Protein AF-A0A7S2MUS6-F1 (afdb_monomer)

InterPro domains:
  IPR002048 EF-hand domain [PS50222] (492-527)
  IPR011992 EF-hand domain pair [SSF47473] (497-554)
  IPR018247 EF-Hand 1, calcium-binding site [PS00018] (538-550)

Sequence (631 aa):
MAEMRARLADVEKVGAQLKMSEIQLEDALKASHESTEALKQFNEEMAGDFELMKHMVQWAAALEAFQDAALGNSKDVAATTPALTEFLCQTLHIAEPDIAPHSAAIVAWHPMDKDLMKVHFATEASGFVPGQKLFAKSATDATRRMWKVVRSGVEECGNMHGLKRDSEATRSVAPLKTILGESFGLLVSGPPAVPDVLMQMAARTAGPLLERVWKKEQVSWAVLNTVEWLKNASANASQLVIIKFHENMELQPRKMYTDDPWRWQPFAWNDPEDAKSFQLPLKWRLGEPIGVVEIQCSTFTDISEQLLIFNHTIGYMLQEAVEVIEGLIPGHPPPLSSQGMVQIAFEERSKQIAPVLERQISQQLAYFDANAIFSELKSFEEKVIDESTLTLLQAILTLLGFKGINSWRHVQKALKVTRKIKERMIGLVYDNVEDRHGARWNAAARIMRNVDLRELDQRSAVPVQILIRWFEAVTMTHNIALAMKEENKPVEISPDADRIFDTIDVNKDSYIQAHELVAYMLHDYPSTIAHRLLRTLDTDADQRISRNEWHRGWADGMISDLLRQHQSERESDTQASRLANRRHAQRGGVMALTVATSVREYEAKTRNQEEKSATKRAQTEKGKTKASGYH

Nearest PDB structures (foldseek):
  6mue-assembly1_A  TM=6.679E-01  e=3.720E-02  Homo sapiens
  5bpj-assembly1_A  TM=3.512E-01  e=3.354E-02  Beroe abyssicola
  8gf9-assembly1_A  TM=1.641E-01  e=4.126E+00  Homo sapiens

Solvent-accessible surface area (backbone atoms only — not comparable to full-atom values): 33904 Å² total; per-residue (Å²): 109,70,69,59,52,52,52,48,52,51,50,51,51,50,51,53,51,50,54,53,50,48,52,52,49,54,52,49,50,51,51,50,49,54,50,50,52,50,50,50,50,51,52,52,41,54,52,25,46,57,52,53,63,68,44,48,65,50,39,50,54,34,52,49,54,49,50,37,22,53,72,54,73,34,91,89,42,61,62,40,51,70,53,44,51,46,48,50,54,50,33,52,35,70,44,42,66,87,52,70,64,49,10,28,35,36,34,28,50,38,54,89,36,95,55,33,32,31,26,69,28,43,32,86,48,32,81,53,52,61,69,41,77,47,46,74,83,48,87,48,70,68,56,48,52,51,52,50,18,48,73,68,60,48,64,44,74,40,15,76,37,56,42,70,73,34,10,60,73,27,56,28,38,28,39,18,25,39,87,87,65,50,53,36,26,30,42,35,25,21,48,41,26,63,34,33,63,60,48,48,53,48,21,67,58,44,15,41,45,48,43,51,32,42,41,51,50,49,46,52,46,25,48,51,28,45,51,53,44,48,53,54,55,32,51,76,68,75,44,56,68,50,75,48,76,42,74,64,38,67,74,73,75,68,74,74,54,76,90,46,66,86,53,66,51,48,46,94,40,47,37,65,90,38,88,51,28,34,47,41,74,38,54,49,97,90,62,53,58,53,14,29,44,36,41,32,44,37,97,91,38,74,89,44,62,67,52,50,52,50,55,54,41,48,50,54,52,52,50,49,39,43,56,50,40,74,72,51,59,66,40,57,81,59,64,35,76,38,48,70,49,37,52,55,54,45,62,64,44,52,78,53,41,41,68,50,51,54,49,38,33,40,57,38,51,70,64,51,52,46,62,64,41,38,53,54,63,53,67,59,53,77,88,74,56,48,71,60,60,52,35,50,54,35,18,53,41,30,50,63,68,52,79,85,59,83,48,68,70,43,47,48,59,56,48,71,44,36,69,61,51,50,56,36,64,57,68,59,80,55,71,53,65,92,48,83,56,29,58,21,52,56,49,19,53,60,58,43,72,86,54,61,64,66,66,46,43,76,74,44,57,68,61,54,34,50,50,48,52,45,52,51,51,53,49,40,40,24,53,48,26,47,53,52,49,60,72,66,46,78,67,71,83,47,73,67,58,51,54,51,48,60,65,38,24,78,85,66,80,68,42,38,40,65,68,37,44,26,64,64,39,53,83,85,39,64,58,70,53,40,55,51,50,47,66,67,39,26,78,88,68,78,72,41,32,42,63,67,35,49,40,44,33,53,72,72,39,50,57,59,51,57,55,48,52,51,54,50,50,51,52,50,50,52,51,49,50,51,48,49,53,51,48,54,65,50,45,64,60,47,53,59,51,52,52,55,50,50,53,52,51,49,54,51,50,53,51,53,49,52,52,52,51,52,54,50,53,58,51,58,61,62,60,70,73,77,81,79,88,88,128

Radius of gyration: 43.92 Å; Cα contacts (8 Å, |Δi|>4): 781; chains: 1; bounding box: 107×104×158 Å

Structure (mmCIF, N/CA/C/O backbone):
data_AF-A0A7S2MUS6-F1
#
_entry.id   AF-A0A7S2MUS6-F1
#
loop_
_atom_site.group_PDB
_atom_site.id
_atom_site.type_symbol
_atom_site.label_atom_id
_atom_site.label_alt_id
_atom_site.label_comp_id
_atom_site.label_asym_id
_atom_site.label_entity_id
_atom_site.label_seq_id
_atom_site.pdbx_PDB_ins_code
_atom_site.Cartn_x
_atom_site.Cartn_y
_atom_site.Cartn_z
_atom_site.occupanc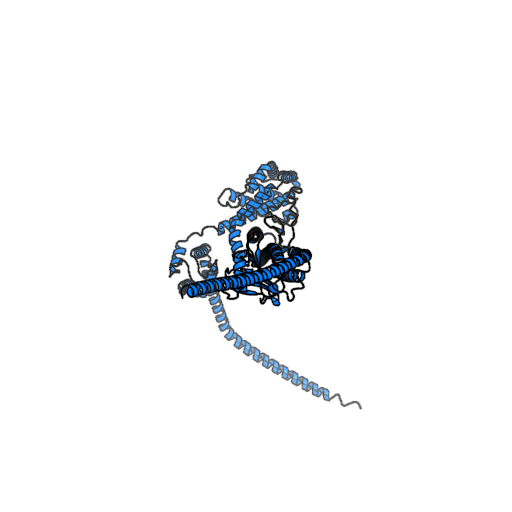y
_atom_site.B_iso_or_equiv
_atom_site.auth_seq_id
_atom_site.auth_comp_id
_atom_site.auth_asym_id
_atom_site.auth_atom_id
_atom_site.pdbx_PDB_model_num
ATOM 1 N N . MET A 1 1 ? 39.306 41.272 -94.768 1.00 65.00 1 MET A N 1
ATOM 2 C CA . MET A 1 1 ? 39.295 41.665 -93.335 1.00 65.00 1 MET A CA 1
ATOM 3 C C . MET A 1 1 ? 37.924 41.493 -92.678 1.00 65.00 1 MET A C 1
ATOM 5 O O . MET A 1 1 ? 37.867 40.807 -91.669 1.00 65.00 1 MET A O 1
ATOM 9 N N . ALA A 1 2 ? 36.826 42.039 -93.221 1.00 71.62 2 ALA A N 1
ATOM 10 C CA . ALA A 1 2 ? 35.481 41.855 -92.644 1.00 71.62 2 ALA A CA 1
ATOM 11 C C . ALA A 1 2 ? 35.003 40.385 -92.647 1.00 71.62 2 ALA A C 1
ATOM 13 O O . ALA A 1 2 ? 34.563 39.888 -91.619 1.00 71.62 2 ALA A O 1
ATOM 14 N N . GLU A 1 3 ? 35.191 39.659 -93.754 1.00 76.88 3 GLU A N 1
ATOM 15 C CA . GLU A 1 3 ? 34.828 38.233 -93.856 1.00 76.88 3 GLU A CA 1
ATOM 16 C C . GLU A 1 3 ? 35.639 37.341 -92.896 1.00 76.88 3 GLU A C 1
ATOM 18 O O . GLU A 1 3 ? 35.110 36.417 -92.290 1.00 76.88 3 GLU A O 1
ATOM 23 N N . MET A 1 4 ? 36.918 37.665 -92.684 1.00 77.50 4 MET A N 1
ATOM 24 C CA . MET A 1 4 ? 37.778 36.949 -91.737 1.00 77.50 4 MET A CA 1
ATOM 25 C C . MET A 1 4 ? 37.339 37.176 -90.282 1.00 77.50 4 MET A C 1
ATOM 27 O O . MET A 1 4 ? 37.363 36.240 -89.493 1.00 77.50 4 MET A O 1
ATOM 31 N N . ARG A 1 5 ? 36.880 38.390 -89.937 1.00 78.62 5 ARG A N 1
ATOM 32 C CA . ARG A 1 5 ? 36.286 38.684 -88.620 1.00 78.62 5 ARG A CA 1
ATOM 33 C C . ARG A 1 5 ? 34.948 37.970 -88.416 1.00 78.62 5 ARG A C 1
ATOM 35 O O . ARG A 1 5 ? 34.707 37.488 -87.320 1.00 78.62 5 ARG A O 1
ATOM 42 N N . ALA A 1 6 ? 34.119 37.863 -89.457 1.00 80.12 6 ALA A N 1
ATOM 43 C CA . ALA A 1 6 ? 32.865 37.108 -89.396 1.00 80.12 6 ALA A CA 1
ATOM 44 C C . ALA A 1 6 ? 33.116 35.610 -89.153 1.00 80.12 6 ALA A C 1
ATOM 46 O O . ALA A 1 6 ? 32.533 35.035 -88.242 1.00 80.12 6 ALA A O 1
ATOM 47 N N . ARG A 1 7 ? 34.068 35.001 -89.875 1.00 80.94 7 ARG A N 1
ATOM 48 C CA . ARG A 1 7 ? 34.450 33.595 -89.651 1.00 80.94 7 ARG A CA 1
ATOM 49 C C . ARG A 1 7 ? 35.090 33.359 -88.279 1.00 80.94 7 ARG A C 1
ATOM 51 O O . ARG A 1 7 ? 34.850 32.318 -87.683 1.00 80.94 7 ARG A O 1
ATOM 58 N N . LEU A 1 8 ? 35.880 34.307 -87.766 1.00 81.56 8 LEU A N 1
ATOM 59 C CA . LEU A 1 8 ? 36.412 34.250 -86.397 1.00 81.56 8 LEU A CA 1
ATOM 60 C C . LEU A 1 8 ? 35.291 34.303 -85.350 1.00 81.56 8 LEU A C 1
ATOM 62 O O . LEU A 1 8 ? 35.301 33.493 -84.431 1.00 81.56 8 LEU A O 1
ATOM 66 N N . ALA A 1 9 ? 34.296 35.177 -85.528 1.00 82.25 9 ALA A N 1
ATOM 67 C CA . ALA A 1 9 ? 33.133 35.248 -84.644 1.00 82.25 9 ALA A CA 1
ATOM 68 C C . ALA A 1 9 ? 32.281 33.963 -84.685 1.00 82.25 9 ALA A C 1
ATOM 70 O O . ALA A 1 9 ? 31.801 33.511 -83.647 1.00 82.25 9 ALA A O 1
ATOM 71 N N . ASP A 1 10 ? 32.134 33.332 -85.855 1.00 85.88 10 ASP A N 1
ATOM 72 C CA . ASP A 1 10 ? 31.454 32.037 -85.980 1.00 85.88 10 ASP A CA 1
ATOM 73 C C . ASP A 1 10 ? 32.235 30.908 -85.289 1.00 85.88 10 ASP A C 1
ATOM 75 O O . ASP A 1 10 ? 31.638 30.078 -84.605 1.00 85.88 10 ASP A O 1
ATOM 79 N N . VAL A 1 11 ? 33.569 30.896 -85.394 1.00 84.69 11 VAL A N 1
ATOM 80 C CA . VAL A 1 11 ? 34.428 29.933 -84.678 1.00 84.69 11 VAL A CA 1
ATOM 81 C C . VAL A 1 11 ? 34.366 30.150 -83.165 1.00 84.69 11 VAL A C 1
ATOM 83 O O . VAL A 1 11 ? 34.272 29.177 -82.420 1.00 84.69 11 VAL A O 1
ATOM 86 N N . GLU A 1 12 ? 34.360 31.397 -82.693 1.00 87.62 12 GLU A N 1
ATOM 87 C CA . GLU A 1 12 ? 34.175 31.719 -81.272 1.00 87.62 12 GLU A CA 1
ATOM 88 C C . GLU A 1 12 ? 32.794 31.284 -80.769 1.00 87.62 12 GLU A C 1
ATOM 90 O O . GLU A 1 12 ? 32.685 30.717 -79.681 1.00 87.62 12 GLU A O 1
ATOM 95 N N . LYS A 1 13 ? 31.743 31.469 -81.577 1.00 88.56 13 LYS A N 1
ATOM 96 C CA . LYS A 1 13 ? 30.384 31.014 -81.263 1.00 88.56 13 LYS A CA 1
ATOM 97 C C . LYS A 1 13 ? 30.293 29.489 -81.191 1.00 88.56 13 LYS A C 1
ATOM 99 O O . LYS A 1 13 ? 29.700 28.971 -80.246 1.00 88.56 13 LYS A O 1
ATOM 104 N N . VAL A 1 14 ? 30.904 28.770 -82.134 1.00 87.94 14 VAL A N 1
ATOM 105 C CA . VAL A 1 14 ? 30.985 27.298 -82.105 1.00 87.94 14 VAL A CA 1
ATOM 106 C C . VAL A 1 14 ? 31.818 26.828 -80.911 1.00 87.94 14 VAL A C 1
ATOM 108 O O . VAL A 1 14 ? 31.410 25.908 -80.211 1.00 87.94 14 VAL A O 1
ATOM 111 N N . GLY A 1 15 ? 32.937 27.489 -80.608 1.00 88.19 15 GLY A N 1
ATOM 112 C CA . GLY A 1 15 ? 33.757 27.195 -79.430 1.00 88.19 15 GLY A CA 1
ATOM 113 C C . GLY A 1 15 ? 33.005 27.412 -78.113 1.00 88.19 15 GLY A C 1
ATOM 114 O O . GLY A 1 15 ? 33.110 26.593 -77.202 1.00 88.19 15 GLY A O 1
ATOM 115 N N . ALA A 1 16 ? 32.196 28.469 -78.017 1.00 88.50 16 ALA A N 1
ATOM 116 C CA . ALA A 1 16 ? 31.321 28.710 -76.872 1.00 88.50 16 ALA A CA 1
ATOM 117 C C . ALA A 1 16 ? 30.211 27.650 -76.761 1.00 88.50 16 ALA A C 1
ATOM 119 O O . ALA A 1 16 ? 29.933 27.178 -75.661 1.00 88.50 16 ALA A O 1
ATOM 120 N N . GLN A 1 17 ? 29.614 27.229 -77.882 1.00 89.00 17 GLN A N 1
ATOM 121 C CA . GLN A 1 17 ? 28.623 26.145 -77.913 1.00 89.00 17 GLN A CA 1
ATOM 122 C C . GLN A 1 17 ? 29.225 24.788 -77.522 1.00 89.00 17 GLN A C 1
ATOM 124 O O . GLN A 1 17 ? 28.585 24.037 -76.788 1.00 89.00 17 GLN A O 1
ATOM 129 N N . LEU A 1 18 ? 30.454 24.487 -77.952 1.00 90.44 18 LEU A N 1
ATOM 130 C CA . LEU A 1 18 ? 31.167 23.265 -77.570 1.00 90.44 18 LEU A CA 1
ATOM 131 C C . LEU A 1 18 ? 31.492 23.248 -76.076 1.00 90.44 18 LEU A C 1
ATOM 133 O O . LEU A 1 18 ? 31.187 22.259 -75.423 1.00 90.44 18 LEU A O 1
ATOM 137 N N . LYS A 1 19 ? 32.001 24.352 -75.513 1.00 91.56 19 LYS A N 1
ATOM 138 C CA . LYS A 1 19 ? 32.224 24.469 -74.058 1.00 91.56 19 LYS A CA 1
ATOM 139 C C . LYS A 1 19 ? 30.933 24.326 -73.256 1.00 91.56 19 LYS A C 1
ATOM 141 O O . LYS A 1 19 ? 30.919 23.691 -72.211 1.00 91.56 19 LYS A O 1
ATOM 146 N N . MET A 1 20 ? 29.837 24.908 -73.744 1.00 92.19 20 MET A N 1
ATOM 147 C CA . MET A 1 20 ? 28.533 24.771 -73.095 1.00 92.19 20 MET A CA 1
ATOM 148 C C . MET A 1 20 ? 28.029 23.320 -73.154 1.00 92.19 20 MET A C 1
ATOM 150 O O . MET A 1 20 ? 27.491 22.828 -72.169 1.00 92.19 20 MET A O 1
ATOM 154 N N . SER A 1 21 ? 28.257 22.624 -74.273 1.00 89.06 21 SER A N 1
ATOM 155 C CA . SER A 1 21 ? 27.919 21.202 -74.432 1.00 89.06 21 SER A CA 1
ATOM 156 C C . SER A 1 21 ? 28.800 20.297 -73.561 1.00 89.06 21 SER A C 1
ATOM 158 O O . SER A 1 21 ? 28.308 19.316 -73.020 1.00 89.06 21 SER A O 1
ATOM 160 N N . GLU A 1 22 ? 30.082 20.631 -73.392 1.00 92.56 22 GLU A N 1
ATOM 161 C CA . GLU A 1 22 ? 31.021 19.930 -72.504 1.00 92.56 22 GLU A CA 1
ATOM 162 C C . GLU A 1 22 ? 30.574 20.024 -71.041 1.00 92.56 22 GLU A C 1
ATOM 164 O O . GLU A 1 22 ? 30.422 18.993 -70.394 1.00 92.56 22 GLU A O 1
ATOM 169 N N . ILE A 1 23 ? 30.239 21.227 -70.557 1.00 93.56 23 ILE A N 1
ATOM 170 C CA . ILE A 1 23 ? 29.685 21.425 -69.205 1.00 93.56 23 ILE A CA 1
ATOM 171 C C . ILE A 1 23 ? 28.382 20.632 -69.030 1.00 93.56 23 ILE A C 1
ATOM 173 O O . ILE A 1 23 ? 28.215 19.933 -68.037 1.00 93.56 23 ILE A O 1
ATOM 177 N N . GLN A 1 24 ? 27.477 20.674 -70.015 1.00 92.19 24 GLN A N 1
ATOM 178 C CA . GLN A 1 24 ? 26.228 19.905 -69.966 1.00 92.19 24 GLN A CA 1
ATOM 179 C C . GLN A 1 24 ? 26.462 18.389 -69.925 1.00 92.19 24 GLN A C 1
ATOM 181 O O . GLN A 1 24 ? 25.717 17.682 -69.251 1.00 92.19 24 GLN A O 1
ATOM 186 N N . LEU A 1 25 ? 27.479 17.879 -70.627 1.00 92.00 25 LEU A N 1
ATOM 187 C CA . LEU A 1 25 ? 27.851 16.465 -70.588 1.00 92.00 25 LEU A CA 1
ATOM 188 C C . LEU A 1 25 ? 28.493 16.081 -69.253 1.00 92.00 25 LEU A C 1
ATOM 190 O O . LEU A 1 25 ? 28.176 15.013 -68.736 1.00 92.00 25 LEU A O 1
ATOM 194 N N . GLU A 1 26 ? 29.349 16.927 -68.679 1.00 93.19 26 GLU A N 1
ATOM 195 C CA . GLU A 1 26 ? 29.915 16.704 -67.343 1.00 93.19 26 GLU A CA 1
ATOM 196 C C . GLU A 1 26 ? 28.828 16.691 -66.266 1.00 93.19 26 GLU A C 1
ATOM 198 O O . GLU A 1 26 ? 28.821 15.807 -65.407 1.00 93.19 26 GLU A O 1
ATOM 203 N N . ASP A 1 27 ? 27.882 17.627 -66.331 1.00 93.69 27 ASP A N 1
ATOM 204 C CA . ASP A 1 27 ? 26.750 17.690 -65.409 1.00 93.69 27 ASP A CA 1
ATOM 205 C C . ASP A 1 27 ? 25.813 16.486 -65.595 1.00 93.69 27 ASP A C 1
ATOM 207 O O . ASP A 1 27 ? 25.382 15.882 -64.612 1.00 93.69 27 ASP A O 1
ATOM 211 N N . ALA A 1 28 ? 25.557 16.062 -66.838 1.00 90.88 28 ALA A N 1
ATOM 212 C CA . ALA A 1 28 ? 24.781 14.854 -67.120 1.00 90.88 28 ALA A CA 1
ATOM 213 C C . ALA A 1 28 ? 25.490 13.576 -66.640 1.00 90.88 28 ALA A C 1
ATOM 215 O O . ALA A 1 28 ? 24.835 12.664 -66.134 1.00 90.88 28 ALA A O 1
ATOM 216 N N . LEU A 1 29 ? 26.820 13.501 -66.762 1.00 93.06 29 LEU A N 1
ATOM 217 C CA . LEU A 1 29 ? 27.617 12.377 -66.270 1.00 93.06 29 LEU A CA 1
ATOM 218 C C . LEU A 1 29 ? 27.580 12.309 -64.738 1.00 93.06 29 LEU A C 1
ATOM 220 O O . LEU A 1 29 ? 27.372 11.227 -64.189 1.00 93.06 29 LEU A O 1
ATOM 224 N N . LYS A 1 30 ? 27.723 13.452 -64.052 1.00 94.19 30 LYS A N 1
ATOM 225 C CA . LYS A 1 30 ? 27.577 13.546 -62.589 1.00 94.19 30 LYS A CA 1
ATOM 226 C C . LYS A 1 30 ? 26.182 13.113 -62.150 1.00 94.19 30 LYS A C 1
ATOM 228 O O . LYS A 1 30 ? 26.076 12.213 -61.325 1.00 94.19 30 LYS A O 1
ATOM 233 N N . ALA A 1 31 ? 25.131 13.640 -62.779 1.00 92.81 31 ALA A N 1
ATOM 234 C CA . ALA A 1 31 ? 23.752 13.254 -62.483 1.00 92.81 31 ALA A CA 1
ATOM 235 C C . ALA A 1 31 ? 23.491 11.757 -62.741 1.00 92.81 31 ALA A C 1
ATOM 237 O O . ALA A 1 31 ? 22.797 11.097 -61.969 1.00 92.81 31 ALA A O 1
ATOM 238 N N . SER A 1 32 ? 24.073 11.184 -63.802 1.00 92.81 32 SER A N 1
ATOM 239 C CA . SER A 1 32 ? 23.978 9.746 -64.080 1.00 92.81 32 SER A CA 1
ATOM 240 C C . SER A 1 32 ? 24.709 8.908 -63.031 1.00 92.81 32 SER A C 1
ATOM 242 O O . SER A 1 32 ? 24.232 7.825 -62.683 1.00 92.81 32 SER A O 1
ATOM 244 N N . HIS A 1 33 ? 25.861 9.369 -62.541 1.00 93.31 33 HIS A N 1
ATOM 245 C CA . HIS A 1 33 ? 26.609 8.686 -61.491 1.00 93.31 33 HIS A CA 1
ATOM 246 C C . HIS A 1 33 ? 25.845 8.727 -60.166 1.00 93.31 33 HIS A C 1
ATOM 248 O O . HIS A 1 33 ? 25.582 7.668 -59.601 1.00 93.31 33 HIS A O 1
ATOM 254 N N . GLU A 1 34 ? 25.368 9.906 -59.764 1.00 94.00 34 GLU A N 1
ATOM 255 C CA . GLU A 1 34 ? 24.509 10.105 -58.591 1.00 94.00 34 GLU A CA 1
ATOM 256 C C . GLU A 1 34 ? 23.245 9.235 -58.669 1.00 94.00 34 GLU A C 1
ATOM 258 O O . GLU A 1 34 ? 22.897 8.552 -57.709 1.00 94.00 34 GLU A O 1
ATOM 263 N N . SER A 1 35 ? 22.591 9.167 -59.835 1.00 92.69 35 SER A N 1
ATOM 264 C CA . SER A 1 35 ? 21.419 8.305 -60.033 1.00 92.69 35 SER A CA 1
ATOM 265 C C . SER A 1 35 ? 21.756 6.814 -59.953 1.00 92.69 35 SER A C 1
ATOM 267 O O . SER A 1 35 ? 20.922 6.030 -59.501 1.00 92.69 35 SER A O 1
ATOM 269 N N . THR A 1 36 ? 22.941 6.399 -60.407 1.00 94.06 36 THR A N 1
ATOM 270 C CA . THR A 1 36 ? 23.374 4.993 -60.341 1.00 94.06 36 THR A CA 1
ATOM 271 C C . THR A 1 36 ? 23.704 4.598 -58.905 1.00 94.06 36 THR A C 1
ATOM 273 O O . THR A 1 36 ? 23.332 3.509 -58.465 1.00 94.06 36 THR A O 1
ATOM 276 N N . GLU A 1 37 ? 24.362 5.484 -58.157 1.00 93.19 37 GLU A N 1
ATOM 277 C CA . GLU A 1 37 ? 24.630 5.298 -56.732 1.00 93.19 37 GLU A CA 1
ATOM 278 C C . GLU A 1 37 ? 23.334 5.258 -55.921 1.00 93.19 37 GLU A C 1
ATOM 280 O O . GLU A 1 37 ? 23.160 4.343 -55.117 1.00 93.19 37 GLU A O 1
ATOM 285 N N . ALA A 1 38 ? 22.389 6.161 -56.197 1.00 91.69 38 ALA A N 1
ATOM 286 C CA . ALA A 1 38 ? 21.072 6.164 -55.565 1.00 91.69 38 ALA A CA 1
ATOM 287 C C . ALA A 1 38 ? 20.292 4.870 -55.848 1.00 91.69 38 ALA A C 1
ATOM 289 O O . ALA A 1 38 ? 19.712 4.287 -54.937 1.00 91.69 38 ALA A O 1
ATOM 290 N N . LEU A 1 39 ? 20.312 4.367 -57.089 1.00 93.00 39 LEU A N 1
ATOM 291 C CA . LEU A 1 39 ? 19.641 3.110 -57.438 1.00 93.00 39 LEU A CA 1
ATOM 292 C C . LEU A 1 39 ? 20.311 1.894 -56.783 1.00 93.00 39 LEU A C 1
ATOM 294 O O . LEU A 1 39 ? 19.633 0.945 -56.389 1.00 93.00 39 LEU A O 1
ATOM 298 N N . LYS A 1 40 ? 21.640 1.912 -56.644 1.00 94.25 40 LYS A N 1
ATOM 299 C CA . LYS A 1 40 ? 22.373 0.873 -55.915 1.00 94.25 40 LYS A CA 1
ATOM 300 C C . LYS A 1 40 ? 22.010 0.884 -54.428 1.00 94.25 40 LYS A C 1
ATOM 302 O O . LYS A 1 40 ? 21.711 -0.179 -53.896 1.00 94.25 40 LYS A O 1
ATOM 307 N N . GLN A 1 41 ? 21.990 2.059 -53.797 1.00 91.19 41 GLN A N 1
ATOM 308 C CA . GLN A 1 41 ? 21.563 2.221 -52.404 1.00 91.19 41 GLN A CA 1
ATOM 309 C C . GLN A 1 41 ? 20.124 1.740 -52.214 1.00 91.19 41 GLN A C 1
ATOM 311 O O . GLN A 1 41 ? 19.887 0.894 -51.363 1.00 91.19 41 GLN A O 1
ATOM 316 N N . PHE A 1 42 ? 19.198 2.155 -53.080 1.00 92.81 42 PHE A N 1
ATOM 317 C CA . PHE A 1 42 ? 17.807 1.704 -53.032 1.00 92.81 42 PHE A CA 1
ATOM 318 C C . PHE A 1 42 ? 17.669 0.175 -53.145 1.00 92.81 42 PHE A C 1
ATOM 320 O O . PHE A 1 42 ? 16.892 -0.440 -52.422 1.00 92.81 42 PHE A O 1
ATOM 327 N N . ASN A 1 43 ? 18.436 -0.470 -54.032 1.00 93.12 43 ASN A N 1
ATOM 328 C CA . ASN A 1 43 ? 18.421 -1.931 -54.152 1.00 93.12 43 ASN A CA 1
ATOM 329 C C . ASN A 1 43 ? 19.000 -2.630 -52.911 1.00 93.12 43 ASN A C 1
ATOM 331 O O . ASN A 1 43 ? 18.506 -3.692 -52.536 1.00 93.12 43 ASN A O 1
ATOM 335 N N . GLU A 1 44 ? 20.037 -2.060 -52.288 1.00 92.12 44 GLU A N 1
ATOM 336 C CA . GLU A 1 44 ? 20.595 -2.552 -51.021 1.00 92.12 44 GLU A CA 1
ATOM 337 C C . GLU A 1 44 ? 19.576 -2.414 -49.879 1.00 92.12 44 GLU A C 1
ATOM 339 O O . GLU A 1 44 ? 19.372 -3.371 -49.137 1.00 92.12 44 GLU A O 1
ATOM 344 N N . GLU A 1 45 ? 18.891 -1.273 -49.783 1.00 91.38 45 GLU A N 1
ATOM 345 C CA . GLU A 1 45 ? 17.834 -1.003 -48.796 1.00 91.38 45 GLU A CA 1
ATOM 346 C C . GLU A 1 45 ? 16.654 -1.967 -48.956 1.00 91.38 45 GLU A C 1
ATOM 348 O O . GLU A 1 45 ? 16.260 -2.624 -47.996 1.00 91.38 45 GLU A O 1
ATOM 353 N N . MET A 1 46 ? 16.157 -2.150 -50.184 1.00 92.75 46 MET A N 1
ATOM 354 C CA . MET A 1 46 ? 15.091 -3.111 -50.487 1.00 92.75 46 MET A CA 1
ATOM 355 C C . MET A 1 46 ? 15.492 -4.548 -50.139 1.00 92.75 46 MET A C 1
ATOM 357 O O . MET A 1 46 ? 14.681 -5.307 -49.609 1.00 92.75 46 MET A O 1
ATOM 361 N N . ALA A 1 47 ? 16.730 -4.948 -50.446 1.00 91.81 47 ALA A N 1
ATOM 362 C CA . ALA A 1 47 ? 17.234 -6.269 -50.081 1.00 91.81 47 ALA A CA 1
ATOM 363 C C . ALA A 1 47 ? 17.322 -6.432 -48.556 1.00 91.81 47 ALA A C 1
ATOM 365 O O . ALA A 1 47 ? 16.920 -7.475 -48.041 1.00 91.81 47 ALA A O 1
ATOM 366 N N . GLY A 1 48 ? 17.784 -5.395 -47.848 1.00 90.31 48 GLY A N 1
ATOM 367 C CA . GLY A 1 48 ? 17.771 -5.327 -46.388 1.00 90.31 48 GLY A CA 1
ATOM 368 C C . GLY A 1 48 ? 16.365 -5.528 -45.827 1.00 90.31 48 GLY A C 1
ATOM 369 O O . GLY A 1 48 ? 16.153 -6.441 -45.034 1.00 90.31 48 GLY A O 1
ATOM 370 N N . ASP A 1 49 ? 15.380 -4.779 -46.324 1.00 90.19 49 ASP A N 1
ATOM 371 C CA . ASP A 1 49 ? 13.979 -4.886 -45.896 1.00 90.19 49 ASP A CA 1
ATOM 372 C C . ASP A 1 49 ? 13.409 -6.300 -46.091 1.00 90.19 49 ASP A C 1
ATOM 374 O O . ASP A 1 49 ? 12.717 -6.823 -45.213 1.00 90.19 49 ASP A O 1
ATOM 378 N N . PHE A 1 50 ? 13.721 -6.955 -47.215 1.00 91.75 50 PHE A N 1
ATOM 379 C CA . PHE A 1 50 ? 13.307 -8.341 -47.452 1.00 91.75 50 PHE A CA 1
ATOM 380 C C . PHE A 1 50 ? 13.951 -9.331 -46.482 1.00 91.75 50 PHE A C 1
ATOM 382 O O . PHE A 1 50 ? 13.282 -10.286 -46.079 1.00 91.75 50 PHE A O 1
ATOM 389 N N . GLU A 1 51 ? 15.217 -9.136 -46.108 1.00 90.75 51 GLU A N 1
ATOM 390 C CA . GLU A 1 51 ? 15.845 -9.951 -45.066 1.00 90.75 51 GLU A CA 1
ATOM 391 C C . GLU A 1 51 ? 15.176 -9.695 -43.714 1.00 90.75 51 GLU A C 1
ATOM 393 O O . GLU A 1 51 ? 14.731 -10.655 -43.085 1.00 90.75 51 GLU A O 1
ATOM 398 N N . LEU A 1 52 ? 14.959 -8.434 -43.317 1.00 91.19 52 LEU A N 1
ATOM 399 C CA . LEU A 1 52 ? 14.280 -8.094 -42.058 1.00 91.19 52 LEU A CA 1
ATOM 400 C C . LEU A 1 52 ? 12.912 -8.776 -41.925 1.00 91.19 52 LEU A C 1
ATOM 402 O O . LEU A 1 52 ? 12.571 -9.287 -40.856 1.00 91.19 52 LEU A O 1
ATOM 406 N N . MET A 1 53 ? 12.135 -8.855 -43.012 1.00 92.44 53 MET A N 1
ATOM 407 C CA . MET A 1 53 ? 10.843 -9.552 -43.003 1.00 92.44 53 MET A CA 1
ATOM 408 C C . MET A 1 53 ? 10.955 -11.037 -42.630 1.00 92.44 53 MET A C 1
ATOM 410 O O . MET A 1 53 ? 10.024 -11.576 -42.028 1.00 92.44 53 MET A O 1
ATOM 414 N N . LYS A 1 54 ? 12.069 -11.707 -42.944 1.00 94.19 54 LYS A N 1
ATOM 415 C CA . LYS A 1 54 ? 12.283 -13.116 -42.573 1.00 94.19 54 LYS A CA 1
ATOM 416 C C . LYS A 1 54 ? 12.534 -13.281 -41.075 1.00 94.19 54 LYS A C 1
ATOM 418 O O . LYS A 1 54 ? 12.111 -14.285 -40.505 1.00 94.19 54 LYS A O 1
ATOM 423 N N . HIS A 1 55 ? 13.165 -12.295 -40.438 1.00 94.38 55 HIS A N 1
ATOM 424 C CA . HIS A 1 55 ? 13.486 -12.330 -39.010 1.00 94.38 55 HIS A CA 1
ATOM 425 C C . HIS A 1 55 ? 12.298 -11.958 -38.104 1.00 94.38 55 HIS A C 1
ATOM 427 O O . HIS A 1 55 ? 12.286 -12.326 -36.930 1.00 94.38 55 HIS A O 1
ATOM 433 N N . MET A 1 56 ? 11.244 -11.329 -38.641 1.00 95.56 56 MET A N 1
ATOM 434 C CA . MET A 1 56 ? 10.054 -10.892 -37.883 1.00 95.56 56 MET A CA 1
ATOM 435 C C . MET A 1 56 ? 9.443 -11.967 -36.976 1.00 95.56 56 MET A C 1
ATOM 437 O O . MET A 1 56 ? 9.025 -11.669 -35.858 1.00 95.56 56 MET A O 1
ATOM 441 N N . VAL A 1 57 ? 9.381 -13.218 -37.443 1.00 95.94 57 VAL A N 1
ATOM 442 C CA . VAL A 1 57 ? 8.809 -14.328 -36.663 1.00 95.94 57 VAL A CA 1
ATOM 443 C C . VAL A 1 57 ? 9.685 -14.655 -35.452 1.00 95.94 57 VAL A C 1
ATOM 445 O O . VAL A 1 57 ? 9.171 -14.842 -34.351 1.00 95.94 57 VAL A O 1
ATOM 448 N N . GLN A 1 58 ? 11.007 -14.679 -35.636 1.00 96.31 58 GLN A N 1
ATOM 449 C CA . GLN A 1 58 ? 11.967 -14.899 -34.553 1.00 96.31 58 GLN A CA 1
ATOM 450 C C . GLN A 1 58 ? 11.945 -13.741 -33.553 1.00 96.31 58 GLN A C 1
ATOM 452 O O . GLN A 1 58 ? 11.948 -13.975 -32.346 1.00 96.31 58 GLN A O 1
ATOM 457 N N . TRP A 1 59 ? 11.868 -12.500 -34.038 1.00 96.94 59 TRP A N 1
ATOM 458 C CA . TRP A 1 59 ? 11.759 -11.313 -33.191 1.00 96.94 59 TRP A CA 1
ATOM 459 C C . TRP A 1 59 ? 10.503 -11.342 -32.329 1.00 96.94 59 TRP A C 1
ATOM 461 O O . TRP A 1 59 ? 10.578 -11.101 -31.126 1.00 96.94 59 TRP A O 1
ATOM 471 N N . ALA A 1 60 ? 9.355 -11.669 -32.928 1.00 97.12 60 ALA A N 1
ATOM 472 C CA . ALA A 1 60 ? 8.097 -11.793 -32.206 1.00 97.12 60 ALA A CA 1
ATOM 473 C C . ALA A 1 60 ? 8.183 -12.871 -31.115 1.00 97.12 60 ALA A C 1
ATOM 475 O O . ALA A 1 60 ? 7.817 -12.594 -29.977 1.00 97.12 60 ALA A O 1
ATOM 476 N N . ALA A 1 61 ? 8.742 -14.046 -31.426 1.00 97.50 61 ALA A N 1
ATOM 477 C CA . ALA A 1 61 ? 8.923 -15.124 -30.453 1.00 97.50 61 ALA A CA 1
ATOM 478 C C . ALA A 1 61 ? 9.863 -14.729 -29.296 1.00 97.50 61 ALA A C 1
ATOM 480 O O . ALA A 1 61 ? 9.599 -15.045 -28.137 1.00 97.50 61 ALA A O 1
ATOM 481 N N . ALA A 1 62 ? 10.948 -14.003 -29.586 1.00 97.25 62 ALA A N 1
ATOM 482 C CA . ALA A 1 62 ? 11.864 -13.507 -28.561 1.00 97.25 62 ALA A CA 1
ATOM 483 C C . ALA A 1 62 ? 11.181 -12.470 -27.645 1.00 97.25 62 ALA A C 1
ATOM 485 O O . ALA A 1 62 ? 11.302 -12.537 -26.422 1.00 97.25 62 ALA A O 1
ATOM 486 N N . LEU A 1 63 ? 10.417 -11.536 -28.219 1.00 97.75 63 LEU A N 1
ATOM 487 C CA . LEU A 1 63 ? 9.677 -10.527 -27.453 1.00 97.75 63 LEU A CA 1
ATOM 488 C C . LEU A 1 63 ? 8.502 -11.116 -26.661 1.00 97.75 63 LEU A C 1
ATOM 490 O O . LEU A 1 63 ? 8.202 -10.617 -25.577 1.00 97.75 63 LEU A O 1
ATOM 494 N N . GLU A 1 64 ? 7.874 -12.186 -27.149 1.00 97.75 64 GLU A N 1
ATOM 495 C CA . GLU A 1 64 ? 6.868 -12.952 -26.405 1.00 97.75 64 GLU A CA 1
ATOM 496 C C . GLU A 1 64 ? 7.488 -13.600 -25.158 1.00 97.75 64 GLU A C 1
ATOM 498 O O . GLU A 1 64 ? 6.952 -13.455 -24.060 1.00 97.75 64 GLU A O 1
ATOM 503 N N . ALA A 1 65 ? 8.684 -14.188 -25.279 1.00 97.44 65 ALA A N 1
ATOM 504 C CA . ALA A 1 65 ? 9.418 -14.714 -24.127 1.00 97.44 65 ALA A CA 1
ATOM 505 C C . ALA A 1 65 ? 9.770 -13.615 -23.101 1.00 97.44 65 ALA A C 1
ATOM 507 O O . ALA A 1 65 ? 9.672 -13.834 -21.890 1.00 97.44 65 ALA A O 1
ATOM 508 N N . PHE A 1 66 ? 10.136 -12.413 -23.566 1.00 97.69 66 PHE A N 1
ATOM 509 C CA . PHE A 1 66 ? 10.318 -11.247 -22.694 1.00 97.69 66 PHE A CA 1
ATOM 510 C C . PHE A 1 66 ? 9.017 -10.843 -21.986 1.00 97.69 66 PHE A C 1
ATOM 512 O O . PHE A 1 66 ? 9.027 -10.571 -20.783 1.00 97.69 66 PHE A O 1
ATOM 519 N N . GLN A 1 67 ? 7.895 -10.827 -22.707 1.00 97.81 67 GLN A N 1
ATOM 520 C CA . GLN A 1 67 ? 6.586 -10.515 -22.142 1.00 97.81 67 GLN A CA 1
ATOM 521 C C . GLN A 1 67 ? 6.186 -11.517 -21.052 1.00 97.81 67 GLN A C 1
ATOM 523 O O . GLN A 1 67 ? 5.767 -11.098 -19.972 1.00 97.81 67 GLN A O 1
ATOM 528 N N . ASP A 1 68 ? 6.378 -12.813 -21.285 1.00 97.00 68 ASP A N 1
ATOM 529 C CA . ASP A 1 68 ? 6.113 -13.854 -20.290 1.00 97.00 68 ASP A CA 1
ATOM 530 C C . ASP A 1 68 ? 6.987 -13.710 -19.041 1.00 97.00 68 ASP A C 1
ATOM 532 O O . ASP A 1 68 ? 6.497 -13.855 -17.916 1.00 97.00 68 ASP A O 1
ATOM 536 N N . ALA A 1 69 ? 8.267 -13.369 -19.206 1.00 96.88 69 ALA A N 1
ATOM 537 C CA . ALA A 1 69 ? 9.148 -13.077 -18.080 1.00 96.88 69 ALA A CA 1
ATOM 538 C C . ALA A 1 69 ? 8.671 -11.860 -17.273 1.00 96.88 69 ALA A C 1
ATOM 540 O O . ALA A 1 69 ? 8.601 -11.922 -16.045 1.00 96.88 69 ALA A O 1
ATOM 541 N N . ALA A 1 70 ? 8.280 -10.773 -17.943 1.00 95.25 70 ALA A N 1
ATOM 542 C CA . ALA A 1 70 ? 7.803 -9.563 -17.277 1.00 95.25 70 ALA A CA 1
ATOM 543 C C . ALA A 1 70 ? 6.469 -9.758 -16.538 1.00 95.25 70 ALA A C 1
ATOM 545 O O . ALA A 1 70 ? 6.223 -9.107 -15.522 1.00 95.25 70 ALA A O 1
ATOM 546 N N . LEU A 1 71 ? 5.621 -10.671 -17.019 1.00 93.38 71 LEU A N 1
ATOM 547 C CA . LEU A 1 71 ? 4.376 -11.065 -16.356 1.00 93.38 71 LEU A CA 1
ATOM 548 C C . LEU A 1 71 ? 4.589 -12.079 -15.217 1.00 93.38 71 LEU A C 1
ATOM 550 O O . LEU A 1 71 ? 3.631 -12.429 -14.532 1.00 93.38 71 LEU A O 1
ATOM 554 N N . GLY A 1 72 ? 5.828 -12.528 -14.981 1.00 93.31 72 GLY A N 1
ATOM 555 C CA . GLY A 1 72 ? 6.156 -13.510 -13.945 1.00 93.31 72 GLY A CA 1
ATOM 556 C C . GLY A 1 72 ? 5.782 -14.951 -14.306 1.00 93.31 72 GLY A C 1
ATOM 557 O O . GLY A 1 72 ? 5.756 -15.810 -13.426 1.00 93.31 72 GLY A O 1
ATOM 558 N N . ASN A 1 73 ? 5.503 -15.233 -15.584 1.00 95.00 73 ASN A N 1
ATOM 559 C CA . ASN A 1 73 ? 5.230 -16.588 -16.074 1.00 95.00 73 ASN A CA 1
ATOM 560 C C . ASN A 1 73 ? 6.524 -17.406 -16.229 1.00 95.00 73 ASN A C 1
ATOM 562 O O . ASN A 1 73 ? 6.493 -18.637 -16.166 1.00 95.00 73 ASN A O 1
ATOM 566 N N . SER A 1 74 ? 7.667 -16.733 -16.411 1.00 94.75 74 SER A N 1
ATOM 567 C CA . SER A 1 74 ? 8.983 -17.375 -16.452 1.00 94.75 74 SER A CA 1
ATOM 568 C C . SER A 1 74 ? 9.537 -17.611 -15.048 1.00 94.75 74 SER A C 1
ATOM 570 O O . SER A 1 74 ? 9.543 -16.713 -14.209 1.00 94.75 74 SER A O 1
ATOM 572 N N . LYS A 1 75 ? 10.055 -18.819 -14.802 1.00 94.12 75 LYS A N 1
ATOM 573 C CA . LYS A 1 75 ? 10.775 -19.153 -13.559 1.00 94.12 75 LYS A CA 1
ATOM 574 C C . LYS A 1 75 ? 12.254 -18.777 -13.611 1.00 94.12 75 LYS A C 1
ATOM 576 O O . LYS A 1 75 ? 12.881 -18.678 -12.560 1.00 94.12 75 LYS A O 1
ATOM 581 N N . ASP A 1 76 ? 12.794 -18.592 -14.813 1.00 96.31 76 ASP A N 1
ATOM 582 C CA . ASP A 1 76 ? 14.230 -18.407 -15.034 1.00 96.31 76 ASP A CA 1
ATOM 583 C C . ASP A 1 76 ? 14.655 -16.943 -14.877 1.00 96.31 76 ASP A C 1
ATOM 585 O O . ASP A 1 76 ? 15.812 -16.653 -14.580 1.00 96.31 76 ASP A O 1
ATOM 589 N N . VAL A 1 77 ? 13.711 -16.012 -15.042 1.00 96.00 77 VAL A N 1
ATOM 590 C CA . VAL A 1 77 ? 13.955 -14.572 -14.963 1.00 96.00 77 VAL A CA 1
ATOM 591 C C . VAL A 1 77 ? 13.106 -13.991 -13.844 1.00 96.00 77 VAL A C 1
ATOM 593 O O . VAL A 1 77 ? 11.879 -14.051 -13.883 1.00 96.00 77 VAL A O 1
ATOM 596 N N . ALA A 1 78 ? 13.755 -13.407 -12.839 1.00 95.19 78 ALA A N 1
ATOM 597 C CA . ALA A 1 78 ? 13.043 -12.697 -11.785 1.00 95.19 78 ALA A CA 1
ATOM 598 C C . ALA A 1 78 ? 12.293 -11.493 -12.380 1.00 95.19 78 ALA A C 1
ATOM 600 O O . ALA A 1 78 ? 12.885 -10.700 -13.112 1.00 95.19 78 ALA A O 1
ATOM 601 N N . ALA A 1 79 ? 11.022 -11.310 -12.015 1.00 93.75 79 ALA A N 1
ATOM 602 C CA . ALA A 1 79 ? 10.206 -10.164 -12.425 1.00 93.75 79 ALA A CA 1
ATOM 603 C C . ALA A 1 79 ? 10.599 -8.889 -11.652 1.00 93.75 79 ALA A C 1
ATOM 605 O O . ALA A 1 79 ? 9.801 -8.304 -10.924 1.00 93.75 79 ALA A O 1
ATOM 606 N N . THR A 1 80 ? 11.865 -8.495 -11.783 1.00 95.69 80 THR A N 1
ATOM 607 C CA . THR A 1 80 ? 12.445 -7.279 -11.208 1.00 95.69 80 THR A CA 1
ATOM 608 C C . THR A 1 80 ? 12.967 -6.389 -12.327 1.00 95.69 80 THR A C 1
ATOM 610 O O . THR A 1 80 ? 13.403 -6.885 -13.369 1.00 95.69 80 THR A O 1
ATOM 613 N N . THR A 1 81 ? 12.959 -5.074 -12.127 1.00 95.00 81 THR A N 1
ATOM 614 C CA . THR A 1 81 ? 13.430 -4.106 -13.123 1.00 95.00 81 THR A CA 1
ATOM 615 C C . THR A 1 81 ? 14.872 -4.405 -13.563 1.00 95.00 81 THR A C 1
ATOM 617 O O . THR A 1 81 ? 15.117 -4.443 -14.769 1.00 95.00 81 THR A O 1
ATOM 620 N N . PRO A 1 82 ? 15.841 -4.686 -12.663 1.00 95.12 82 PRO A N 1
ATOM 621 C CA . PRO A 1 82 ? 17.204 -5.014 -13.079 1.00 95.12 82 PRO A CA 1
ATOM 622 C C . PRO A 1 82 ? 17.280 -6.282 -13.941 1.00 95.12 82 PRO A C 1
ATOM 624 O O . PRO A 1 82 ? 17.836 -6.228 -15.035 1.00 95.12 82 PRO A O 1
ATOM 627 N N . ALA A 1 83 ? 16.661 -7.384 -13.501 1.00 96.25 83 ALA A N 1
ATOM 628 C CA . ALA A 1 83 ? 16.707 -8.658 -14.220 1.00 96.25 83 ALA A CA 1
ATOM 629 C C . ALA A 1 83 ? 16.024 -8.570 -15.592 1.00 96.25 83 ALA A C 1
ATOM 631 O O . ALA A 1 83 ? 16.535 -9.103 -16.573 1.00 96.25 83 ALA A O 1
ATOM 632 N N . LEU A 1 84 ? 14.908 -7.844 -15.694 1.00 97.19 84 LEU A N 1
ATOM 633 C CA . LEU A 1 84 ? 14.229 -7.644 -16.973 1.00 97.19 84 LEU A CA 1
ATOM 634 C C . LEU A 1 84 ? 14.996 -6.708 -17.906 1.00 97.19 84 LEU A C 1
ATOM 636 O O . LEU A 1 84 ? 15.013 -6.952 -19.107 1.00 97.19 84 LEU A O 1
ATOM 640 N N . THR A 1 85 ? 15.660 -5.660 -17.407 1.00 96.50 85 THR A N 1
ATOM 641 C CA . THR A 1 85 ? 16.498 -4.823 -18.289 1.00 96.50 85 THR A CA 1
ATOM 642 C C . THR A 1 85 ? 17.681 -5.594 -18.873 1.00 96.50 85 THR A C 1
ATOM 644 O O . THR A 1 85 ? 17.998 -5.412 -20.047 1.00 96.50 85 THR A O 1
ATOM 647 N N . GLU A 1 86 ? 18.277 -6.506 -18.102 1.00 96.50 86 GLU A N 1
ATOM 648 C CA . GLU A 1 86 ? 19.277 -7.451 -18.604 1.00 96.50 86 GLU A CA 1
ATOM 649 C C . GLU A 1 86 ? 18.671 -8.426 -19.622 1.00 96.50 86 GLU A C 1
ATOM 651 O O . GLU A 1 86 ? 19.183 -8.563 -20.738 1.00 96.50 86 GLU A O 1
ATOM 656 N N . PHE A 1 87 ? 17.546 -9.054 -19.272 1.00 97.25 87 PHE A N 1
ATOM 657 C CA . PHE A 1 87 ? 16.883 -10.034 -20.128 1.00 97.25 87 PHE A CA 1
ATOM 658 C C . PHE A 1 87 ? 16.403 -9.427 -21.448 1.00 97.25 87 PHE A C 1
ATOM 660 O O . PHE A 1 87 ? 16.476 -10.082 -22.481 1.00 97.25 87 PHE A O 1
ATOM 667 N N . LEU A 1 88 ? 15.991 -8.157 -21.465 1.00 97.44 88 LEU A N 1
ATOM 668 C CA . LEU A 1 88 ? 15.654 -7.436 -22.692 1.00 97.44 88 LEU A CA 1
ATOM 669 C C . LEU A 1 88 ? 16.862 -7.319 -23.631 1.00 97.44 88 LEU A C 1
ATOM 671 O O . LEU A 1 88 ? 16.740 -7.564 -24.829 1.00 97.44 88 LEU A O 1
ATOM 675 N N . CYS A 1 89 ? 18.044 -6.987 -23.106 1.00 95.94 89 CYS A N 1
ATOM 676 C CA . CYS A 1 89 ? 19.262 -6.938 -23.917 1.00 95.94 89 CYS A CA 1
ATOM 677 C C . CYS A 1 89 ? 19.683 -8.330 -24.415 1.00 95.94 89 CYS A C 1
ATOM 679 O O . CYS A 1 89 ? 20.147 -8.450 -25.546 1.00 95.94 89 CYS A O 1
ATOM 681 N N . GLN A 1 90 ? 19.482 -9.381 -23.616 1.00 95.44 90 GLN A N 1
ATOM 682 C CA . GLN A 1 90 ? 19.680 -10.767 -24.061 1.00 95.44 90 GLN A CA 1
ATOM 683 C C . GLN A 1 90 ? 18.651 -11.176 -25.124 1.00 95.44 90 GLN A C 1
ATOM 685 O O . GLN A 1 90 ? 18.995 -11.851 -26.088 1.00 95.44 90 GLN A O 1
ATOM 690 N N . THR A 1 91 ? 17.406 -10.718 -24.995 1.00 96.00 91 THR A N 1
ATOM 691 C CA . THR A 1 91 ? 16.321 -10.966 -25.954 1.00 96.00 91 THR A CA 1
ATOM 692 C C . THR A 1 91 ? 16.665 -10.389 -27.322 1.00 96.00 91 THR A C 1
ATOM 694 O O . THR A 1 91 ? 16.481 -11.062 -28.331 1.00 96.00 91 THR A O 1
ATOM 697 N N . LEU A 1 92 ? 17.233 -9.180 -27.367 1.00 96.00 92 LEU A N 1
ATOM 698 C CA . LEU A 1 92 ? 17.724 -8.585 -28.611 1.00 96.00 92 LEU A CA 1
ATOM 699 C C . LEU A 1 92 ? 18.869 -9.401 -29.233 1.00 96.00 92 LEU A C 1
ATOM 701 O O . LEU A 1 92 ? 18.901 -9.573 -30.446 1.00 96.00 92 LEU A O 1
ATOM 705 N N . HIS A 1 93 ? 19.762 -9.966 -28.417 1.00 94.81 93 HIS A N 1
ATOM 706 C CA . HIS A 1 93 ? 20.807 -10.868 -28.904 1.00 94.81 93 HIS A CA 1
ATOM 707 C C . HIS A 1 93 ? 20.244 -12.189 -29.456 1.00 94.81 93 HIS A C 1
ATOM 709 O O . HIS A 1 93 ? 20.701 -12.660 -30.492 1.00 94.81 93 HIS A O 1
ATOM 715 N N . ILE A 1 94 ? 19.239 -12.776 -28.800 1.00 95.06 94 ILE A N 1
ATOM 716 C CA . ILE A 1 94 ? 18.554 -13.990 -29.278 1.00 95.06 94 ILE A CA 1
ATOM 717 C C . ILE A 1 94 ? 17.784 -13.707 -30.574 1.00 95.06 94 ILE A C 1
ATOM 719 O O . ILE A 1 94 ? 17.719 -14.561 -31.460 1.00 95.06 94 ILE A O 1
ATOM 723 N N . ALA A 1 95 ? 17.199 -12.515 -30.688 1.00 95.38 95 ALA A N 1
ATOM 724 C CA . ALA A 1 95 ? 16.489 -12.070 -31.878 1.00 95.38 95 ALA A CA 1
ATOM 725 C C . ALA A 1 95 ? 17.438 -11.845 -33.070 1.00 95.38 95 ALA A C 1
ATOM 727 O O . ALA A 1 95 ? 17.063 -12.173 -34.192 1.00 95.38 95 ALA A O 1
ATOM 728 N N . GLU A 1 96 ? 18.654 -11.346 -32.822 1.00 94.88 96 GLU A N 1
ATOM 729 C CA . GLU A 1 96 ? 19.674 -11.027 -33.834 1.00 94.88 96 GLU A CA 1
ATOM 730 C C . GLU A 1 96 ? 21.058 -11.595 -33.459 1.00 94.88 96 GLU A C 1
ATOM 732 O O . GLU A 1 96 ? 21.962 -10.858 -33.040 1.00 94.88 96 GLU A O 1
ATOM 737 N N . PRO A 1 97 ? 21.259 -12.920 -33.596 1.00 92.81 97 PRO A N 1
ATOM 738 C CA . PRO A 1 97 ? 22.500 -13.577 -33.184 1.00 92.81 97 PRO A CA 1
ATOM 739 C C . PRO A 1 97 ? 23.707 -13.184 -34.049 1.00 92.81 97 PRO A C 1
ATOM 741 O O . PRO A 1 97 ? 24.843 -13.245 -33.575 1.00 92.81 97 PRO A O 1
ATOM 744 N N . ASP A 1 98 ? 23.471 -12.744 -35.288 1.00 91.31 98 ASP A N 1
ATOM 745 C CA . ASP A 1 98 ? 24.517 -12.374 -36.248 1.00 91.31 98 ASP A CA 1
ATOM 746 C C . ASP A 1 98 ? 25.224 -11.052 -35.886 1.00 91.31 98 ASP A C 1
ATOM 748 O O . ASP A 1 98 ? 26.321 -10.766 -36.372 1.00 91.31 98 ASP A O 1
ATOM 752 N N . ILE A 1 99 ? 24.640 -10.259 -34.980 1.00 86.44 99 ILE A N 1
ATOM 753 C CA . ILE A 1 99 ? 25.148 -8.953 -34.532 1.00 86.44 99 ILE A CA 1
ATOM 754 C C . ILE A 1 99 ? 25.972 -9.127 -33.243 1.00 86.44 99 ILE A C 1
ATOM 756 O O . ILE A 1 99 ? 25.689 -8.555 -32.189 1.00 86.44 99 ILE A O 1
ATOM 760 N N . ALA A 1 100 ? 27.008 -9.967 -33.309 1.00 82.50 100 ALA A N 1
ATOM 761 C CA . ALA A 1 100 ? 27.921 -10.220 -32.196 1.00 82.50 100 ALA A CA 1
ATOM 762 C C . ALA A 1 100 ? 29.220 -9.384 -32.313 1.00 82.50 100 ALA A C 1
ATOM 764 O O . ALA A 1 100 ? 29.837 -9.366 -33.379 1.00 82.50 100 ALA A O 1
ATOM 765 N N . PRO A 1 101 ? 29.700 -8.740 -31.228 1.00 84.88 101 PRO A N 1
ATOM 766 C CA . PRO A 1 101 ? 29.097 -8.699 -29.898 1.00 84.88 101 PRO A CA 1
ATOM 767 C C . PRO A 1 101 ? 27.915 -7.717 -29.832 1.00 84.88 101 PRO A C 1
ATOM 769 O O . PRO A 1 101 ? 27.996 -6.594 -30.326 1.00 84.88 101 PRO A O 1
ATOM 772 N N . HIS A 1 102 ? 26.833 -8.129 -29.167 1.00 83.25 102 HIS A N 1
ATOM 773 C CA . HIS A 1 102 ? 25.631 -7.311 -29.039 1.00 83.25 102 HIS A CA 1
ATOM 774 C C . HIS A 1 102 ? 25.916 -6.037 -28.240 1.00 83.25 102 HIS A C 1
ATOM 776 O O . HIS A 1 102 ? 26.342 -6.097 -27.083 1.00 83.25 102 HIS A O 1
ATOM 782 N N . SER A 1 103 ? 25.626 -4.878 -28.824 1.00 92.50 103 SER A N 1
ATOM 783 C CA . SER A 1 103 ? 25.847 -3.568 -28.219 1.00 92.50 103 SER A CA 1
ATOM 784 C C . SER A 1 103 ? 24.505 -2.946 -27.843 1.00 92.50 103 SER A C 1
ATOM 786 O O . SER A 1 103 ? 23.795 -2.435 -28.709 1.00 92.50 103 SER A O 1
ATOM 788 N N . ALA A 1 104 ? 24.121 -3.002 -26.564 1.00 92.38 104 ALA A N 1
ATOM 789 C CA . ALA A 1 104 ? 22.938 -2.296 -26.080 1.00 92.38 104 ALA A CA 1
ATOM 790 C C . ALA A 1 104 ? 23.032 -1.848 -24.630 1.00 92.38 104 ALA A C 1
ATOM 792 O O . ALA A 1 104 ? 23.759 -2.426 -23.822 1.00 92.38 104 ALA A O 1
ATOM 793 N N . ALA A 1 105 ? 22.245 -0.830 -24.306 1.00 92.44 105 ALA A N 1
ATOM 794 C CA . ALA A 1 105 ? 22.067 -0.343 -22.953 1.00 92.44 105 ALA A CA 1
ATOM 795 C C . ALA A 1 105 ? 20.621 0.091 -22.704 1.00 92.44 105 ALA A C 1
ATOM 797 O O . ALA A 1 105 ? 19.950 0.611 -23.598 1.00 92.44 105 ALA A O 1
ATOM 798 N N . ILE A 1 106 ? 20.179 -0.070 -21.458 1.00 92.50 106 ILE A N 1
ATOM 799 C CA . ILE A 1 106 ? 18.950 0.529 -20.942 1.00 92.50 106 ILE A CA 1
ATOM 800 C C . ILE A 1 106 ? 19.324 1.712 -20.066 1.00 92.50 106 ILE A C 1
ATOM 802 O O . ILE A 1 106 ? 20.080 1.578 -19.098 1.00 92.50 106 ILE A O 1
ATOM 806 N N . VAL A 1 107 ? 18.778 2.876 -20.396 1.00 90.94 107 VAL A N 1
ATOM 807 C CA . VAL A 1 107 ? 19.048 4.127 -19.687 1.00 90.94 107 VAL A CA 1
ATOM 808 C C . VAL A 1 107 ? 17.736 4.755 -19.255 1.00 90.94 107 VAL A C 1
ATOM 810 O O . VAL A 1 107 ? 16.832 4.880 -20.066 1.00 90.94 107 VAL A O 1
ATOM 813 N N . ALA A 1 108 ? 17.620 5.168 -17.997 1.00 90.62 108 ALA A N 1
ATOM 814 C CA . ALA A 1 108 ? 16.406 5.801 -17.479 1.00 90.62 108 ALA A CA 1
ATOM 815 C C . ALA A 1 108 ? 16.708 7.137 -16.798 1.00 90.62 108 ALA A C 1
ATOM 817 O O . ALA A 1 108 ? 17.866 7.451 -16.492 1.00 90.62 108 ALA A O 1
ATOM 818 N N . TRP A 1 109 ? 15.662 7.931 -16.574 1.00 87.38 109 TRP A N 1
ATOM 819 C CA . TRP A 1 109 ? 15.767 9.179 -15.824 1.00 87.38 109 TRP A CA 1
ATOM 820 C C . TRP A 1 109 ? 16.257 8.940 -14.399 1.00 87.38 109 TRP A C 1
ATOM 822 O O . TRP A 1 109 ? 15.893 7.963 -13.742 1.00 87.38 109 TRP A O 1
ATOM 832 N N . HIS A 1 110 ? 17.063 9.871 -13.896 1.00 81.94 110 HIS A N 1
ATOM 833 C CA . HIS A 1 110 ? 17.363 9.905 -12.479 1.00 81.94 110 HIS A CA 1
ATOM 834 C C . HIS A 1 110 ? 16.159 10.449 -11.699 1.00 81.94 110 HIS A C 1
ATOM 836 O O . HIS A 1 110 ? 15.591 11.473 -12.083 1.00 81.94 110 HIS A O 1
ATOM 842 N N . PRO A 1 111 ? 15.811 9.838 -10.556 1.00 69.50 111 PRO A N 1
ATOM 843 C CA . PRO A 1 111 ? 14.579 10.150 -9.845 1.00 69.50 111 PRO A CA 1
ATOM 844 C C . PRO A 1 111 ? 14.450 11.582 -9.318 1.00 69.50 111 PRO A C 1
ATOM 846 O O . PRO A 1 111 ? 13.355 12.113 -9.161 1.00 69.50 111 PRO A O 1
ATOM 849 N N . MET A 1 112 ? 15.591 12.201 -9.027 1.00 76.25 112 MET A N 1
ATOM 850 C CA . MET A 1 112 ? 15.676 13.504 -8.362 1.00 76.25 112 MET A CA 1
ATOM 851 C C . MET A 1 112 ? 16.221 14.611 -9.258 1.00 76.25 112 MET A C 1
ATOM 853 O O . MET A 1 112 ? 16.184 15.776 -8.878 1.00 76.25 112 MET A O 1
ATOM 857 N N . ASP A 1 113 ? 16.780 14.259 -10.416 1.00 85.88 113 ASP A N 1
ATOM 858 C CA . ASP A 1 113 ? 17.544 15.200 -11.229 1.00 85.88 113 ASP A CA 1
ATOM 859 C C . ASP A 1 113 ? 17.167 15.044 -12.699 1.00 85.88 113 ASP A C 1
ATOM 861 O O . ASP A 1 113 ? 17.517 14.064 -13.357 1.00 85.88 113 ASP A O 1
ATOM 865 N N . LYS A 1 114 ? 16.439 16.043 -13.205 1.00 82.12 114 LYS A N 1
ATOM 866 C CA . LYS A 1 114 ? 15.966 16.087 -14.589 1.00 82.12 114 LYS A CA 1
ATOM 867 C C . LYS A 1 114 ? 17.094 16.314 -15.610 1.00 82.12 114 LYS A C 1
ATOM 869 O O . LYS A 1 114 ? 16.874 16.195 -16.811 1.00 82.12 114 LYS A O 1
ATOM 874 N N . ASP A 1 115 ? 18.304 16.625 -15.172 1.00 88.25 115 ASP A N 1
ATOM 875 C CA . ASP A 1 115 ? 19.463 16.752 -16.057 1.00 88.25 115 ASP A CA 1
ATOM 876 C C . ASP A 1 115 ? 20.402 15.543 -15.966 1.00 88.25 115 ASP A C 1
ATOM 878 O O . ASP A 1 115 ? 21.519 15.571 -16.503 1.00 88.25 115 ASP A O 1
ATOM 882 N N . LEU A 1 116 ? 19.936 14.460 -15.335 1.00 91.62 116 LEU A N 1
ATOM 883 C CA . LEU A 1 116 ? 20.688 13.238 -15.114 1.00 91.62 116 LEU A CA 1
ATOM 884 C C . LEU A 1 116 ? 19.920 12.005 -15.606 1.00 91.62 116 LEU A C 1
ATOM 886 O O . LEU A 1 116 ? 18.790 11.740 -15.207 1.00 91.62 116 LEU A O 1
ATOM 890 N N . MET A 1 117 ? 20.580 11.200 -16.432 1.00 93.56 117 MET A N 1
ATOM 891 C CA . MET A 1 117 ? 20.164 9.836 -16.751 1.00 93.56 117 MET A CA 1
ATOM 892 C C . MET A 1 117 ? 21.117 8.834 -16.095 1.00 93.56 117 MET A C 1
ATOM 894 O O . MET A 1 117 ? 22.293 9.135 -15.864 1.00 93.56 117 MET A O 1
ATOM 898 N N . LYS A 1 118 ? 20.630 7.628 -15.807 1.00 94.44 118 LYS A N 1
ATOM 899 C CA . LYS A 1 118 ? 21.428 6.530 -15.256 1.00 94.44 118 LYS A CA 1
ATOM 900 C C . LYS A 1 118 ? 21.344 5.312 -16.169 1.00 94.44 118 LYS A C 1
ATOM 902 O O . LYS A 1 118 ? 20.257 4.909 -16.576 1.00 94.44 118 LYS A O 1
ATOM 907 N N . VAL A 1 119 ? 22.494 4.715 -16.464 1.00 95.19 119 VAL A N 1
ATOM 908 C CA . VAL A 1 119 ? 22.569 3.423 -17.154 1.00 95.19 119 VAL A CA 1
ATOM 909 C C . VAL A 1 119 ? 22.163 2.329 -16.166 1.00 95.19 119 VAL A C 1
ATOM 911 O O . VAL A 1 119 ? 22.817 2.159 -15.138 1.00 95.19 119 VAL A O 1
ATOM 914 N N . HIS A 1 120 ? 21.074 1.616 -16.443 1.00 93.50 120 HIS A N 1
ATOM 915 C CA . HIS A 1 120 ? 20.591 0.516 -15.601 1.00 93.50 120 HIS A CA 1
ATOM 916 C C . HIS A 1 120 ? 21.297 -0.789 -15.939 1.00 93.50 120 HIS A C 1
ATOM 918 O O . HIS A 1 120 ? 21.829 -1.450 -15.052 1.00 93.50 120 HIS A O 1
ATOM 924 N N . PHE A 1 121 ? 21.357 -1.101 -17.229 1.00 96.69 121 PHE A N 1
ATOM 925 C CA . PHE A 1 121 ? 22.053 -2.259 -17.757 1.00 96.69 121 PHE A CA 1
ATOM 926 C C . PHE A 1 121 ? 22.760 -1.872 -19.052 1.00 96.69 121 PHE A C 1
ATOM 928 O O . PHE A 1 121 ? 22.300 -0.989 -19.779 1.00 96.69 121 PHE A O 1
ATOM 935 N N . ALA A 1 122 ? 23.887 -2.514 -19.322 1.00 96.50 122 ALA A N 1
ATOM 936 C CA . ALA A 1 122 ? 24.689 -2.289 -20.508 1.00 96.50 122 ALA A CA 1
ATOM 937 C C . ALA A 1 122 ? 25.462 -3.567 -20.828 1.00 96.50 122 ALA A C 1
ATOM 939 O O . ALA A 1 122 ? 26.097 -4.139 -19.942 1.00 96.50 122 ALA A O 1
ATOM 940 N N . THR A 1 123 ? 25.423 -4.002 -22.086 1.00 95.81 123 THR A N 1
ATOM 941 C CA . THR A 1 123 ? 26.300 -5.072 -22.566 1.00 95.81 123 THR A CA 1
ATOM 942 C C . THR A 1 123 ? 27.736 -4.562 -22.675 1.00 95.81 123 THR A C 1
ATOM 944 O O . THR A 1 123 ? 27.967 -3.360 -22.841 1.00 95.81 123 THR A O 1
ATOM 947 N N . GLU A 1 124 ? 28.714 -5.468 -22.640 1.00 93.25 124 GLU A N 1
ATOM 948 C CA . GLU A 1 124 ? 30.138 -5.105 -22.702 1.00 93.25 124 GLU A CA 1
ATOM 949 C C . GLU A 1 124 ? 30.493 -4.294 -23.962 1.00 93.25 124 GLU A C 1
ATOM 951 O O . GLU A 1 124 ? 31.271 -3.344 -23.896 1.00 93.25 124 GLU A O 1
ATOM 956 N N . ALA A 1 125 ? 29.862 -4.598 -25.102 1.00 93.19 125 ALA A N 1
ATOM 957 C CA . ALA A 1 125 ? 30.100 -3.897 -26.366 1.00 93.19 125 ALA A CA 1
ATOM 958 C C . ALA A 1 125 ? 29.420 -2.519 -26.472 1.00 93.19 125 ALA A C 1
ATOM 960 O O . ALA A 1 125 ? 29.708 -1.761 -27.398 1.00 93.19 125 ALA A O 1
ATOM 961 N N . SER A 1 126 ? 28.538 -2.155 -25.534 1.00 91.81 126 SER A N 1
ATOM 962 C CA . SER A 1 126 ? 27.798 -0.883 -25.574 1.00 91.81 126 SER A CA 1
ATOM 963 C C . SER A 1 126 ? 28.679 0.354 -25.368 1.00 91.81 126 SER A C 1
ATOM 965 O O . SER A 1 126 ? 28.330 1.457 -25.811 1.00 91.81 126 SER A O 1
ATOM 967 N N . GLY A 1 127 ? 29.828 0.190 -24.704 1.00 91.94 127 GLY A N 1
ATOM 968 C CA . GLY A 1 127 ? 30.677 1.293 -24.251 1.00 91.94 127 GLY A CA 1
ATOM 969 C C . GLY A 1 127 ? 30.092 2.084 -23.072 1.00 91.94 127 GLY A C 1
ATOM 970 O O . GLY A 1 127 ? 30.636 3.130 -22.718 1.00 91.94 127 GLY A O 1
ATOM 971 N N . PHE A 1 128 ? 29.000 1.604 -22.471 1.00 94.38 128 PHE A N 1
ATOM 972 C CA . PHE A 1 128 ? 28.423 2.137 -21.241 1.00 94.38 128 PHE A CA 1
ATOM 973 C C . PHE A 1 128 ? 28.712 1.207 -20.064 1.00 94.38 128 PHE A C 1
ATOM 975 O O . PHE A 1 128 ? 28.922 0.008 -20.237 1.00 94.38 128 PHE A O 1
ATOM 982 N N . VAL A 1 129 ? 28.691 1.760 -18.852 1.00 94.94 129 VAL A N 1
ATOM 983 C CA . VAL A 1 129 ? 28.879 0.989 -17.615 1.00 94.94 129 VAL A CA 1
ATOM 984 C C . VAL A 1 129 ? 27.587 1.024 -16.794 1.00 94.94 129 VAL A C 1
ATOM 986 O O . VAL A 1 129 ? 27.051 2.116 -16.583 1.00 94.94 129 VAL A O 1
ATOM 989 N N . PRO A 1 130 ? 27.072 -0.114 -16.287 1.00 95.19 130 PRO A N 1
ATOM 990 C CA . PRO A 1 130 ? 25.944 -0.108 -15.359 1.00 95.19 130 PRO A CA 1
ATOM 991 C C . PRO A 1 130 ? 26.200 0.826 -14.166 1.00 95.19 130 PRO A C 1
ATOM 993 O O . PRO A 1 130 ? 27.261 0.809 -13.545 1.00 95.19 130 PRO A O 1
ATOM 996 N N . GLY A 1 131 ? 25.235 1.692 -13.861 1.00 93.00 131 GLY A N 1
ATOM 997 C CA . GLY A 1 131 ? 25.346 2.735 -12.841 1.00 93.00 131 GLY A CA 1
ATOM 998 C C . GLY A 1 131 ? 25.970 4.053 -13.313 1.00 93.00 131 GLY A C 1
ATOM 999 O O . GLY A 1 131 ? 25.936 5.028 -12.555 1.00 93.00 131 GLY A O 1
ATOM 1000 N N . GLN A 1 132 ? 26.487 4.127 -14.545 1.00 95.00 132 GLN A N 1
ATOM 1001 C CA . GLN A 1 132 ? 27.039 5.355 -15.113 1.00 95.00 132 GLN A CA 1
ATOM 1002 C C . GLN A 1 132 ? 25.984 6.466 -15.149 1.00 95.00 132 GLN A C 1
ATOM 1004 O O . GLN A 1 132 ? 24.855 6.281 -15.607 1.00 95.00 132 GLN A O 1
ATOM 1009 N N . LYS A 1 133 ? 26.390 7.642 -14.669 1.00 94.62 133 LYS A N 1
ATOM 1010 C CA . LYS A 1 133 ? 25.605 8.876 -14.666 1.00 94.62 133 LYS A CA 1
ATOM 1011 C C . LYS A 1 133 ? 25.883 9.669 -15.942 1.00 94.62 133 LYS A C 1
ATOM 1013 O O . LYS A 1 133 ? 27.031 10.017 -16.215 1.00 94.62 133 LYS A O 1
ATOM 1018 N N . LEU A 1 134 ? 24.840 9.955 -16.712 1.00 94.06 134 LEU A N 1
ATOM 1019 C CA . LEU A 1 134 ? 24.902 10.683 -17.977 1.00 94.06 134 LEU A CA 1
ATOM 1020 C C . LEU A 1 134 ? 24.224 12.045 -17.811 1.00 94.06 134 LEU A C 1
ATOM 1022 O O . LEU A 1 134 ? 23.011 12.130 -17.648 1.00 94.06 134 LEU A O 1
ATOM 1026 N N . PHE A 1 135 ? 25.012 13.115 -17.856 1.00 93.06 135 PHE A N 1
ATOM 1027 C CA . PHE A 1 135 ? 24.511 14.481 -17.692 1.00 93.06 135 PHE A CA 1
ATOM 1028 C C . PHE A 1 135 ? 24.073 15.086 -19.028 1.00 93.06 135 PHE A C 1
ATOM 1030 O O . PHE A 1 135 ? 24.709 14.837 -20.054 1.00 93.06 135 PHE A O 1
ATOM 1037 N N . ALA A 1 136 ? 23.065 15.961 -19.013 1.00 88.75 136 ALA A N 1
ATOM 1038 C CA . ALA A 1 136 ? 22.621 16.723 -20.192 1.00 88.75 136 ALA A CA 1
ATOM 1039 C C . ALA A 1 136 ? 23.743 17.525 -20.869 1.00 88.75 136 ALA A C 1
ATOM 1041 O O . ALA A 1 136 ? 23.758 17.687 -22.086 1.00 88.75 136 ALA A O 1
ATOM 1042 N N . LYS A 1 137 ? 24.714 17.993 -20.079 1.00 87.50 137 LYS A N 1
ATOM 1043 C CA . LYS A 1 137 ? 25.873 18.765 -20.552 1.00 87.50 137 LYS A CA 1
ATOM 1044 C C . LYS A 1 137 ? 27.030 17.893 -21.060 1.00 87.50 137 LYS A C 1
ATOM 1046 O O . LYS A 1 137 ? 28.047 18.439 -21.479 1.00 87.50 137 LYS A O 1
ATOM 1051 N N . SER A 1 138 ? 26.911 16.563 -20.996 1.00 82.12 138 SER A N 1
ATOM 1052 C CA . SER A 1 138 ? 27.941 15.647 -21.497 1.00 82.12 138 SER A CA 1
ATOM 1053 C C . SER A 1 138 ? 28.168 15.862 -22.996 1.00 82.12 138 SER A C 1
ATOM 1055 O O . SER A 1 138 ? 27.220 15.970 -23.772 1.00 82.12 138 SER A O 1
ATOM 1057 N N . ALA A 1 139 ? 29.437 15.927 -23.404 1.00 70.44 139 ALA A N 1
ATOM 1058 C CA . ALA A 1 139 ? 29.831 16.324 -24.754 1.00 70.44 139 ALA A CA 1
ATOM 1059 C C . ALA A 1 139 ? 29.751 15.199 -25.807 1.00 70.44 139 ALA A C 1
ATOM 1061 O O . ALA A 1 139 ? 29.989 15.472 -26.983 1.00 70.44 139 ALA A O 1
ATOM 1062 N N . THR A 1 140 ? 29.442 13.950 -25.430 1.00 91.25 140 THR A N 1
ATOM 1063 C CA . THR A 1 140 ? 29.444 12.838 -26.396 1.00 91.25 140 THR A CA 1
ATOM 1064 C C . THR A 1 140 ? 28.204 12.859 -27.291 1.00 91.25 140 THR A C 1
ATOM 1066 O O . THR A 1 140 ? 27.096 13.133 -26.824 1.00 91.25 140 THR A O 1
ATOM 1069 N N . ASP A 1 141 ? 28.379 12.536 -28.580 1.00 90.25 141 ASP A N 1
ATOM 1070 C CA . ASP A 1 141 ? 27.274 12.487 -29.553 1.00 90.25 141 ASP A CA 1
ATOM 1071 C C . ASP A 1 141 ? 26.163 11.533 -29.091 1.00 90.25 141 ASP A C 1
ATOM 1073 O O . ASP A 1 141 ? 24.992 11.902 -29.078 1.00 90.25 141 ASP A O 1
ATOM 1077 N N . ALA A 1 142 ? 26.540 10.359 -28.568 1.00 90.56 142 ALA A N 1
ATOM 1078 C CA . ALA A 1 142 ? 25.603 9.380 -28.018 1.00 90.56 142 ALA A CA 1
ATOM 1079 C C . ALA A 1 142 ? 24.717 9.971 -26.908 1.00 90.56 142 ALA A C 1
ATOM 1081 O O . ALA A 1 142 ? 23.497 9.848 -26.964 1.00 90.56 142 ALA A O 1
ATOM 1082 N N . THR A 1 143 ? 25.304 10.684 -25.938 1.00 92.31 143 THR A N 1
ATOM 1083 C CA . THR A 1 143 ? 24.521 11.290 -24.847 1.00 92.31 143 THR A CA 1
ATOM 1084 C C . THR A 1 143 ? 23.571 12.361 -25.384 1.00 92.31 143 THR A C 1
ATOM 1086 O O . THR A 1 143 ? 22.426 12.445 -24.943 1.00 92.31 143 THR A O 1
ATOM 1089 N N . ARG A 1 144 ? 24.004 13.159 -26.370 1.00 93.25 144 ARG A N 1
ATOM 1090 C CA . ARG A 1 144 ? 23.166 14.194 -26.995 1.00 93.25 144 ARG A CA 1
ATOM 1091 C C . ARG A 1 144 ? 21.940 13.597 -27.691 1.00 93.25 144 ARG A C 1
ATOM 1093 O O . ARG A 1 144 ? 20.839 14.109 -27.490 1.00 93.25 144 ARG A O 1
ATOM 1100 N N . ARG A 1 145 ? 22.124 12.517 -28.457 1.00 94.19 145 ARG A N 1
ATOM 1101 C CA . ARG A 1 145 ? 21.034 11.766 -29.105 1.00 94.19 145 ARG A CA 1
ATOM 1102 C C . ARG A 1 145 ? 20.040 11.228 -28.084 1.00 94.19 145 ARG A C 1
ATOM 1104 O O . ARG A 1 145 ? 18.844 11.479 -28.182 1.00 94.19 145 ARG A O 1
ATOM 1111 N N . MET A 1 146 ? 20.549 10.599 -27.026 1.00 95.38 146 MET A N 1
ATOM 1112 C CA . MET A 1 146 ? 19.735 10.075 -25.925 1.00 95.38 146 MET A CA 1
ATOM 1113 C C . MET A 1 146 ? 18.858 11.156 -25.289 1.00 95.38 146 MET A C 1
ATOM 1115 O O . MET A 1 146 ? 17.650 10.971 -25.154 1.00 95.38 146 MET A O 1
ATOM 1119 N N . TRP A 1 147 ? 19.426 12.325 -24.982 1.00 93.62 147 TRP A N 1
ATOM 1120 C CA . TRP A 1 147 ? 18.654 13.452 -24.452 1.00 93.62 147 TRP A CA 1
ATOM 1121 C C . TRP A 1 147 ? 17.615 13.995 -25.432 1.00 93.62 147 TRP A C 1
ATOM 1123 O O . TRP A 1 147 ? 16.530 14.396 -25.004 1.00 93.62 147 TRP A O 1
ATOM 1133 N N . LYS A 1 148 ? 17.919 14.012 -26.734 1.00 94.31 148 LYS A N 1
ATOM 1134 C CA . LYS A 1 148 ? 16.957 14.421 -27.762 1.00 94.31 148 LYS A CA 1
ATOM 1135 C C . LYS A 1 148 ? 15.775 13.452 -27.828 1.00 94.31 148 LYS A C 1
ATOM 1137 O O . LYS A 1 148 ? 14.636 13.920 -27.805 1.00 94.31 148 LYS A O 1
ATOM 1142 N N . VAL A 1 149 ? 16.019 12.141 -27.820 1.00 95.25 149 VAL A N 1
ATOM 1143 C CA . VAL A 1 149 ? 14.956 11.118 -27.822 1.00 95.25 149 VAL A CA 1
ATOM 1144 C C . VAL A 1 149 ? 14.128 11.169 -26.542 1.00 95.25 149 VAL A C 1
ATOM 1146 O O . VAL A 1 149 ? 12.904 11.206 -26.605 1.00 95.25 149 VAL A O 1
ATOM 1149 N N . VAL A 1 150 ? 14.770 11.257 -25.376 1.00 91.38 150 VAL A N 1
ATOM 1150 C CA . VAL A 1 150 ? 14.073 11.345 -24.084 1.00 91.38 150 VAL A CA 1
ATOM 1151 C C . VAL A 1 150 ? 13.127 12.543 -24.015 1.00 91.38 150 VAL A C 1
ATOM 1153 O O . VAL A 1 150 ? 11.997 12.400 -23.556 1.00 91.38 150 VAL A O 1
ATOM 1156 N N . ARG A 1 151 ? 13.571 13.720 -24.474 1.00 91.12 151 ARG A N 1
ATOM 1157 C CA . ARG A 1 151 ? 12.779 14.958 -24.397 1.00 91.12 151 ARG A CA 1
ATOM 1158 C C . ARG A 1 151 ? 11.693 15.044 -25.462 1.00 91.12 151 ARG A C 1
ATOM 1160 O O . ARG A 1 151 ? 10.635 15.599 -25.192 1.00 91.12 151 ARG A O 1
ATOM 1167 N N . SER A 1 152 ? 11.965 14.551 -26.669 1.00 94.38 152 SER A N 1
ATOM 1168 C CA . SER A 1 152 ? 10.995 14.584 -27.771 1.00 94.38 152 SER A CA 1
ATOM 1169 C C . SER A 1 152 ? 10.006 13.422 -27.728 1.00 94.38 152 SER A C 1
ATOM 1171 O O . SER A 1 152 ? 8.908 13.537 -28.263 1.00 94.38 152 SER A O 1
ATOM 1173 N N . GLY A 1 153 ? 10.394 12.297 -27.121 1.00 94.50 153 GLY A N 1
ATOM 1174 C CA . GLY A 1 153 ? 9.679 11.031 -27.235 1.00 94.50 153 GLY A CA 1
ATOM 1175 C C . GLY A 1 153 ? 9.692 10.450 -28.650 1.00 94.50 153 GLY A C 1
ATOM 1176 O O . GLY A 1 153 ? 8.872 9.578 -28.932 1.00 94.50 153 GLY A O 1
ATOM 1177 N N . VAL A 1 154 ? 10.579 10.924 -29.528 1.00 96.12 154 VAL A N 1
ATOM 1178 C CA . VAL A 1 154 ? 10.734 10.453 -30.910 1.00 96.12 154 VAL A CA 1
ATOM 1179 C C . VAL A 1 154 ? 12.056 9.711 -31.018 1.00 96.12 154 VAL A C 1
ATOM 1181 O O . VAL A 1 154 ? 13.090 10.250 -30.628 1.00 96.12 154 VAL A O 1
ATOM 1184 N N . GLU A 1 155 ? 12.014 8.481 -31.514 1.00 96.31 155 GLU A N 1
ATOM 1185 C CA . GLU A 1 155 ? 13.184 7.642 -31.759 1.00 96.31 155 GLU A CA 1
ATOM 1186 C C . GLU A 1 155 ? 14.196 8.279 -32.728 1.00 96.31 155 GLU A C 1
ATOM 1188 O O . GLU A 1 155 ? 13.850 9.035 -33.636 1.00 96.31 155 GLU A O 1
ATOM 1193 N N . GLU A 1 156 ? 15.473 7.950 -32.532 1.00 96.31 156 GLU A N 1
ATOM 1194 C CA . GLU A 1 156 ? 16.549 8.248 -33.474 1.00 96.31 156 GLU A CA 1
ATOM 1195 C C . GLU A 1 156 ? 17.108 6.944 -34.033 1.00 96.31 156 GLU A C 1
ATOM 1197 O O . GLU A 1 156 ? 17.752 6.166 -33.330 1.00 96.31 156 GLU A O 1
ATOM 1202 N N . CYS A 1 157 ? 16.834 6.726 -35.312 1.00 93.62 157 CYS A N 1
ATOM 1203 C CA . CYS A 1 157 ? 17.126 5.509 -36.050 1.00 93.62 157 CYS A CA 1
ATOM 1204 C C . CYS A 1 157 ? 18.419 5.674 -36.858 1.00 93.62 157 CYS A C 1
ATOM 1206 O O . CYS A 1 157 ? 18.578 6.659 -37.583 1.00 93.62 157 CYS A O 1
ATOM 1208 N N . GLY A 1 158 ? 19.361 4.748 -36.679 1.00 91.38 158 GLY A N 1
ATOM 1209 C CA . GLY A 1 158 ? 20.644 4.727 -37.384 1.00 91.38 158 GLY A CA 1
ATOM 1210 C C . GLY A 1 158 ? 20.798 3.568 -38.370 1.00 91.38 158 GLY A C 1
ATOM 1211 O O . GLY A 1 158 ? 21.653 3.644 -39.245 1.00 91.38 158 GLY A O 1
ATOM 1212 N N . ASN A 1 159 ? 19.971 2.525 -38.260 1.00 92.69 159 ASN A N 1
ATOM 1213 C CA . ASN A 1 159 ? 20.068 1.274 -39.008 1.00 92.69 159 ASN A CA 1
ATOM 1214 C C . ASN A 1 159 ? 18.672 0.786 -39.453 1.00 92.69 159 ASN A C 1
ATOM 1216 O O . ASN A 1 159 ? 18.201 -0.283 -39.046 1.00 92.69 159 ASN A O 1
ATOM 1220 N N . MET A 1 160 ? 17.985 1.593 -40.271 1.00 91.75 160 MET A N 1
ATOM 1221 C CA . MET A 1 160 ? 16.586 1.343 -40.648 1.00 91.75 160 MET A CA 1
ATOM 1222 C C . MET A 1 160 ? 16.400 0.037 -41.424 1.00 91.75 160 MET A C 1
ATOM 1224 O O . MET A 1 160 ? 15.429 -0.677 -41.189 1.00 91.75 160 MET A O 1
ATOM 1228 N N . HIS A 1 161 ? 17.359 -0.286 -42.290 1.00 89.00 161 HIS A N 1
ATOM 1229 C CA . HIS A 1 161 ? 17.297 -1.414 -43.223 1.00 89.00 161 HIS A CA 1
ATOM 1230 C C . HIS A 1 161 ? 18.111 -2.635 -42.759 1.00 89.00 161 HIS A C 1
ATOM 1232 O O . HIS A 1 161 ? 18.308 -3.576 -43.523 1.00 89.00 161 HIS A O 1
ATOM 1238 N N . GLY A 1 162 ? 18.637 -2.624 -41.525 1.00 88.69 162 GLY A N 1
ATOM 1239 C CA . GLY A 1 162 ? 19.453 -3.723 -40.992 1.00 88.69 162 GLY A CA 1
ATOM 1240 C C . GLY A 1 162 ? 20.793 -3.924 -41.706 1.00 88.69 162 GLY A C 1
ATOM 1241 O O . GLY A 1 162 ? 21.373 -5.007 -41.647 1.00 88.69 162 GLY A O 1
ATOM 1242 N N . LEU A 1 163 ? 21.294 -2.906 -42.406 1.00 88.94 163 LEU A N 1
ATOM 1243 C CA . LEU A 1 163 ? 22.517 -3.010 -43.190 1.00 88.94 163 LEU A CA 1
ATOM 1244 C C . LEU A 1 163 ? 23.743 -3.024 -42.276 1.00 88.94 163 LEU A C 1
ATOM 1246 O O . LEU A 1 163 ? 23.914 -2.180 -41.395 1.00 88.94 163 LEU A O 1
ATOM 1250 N N . LYS A 1 164 ? 24.677 -3.940 -42.552 1.00 89.44 164 LYS A N 1
ATOM 1251 C CA . LYS A 1 164 ? 25.917 -4.079 -41.773 1.00 89.44 164 LYS A CA 1
ATOM 1252 C C . LYS A 1 164 ? 26.740 -2.785 -41.707 1.00 89.44 164 LYS A C 1
ATOM 1254 O O . LYS A 1 164 ? 27.280 -2.466 -40.652 1.00 89.44 164 LYS A O 1
ATOM 1259 N N . ARG A 1 165 ? 26.807 -2.017 -42.806 1.00 89.88 165 ARG A N 1
ATOM 1260 C CA . ARG A 1 165 ? 27.560 -0.746 -42.836 1.00 89.88 165 ARG A CA 1
ATOM 1261 C C . ARG A 1 165 ? 27.005 0.263 -41.821 1.00 89.88 165 ARG A C 1
ATOM 1263 O O . ARG A 1 165 ? 27.772 0.972 -41.178 1.00 89.88 165 ARG A O 1
ATOM 1270 N N . ASP A 1 166 ? 25.681 0.315 -41.690 1.00 87.88 166 ASP A N 1
ATOM 1271 C CA . ASP A 1 166 ? 24.985 1.297 -40.860 1.00 87.88 166 ASP A CA 1
ATOM 1272 C C . ASP A 1 166 ? 25.006 0.843 -39.396 1.00 87.88 166 ASP A C 1
ATOM 1274 O O . ASP A 1 166 ? 25.240 1.652 -38.493 1.00 87.88 166 ASP A O 1
ATOM 1278 N N . SER A 1 167 ? 24.882 -0.472 -39.178 1.00 86.69 167 SER A N 1
ATOM 1279 C CA . SER A 1 167 ? 25.061 -1.133 -37.884 1.00 86.69 167 SER A CA 1
ATOM 1280 C C . SER A 1 167 ? 26.402 -0.779 -37.227 1.00 86.69 167 SER A C 1
ATOM 1282 O O . SER A 1 167 ? 26.435 -0.411 -36.054 1.00 86.69 167 SER A O 1
ATOM 1284 N N . GLU A 1 168 ? 27.511 -0.836 -37.967 1.00 89.88 168 GLU A N 1
ATOM 1285 C CA . GLU A 1 168 ? 28.857 -0.573 -37.430 1.00 89.88 168 GLU A CA 1
ATOM 1286 C C . GLU A 1 168 ? 29.146 0.922 -37.198 1.00 89.88 168 GLU A C 1
ATOM 1288 O O . GLU A 1 168 ? 29.975 1.269 -36.353 1.00 89.88 168 GLU A O 1
ATOM 1293 N N . ALA A 1 169 ? 28.474 1.814 -37.929 1.00 88.19 169 ALA A N 1
ATOM 1294 C CA . ALA A 1 169 ? 28.770 3.246 -37.927 1.00 88.19 169 ALA A CA 1
ATOM 1295 C C . ALA A 1 169 ? 27.889 4.066 -36.975 1.00 88.19 169 ALA A C 1
ATOM 1297 O O . ALA A 1 169 ? 28.279 5.163 -36.560 1.00 88.19 169 ALA A O 1
ATOM 1298 N N . THR A 1 170 ? 26.691 3.581 -36.649 1.00 89.62 170 THR A N 1
ATOM 1299 C CA . THR A 1 170 ? 25.661 4.396 -35.997 1.00 89.62 170 THR A CA 1
ATOM 1300 C C . THR A 1 170 ? 25.181 3.809 -34.673 1.00 89.62 170 THR A C 1
ATOM 1302 O O . THR A 1 170 ? 25.476 2.674 -34.301 1.00 89.62 170 THR A O 1
ATOM 1305 N N . ARG A 1 171 ? 24.468 4.645 -33.913 1.00 94.50 171 ARG A N 1
ATOM 1306 C CA . ARG A 1 171 ? 23.702 4.226 -32.743 1.00 94.50 171 ARG A CA 1
ATOM 1307 C C . ARG A 1 171 ? 22.245 4.555 -32.969 1.00 94.50 171 ARG A C 1
ATOM 1309 O O . ARG A 1 171 ? 21.936 5.670 -33.402 1.00 94.50 171 ARG A O 1
ATOM 1316 N N . SER A 1 172 ? 21.405 3.617 -32.579 1.00 95.75 172 SER A N 1
ATOM 1317 C CA . SER A 1 172 ? 19.963 3.761 -32.582 1.00 95.75 172 SER A CA 1
ATOM 1318 C C . SER A 1 172 ? 19.457 3.916 -31.155 1.00 95.75 172 SER A C 1
ATOM 1320 O O . SER A 1 172 ? 19.983 3.305 -30.219 1.00 95.75 172 SER A O 1
ATOM 1322 N N . VAL A 1 173 ? 18.468 4.781 -30.967 1.00 97.31 173 VAL A N 1
ATOM 1323 C CA . VAL A 1 173 ? 17.902 5.099 -29.658 1.00 97.31 173 VAL A CA 1
ATOM 1324 C C . VAL A 1 173 ? 16.383 5.129 -29.768 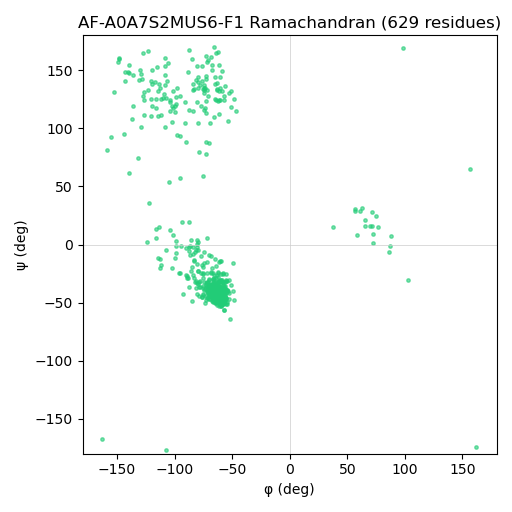1.00 97.31 173 VAL A C 1
ATOM 1326 O O . VAL A 1 173 ? 15.826 5.966 -30.476 1.00 97.31 173 VAL A O 1
ATOM 1329 N N . ALA A 1 174 ? 15.708 4.260 -29.022 1.00 97.75 174 ALA A N 1
ATOM 1330 C CA . ALA A 1 174 ? 14.253 4.230 -28.918 1.00 97.75 174 ALA A CA 1
ATOM 1331 C C . ALA A 1 174 ? 13.793 4.600 -27.498 1.00 97.75 174 ALA A C 1
ATOM 1333 O O . ALA A 1 174 ? 14.388 4.132 -26.523 1.00 97.75 174 ALA A O 1
ATOM 1334 N N . PRO A 1 175 ? 12.734 5.413 -27.344 1.00 97.88 175 PRO A N 1
ATOM 1335 C CA . PRO A 1 175 ? 12.189 5.743 -26.034 1.00 97.88 175 PRO A CA 1
ATOM 1336 C C . PRO A 1 175 ? 11.414 4.562 -25.440 1.00 97.88 175 PRO A C 1
ATOM 1338 O O . PRO A 1 175 ? 10.562 3.964 -26.096 1.00 97.88 175 PRO A O 1
ATOM 1341 N N . LEU A 1 176 ? 11.654 4.277 -24.162 1.00 97.56 176 LEU A N 1
ATOM 1342 C CA . LEU A 1 176 ? 10.780 3.442 -23.343 1.00 97.56 176 LEU A CA 1
ATOM 1343 C C . LEU A 1 176 ? 9.665 4.330 -22.791 1.00 97.56 176 LEU A C 1
ATOM 1345 O O . LEU A 1 176 ? 9.927 5.270 -22.032 1.00 97.56 176 LEU A O 1
ATOM 1349 N N . LYS A 1 177 ? 8.433 4.046 -23.215 1.00 96.81 177 LYS A N 1
ATOM 1350 C CA . LYS A 1 177 ? 7.247 4.841 -22.888 1.00 96.81 177 LYS A CA 1
ATOM 1351 C C . LYS A 1 177 ? 6.340 4.115 -21.905 1.00 96.81 177 LYS A C 1
ATOM 1353 O O . LYS A 1 177 ? 6.219 2.892 -21.965 1.00 96.81 177 LYS A O 1
ATOM 1358 N N . THR A 1 178 ? 5.693 4.881 -21.033 1.00 96.50 178 THR A N 1
ATOM 1359 C CA . THR A 1 178 ? 4.614 4.388 -20.175 1.00 96.50 178 THR A CA 1
ATOM 1360 C C . THR A 1 178 ? 3.400 3.976 -21.006 1.00 96.50 178 THR A C 1
ATOM 1362 O O . THR A 1 178 ? 3.292 4.308 -22.192 1.00 96.50 178 THR A O 1
ATOM 1365 N N . ILE A 1 179 ? 2.428 3.320 -20.376 1.00 94.81 179 ILE A N 1
ATOM 1366 C CA . ILE A 1 179 ? 1.112 3.049 -20.969 1.00 94.81 179 ILE A CA 1
ATOM 1367 C C . ILE A 1 179 ? 0.380 4.334 -21.401 1.00 94.81 179 ILE A C 1
ATOM 1369 O O . ILE A 1 179 ? -0.445 4.299 -22.312 1.00 94.81 179 ILE A O 1
ATOM 1373 N N . LEU A 1 180 ? 0.714 5.475 -20.785 1.00 94.94 180 LEU A N 1
ATOM 1374 C CA . LEU A 1 180 ? 0.191 6.802 -21.128 1.00 94.94 180 LEU A CA 1
ATOM 1375 C C . LEU A 1 180 ? 1.010 7.512 -22.221 1.00 94.94 180 LEU A C 1
ATOM 1377 O O . LEU A 1 180 ? 0.650 8.608 -22.645 1.00 94.94 180 LEU A O 1
ATOM 1381 N N . GLY A 1 181 ? 2.091 6.893 -22.704 1.00 95.69 181 GLY A N 1
ATOM 1382 C CA . GLY A 1 181 ? 2.937 7.417 -23.776 1.00 95.69 181 GLY A CA 1
ATOM 1383 C C . GLY A 1 181 ? 4.069 8.343 -23.320 1.00 95.69 181 GLY A C 1
ATOM 1384 O O . GLY A 1 181 ? 4.751 8.915 -24.171 1.00 95.69 181 GLY A O 1
ATOM 1385 N N . GLU A 1 182 ? 4.303 8.485 -22.015 1.00 94.88 182 GLU A N 1
ATOM 1386 C CA . GLU A 1 182 ? 5.356 9.344 -21.463 1.00 94.88 182 GLU A CA 1
ATOM 1387 C C . GLU A 1 182 ? 6.704 8.615 -21.438 1.00 94.88 182 GLU A C 1
ATOM 1389 O O . GLU A 1 182 ? 6.797 7.473 -20.995 1.00 94.88 182 GLU A O 1
ATOM 1394 N N . SER A 1 183 ? 7.770 9.263 -21.905 1.00 94.75 183 SER A N 1
ATOM 1395 C CA . SER A 1 183 ? 9.108 8.660 -21.942 1.00 94.75 183 SER A CA 1
ATOM 1396 C C . SER A 1 183 ? 9.760 8.654 -20.556 1.00 94.75 183 SER A C 1
ATOM 1398 O O . SER A 1 183 ? 10.057 9.717 -20.009 1.00 94.75 183 SER A O 1
ATOM 1400 N N . PHE A 1 184 ? 10.071 7.471 -20.024 1.00 95.06 184 PHE A N 1
ATOM 1401 C CA . PHE A 1 184 ? 10.770 7.308 -18.737 1.00 95.06 184 PHE A CA 1
ATOM 1402 C C . PHE A 1 184 ? 12.170 6.689 -18.877 1.00 95.06 184 PHE A C 1
ATOM 1404 O O . PHE A 1 184 ? 12.978 6.713 -17.944 1.00 95.06 184 PHE A O 1
ATOM 1411 N N . GLY A 1 185 ? 12.491 6.160 -20.054 1.00 95.81 185 GLY A N 1
ATOM 1412 C CA . GLY A 1 185 ? 13.808 5.623 -20.344 1.00 95.81 185 GLY A CA 1
ATOM 1413 C C . GLY A 1 185 ? 14.058 5.461 -21.831 1.00 95.81 185 GLY A C 1
ATOM 1414 O O . GLY A 1 185 ? 13.324 5.983 -22.667 1.00 95.81 185 GLY A O 1
ATOM 1415 N N . LEU A 1 186 ? 15.125 4.746 -22.147 1.00 97.31 186 LEU A N 1
ATOM 1416 C CA . LEU A 1 186 ? 15.661 4.542 -23.476 1.00 97.31 186 LEU A CA 1
ATOM 1417 C C . LEU A 1 186 ? 16.198 3.126 -23.603 1.00 97.31 186 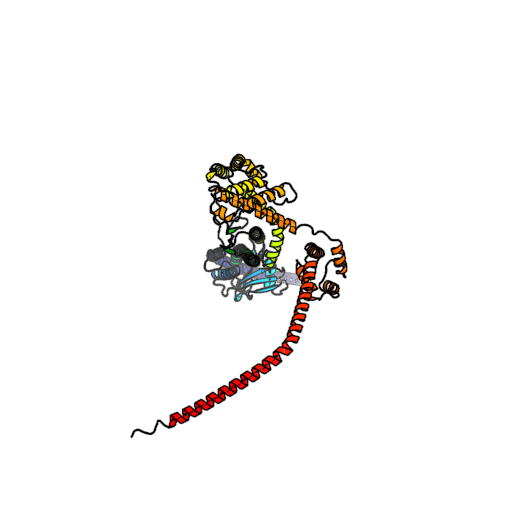LEU A C 1
ATOM 1419 O O . LEU A 1 186 ? 16.894 2.636 -22.711 1.00 97.31 186 LEU A O 1
ATOM 1423 N N . LEU A 1 187 ? 15.955 2.541 -24.766 1.00 97.69 187 LEU A N 1
ATOM 1424 C CA . LEU A 1 187 ? 16.716 1.428 -25.297 1.00 97.69 187 LEU A CA 1
ATOM 1425 C C . LEU A 1 187 ? 17.721 1.988 -26.308 1.00 97.69 187 LEU A C 1
ATOM 1427 O O . LEU A 1 187 ? 17.338 2.645 -27.274 1.00 97.69 187 LEU A O 1
ATOM 1431 N N . VAL A 1 188 ? 19.007 1.755 -26.065 1.00 97.19 188 VAL A N 1
ATOM 1432 C CA . VAL A 1 188 ? 20.105 2.195 -26.933 1.00 97.19 188 VAL A CA 1
ATOM 1433 C C . VAL A 1 188 ? 20.754 0.975 -27.556 1.00 97.19 188 VAL A C 1
ATOM 1435 O O . VAL A 1 188 ? 21.064 0.036 -26.828 1.00 97.19 188 VAL A O 1
ATOM 1438 N N . SER A 1 189 ? 21.018 1.011 -28.861 1.00 96.56 189 SER A N 1
ATOM 1439 C CA . SER A 1 189 ? 21.766 -0.025 -29.572 1.00 96.56 189 SER A CA 1
ATOM 1440 C C . SER A 1 189 ? 22.919 0.548 -30.401 1.00 96.56 189 SER A C 1
ATOM 1442 O O . SER A 1 189 ? 22.802 1.617 -31.002 1.00 96.56 189 SER A O 1
ATOM 1444 N N . GLY A 1 190 ? 24.032 -0.185 -30.429 1.00 89.81 190 GLY A N 1
ATOM 1445 C CA . GLY A 1 190 ? 25.172 0.015 -31.316 1.00 89.81 190 GLY A CA 1
ATOM 1446 C C . GLY A 1 190 ? 26.358 0.771 -30.735 1.00 89.81 190 GLY A C 1
ATOM 1447 O O . GLY A 1 190 ? 26.233 1.389 -29.676 1.00 89.81 190 GLY A O 1
ATOM 1448 N N . PRO A 1 191 ? 27.504 0.773 -31.443 1.00 91.81 191 PRO A N 1
ATOM 1449 C CA . PRO A 1 191 ? 27.850 -0.117 -32.561 1.00 91.81 191 PRO A CA 1
ATOM 1450 C C . PRO A 1 191 ? 28.363 -1.495 -32.063 1.00 91.81 191 PRO A C 1
ATOM 1452 O O . PRO A 1 191 ? 29.090 -1.524 -31.064 1.00 91.81 191 PRO A O 1
ATOM 1455 N N . PRO A 1 192 ? 28.019 -2.626 -32.721 1.00 93.75 192 PRO A N 1
ATOM 1456 C CA . PRO A 1 192 ? 27.099 -2.738 -33.859 1.00 93.75 192 PRO A CA 1
ATOM 1457 C C . PRO A 1 192 ? 25.617 -2.616 -33.441 1.00 93.75 192 PRO A C 1
ATOM 1459 O O . PRO A 1 192 ? 25.209 -3.185 -32.427 1.00 93.75 192 PRO A O 1
ATOM 1462 N N . ALA A 1 193 ? 24.827 -1.815 -34.165 1.00 92.62 193 ALA A N 1
ATOM 1463 C CA . ALA A 1 193 ? 23.410 -1.563 -33.878 1.00 92.62 193 ALA A CA 1
ATOM 1464 C C . ALA A 1 193 ? 22.496 -2.649 -34.466 1.00 92.62 193 ALA A C 1
ATOM 1466 O O . ALA A 1 193 ? 22.667 -3.042 -35.623 1.00 92.62 193 ALA A O 1
ATOM 1467 N N . VAL A 1 194 ? 21.490 -3.085 -33.705 1.00 95.12 194 VAL A N 1
ATOM 1468 C CA . VAL A 1 194 ? 20.424 -3.970 -34.212 1.00 95.12 194 VAL A CA 1
ATOM 1469 C C . VAL A 1 194 ? 19.526 -3.229 -35.216 1.00 95.12 194 VAL A C 1
ATOM 1471 O O . VAL A 1 194 ? 19.538 -1.994 -35.228 1.00 95.12 194 VAL A O 1
ATOM 1474 N N . PRO A 1 195 ? 18.747 -3.932 -36.062 1.00 96.25 195 PRO A N 1
ATOM 1475 C CA . PRO A 1 195 ? 17.796 -3.284 -36.958 1.00 96.25 195 PRO A CA 1
ATOM 1476 C C . PRO A 1 195 ? 16.803 -2.409 -36.187 1.00 96.25 195 PRO A C 1
ATOM 1478 O O . PRO A 1 195 ? 16.258 -2.821 -35.157 1.00 96.25 195 PRO A O 1
ATOM 1481 N N . ASP A 1 196 ? 16.527 -1.208 -36.698 1.00 95.94 196 ASP A N 1
ATOM 1482 C CA . ASP A 1 196 ? 15.675 -0.244 -35.991 1.00 95.94 196 ASP A CA 1
ATOM 1483 C C . ASP A 1 196 ? 14.254 -0.760 -35.773 1.00 95.94 196 ASP A C 1
ATOM 1485 O O . ASP A 1 196 ? 13.639 -0.454 -34.752 1.00 95.94 196 ASP A O 1
ATOM 1489 N N . VAL A 1 197 ? 13.744 -1.586 -36.689 1.00 96.12 197 VAL A N 1
ATOM 1490 C CA . VAL A 1 197 ? 12.406 -2.170 -36.565 1.00 96.12 197 VAL A CA 1
ATOM 1491 C C . VAL A 1 197 ? 12.316 -3.096 -35.346 1.00 96.12 197 VAL A C 1
ATOM 1493 O O . VAL A 1 197 ? 11.374 -2.976 -34.561 1.00 96.12 197 VAL A O 1
ATOM 1496 N N . LEU A 1 198 ? 13.327 -3.943 -35.114 1.00 96.69 198 LEU A N 1
ATOM 1497 C CA . LEU A 1 198 ? 13.415 -4.766 -33.903 1.00 96.69 198 LEU A CA 1
ATOM 1498 C C . LEU A 1 198 ? 13.510 -3.888 -32.652 1.00 96.69 198 LEU A C 1
ATOM 1500 O O . LEU A 1 198 ? 12.790 -4.116 -31.680 1.00 96.69 198 LEU A O 1
ATOM 1504 N N . MET A 1 199 ? 14.365 -2.862 -32.672 1.00 96.25 199 MET A N 1
ATOM 1505 C CA . MET A 1 199 ? 14.528 -1.949 -31.538 1.00 96.25 199 MET A CA 1
ATOM 1506 C C . MET A 1 199 ? 13.211 -1.237 -31.184 1.00 96.25 199 MET A C 1
ATOM 1508 O O . MET A 1 199 ? 12.863 -1.138 -30.007 1.00 96.25 199 MET A O 1
ATOM 1512 N N . GLN A 1 200 ? 12.457 -0.769 -32.180 1.00 96.62 200 GLN A N 1
ATOM 1513 C CA . GLN A 1 200 ? 11.154 -0.130 -31.985 1.00 96.62 200 GLN A CA 1
ATOM 1514 C C . GLN A 1 200 ? 10.121 -1.112 -31.420 1.00 96.62 200 GLN A C 1
ATOM 1516 O O . GLN A 1 200 ? 9.409 -0.773 -30.470 1.00 96.62 200 GLN A O 1
ATOM 1521 N N . MET A 1 201 ? 10.055 -2.338 -31.954 1.00 97.69 201 MET A N 1
ATOM 1522 C CA . MET A 1 201 ? 9.183 -3.398 -31.429 1.00 97.69 201 MET A CA 1
ATOM 1523 C C . MET A 1 201 ? 9.520 -3.730 -29.972 1.00 97.69 201 MET A C 1
ATOM 1525 O O . MET A 1 201 ? 8.621 -3.804 -29.126 1.00 97.69 201 MET A O 1
ATOM 1529 N N . ALA A 1 202 ? 10.810 -3.866 -29.664 1.00 97.62 202 ALA A N 1
ATOM 1530 C CA . ALA A 1 202 ? 11.304 -4.134 -28.323 1.00 97.62 202 ALA A CA 1
ATOM 1531 C C . ALA A 1 202 ? 10.972 -2.990 -27.361 1.00 97.62 202 ALA A C 1
ATOM 1533 O O . ALA A 1 202 ? 10.407 -3.240 -26.302 1.00 97.62 202 ALA A O 1
ATOM 1534 N N . ALA A 1 203 ? 11.234 -1.735 -27.733 1.00 97.56 203 ALA A N 1
ATOM 1535 C CA . ALA A 1 203 ? 10.949 -0.577 -26.887 1.00 97.56 203 ALA A CA 1
ATOM 1536 C C . ALA A 1 203 ? 9.444 -0.394 -26.623 1.00 97.56 203 ALA A C 1
ATOM 1538 O O . ALA A 1 203 ? 9.043 -0.116 -25.490 1.00 97.56 203 ALA A O 1
ATOM 1539 N N . ARG A 1 204 ? 8.603 -0.607 -27.646 1.00 97.50 204 ARG A N 1
ATOM 1540 C CA . ARG A 1 204 ? 7.137 -0.543 -27.529 1.00 97.50 204 ARG A CA 1
ATOM 1541 C C . ARG A 1 204 ? 6.580 -1.625 -26.605 1.00 97.50 204 ARG A C 1
ATOM 1543 O O . ARG A 1 204 ? 5.643 -1.352 -25.861 1.00 97.50 204 ARG A O 1
ATOM 1550 N N . THR A 1 205 ? 7.149 -2.827 -26.657 1.00 97.75 205 THR A N 1
ATOM 1551 C CA . THR A 1 205 ? 6.742 -3.956 -25.807 1.00 97.75 205 THR A CA 1
ATOM 1552 C C . THR A 1 205 ? 7.270 -3.780 -24.383 1.00 97.75 205 THR A C 1
ATOM 1554 O O . THR A 1 205 ? 6.529 -3.923 -23.413 1.00 97.75 205 THR A O 1
ATOM 1557 N N . ALA A 1 206 ? 8.541 -3.404 -24.244 1.00 97.69 206 ALA A N 1
ATOM 1558 C CA . ALA A 1 206 ? 9.220 -3.317 -22.962 1.00 97.69 206 ALA A CA 1
ATOM 1559 C C . ALA A 1 206 ? 8.781 -2.135 -22.100 1.00 97.69 206 ALA A C 1
ATOM 1561 O O . ALA A 1 206 ? 8.737 -2.287 -20.885 1.00 97.69 206 ALA A O 1
ATOM 1562 N N . GLY A 1 207 ? 8.444 -0.982 -22.688 1.00 97.44 207 GLY A N 1
ATOM 1563 C CA . GLY A 1 207 ? 8.079 0.224 -21.936 1.00 97.44 207 GLY A CA 1
ATOM 1564 C C . GLY A 1 207 ? 6.983 -0.015 -20.882 1.00 97.44 207 GLY A C 1
ATOM 1565 O O . GLY A 1 207 ? 7.278 0.073 -19.688 1.00 97.44 207 GLY A O 1
ATOM 1566 N N . PRO A 1 208 ? 5.752 -0.396 -21.278 1.00 97.50 208 PRO A N 1
ATOM 1567 C CA . PRO A 1 208 ? 4.656 -0.633 -20.333 1.00 97.50 208 PRO A CA 1
ATOM 1568 C C . PRO A 1 208 ? 4.912 -1.792 -19.355 1.00 97.50 208 PRO A C 1
ATOM 1570 O O . PRO A 1 208 ? 4.457 -1.761 -18.212 1.00 97.50 208 PRO A O 1
ATOM 1573 N N . LEU A 1 209 ? 5.648 -2.822 -19.785 1.00 97.44 209 LEU A N 1
ATOM 1574 C CA . LEU A 1 209 ? 5.973 -3.980 -18.948 1.00 97.44 209 LEU A CA 1
ATOM 1575 C C . LEU A 1 209 ? 6.989 -3.628 -17.853 1.00 97.44 209 LEU A C 1
ATOM 1577 O O . LEU A 1 209 ? 6.777 -3.960 -16.687 1.00 97.44 209 LEU A O 1
ATOM 1581 N N . LEU A 1 210 ? 8.055 -2.905 -18.206 1.00 97.06 210 LEU A N 1
ATOM 1582 C CA . LEU A 1 210 ? 9.038 -2.397 -17.249 1.00 97.06 210 LEU A CA 1
ATOM 1583 C C . LEU A 1 210 ? 8.411 -1.373 -16.300 1.00 97.06 210 LEU A C 1
ATOM 1585 O O . LEU A 1 210 ? 8.708 -1.399 -15.110 1.00 97.06 210 LEU A O 1
ATOM 1589 N N . GLU A 1 211 ? 7.513 -0.512 -16.789 1.00 96.19 211 GLU A N 1
ATOM 1590 C CA . GLU A 1 211 ? 6.734 0.397 -15.940 1.00 96.19 211 GLU A CA 1
ATOM 1591 C C . GLU A 1 211 ? 5.926 -0.379 -14.891 1.00 96.19 211 GLU A C 1
ATOM 1593 O O . GLU A 1 211 ? 5.994 -0.061 -13.703 1.00 96.19 211 GLU A O 1
ATOM 1598 N N . ARG A 1 212 ? 5.179 -1.407 -15.309 1.00 95.88 212 ARG A N 1
ATOM 1599 C CA . ARG A 1 212 ? 4.360 -2.224 -14.403 1.00 95.88 212 ARG A CA 1
ATOM 1600 C C . ARG A 1 212 ? 5.207 -2.913 -13.337 1.00 95.88 212 ARG A C 1
ATOM 1602 O O . ARG A 1 212 ? 4.850 -2.877 -12.160 1.00 95.88 212 ARG A O 1
ATOM 1609 N N . VAL A 1 213 ? 6.322 -3.520 -13.738 1.00 96.06 213 VAL A N 1
ATOM 1610 C CA . VAL A 1 213 ? 7.235 -4.199 -12.809 1.00 96.06 213 VAL A CA 1
ATOM 1611 C C . VAL A 1 213 ? 7.850 -3.200 -11.836 1.00 96.06 213 VAL A C 1
ATOM 1613 O O . VAL A 1 213 ? 7.815 -3.431 -10.630 1.00 96.06 213 VAL A O 1
ATOM 1616 N N . TRP A 1 214 ? 8.300 -2.044 -12.325 1.00 96.12 214 TRP A N 1
ATOM 1617 C CA . TRP A 1 214 ? 8.815 -0.974 -11.475 1.00 96.12 214 TRP A CA 1
ATOM 1618 C C . TRP A 1 214 ? 7.775 -0.494 -10.453 1.00 96.12 214 TRP A C 1
ATOM 1620 O O . TRP A 1 214 ? 8.102 -0.352 -9.273 1.00 96.12 214 TRP A O 1
ATOM 1630 N N . LYS A 1 215 ? 6.515 -0.291 -10.867 1.00 96.62 215 LYS A N 1
ATOM 1631 C CA . LYS A 1 215 ? 5.409 0.092 -9.968 1.00 96.62 215 LYS A CA 1
ATOM 1632 C C . LYS A 1 215 ? 5.167 -0.966 -8.898 1.00 96.62 215 LYS A C 1
ATOM 1634 O O . LYS A 1 215 ? 5.038 -0.626 -7.724 1.00 96.62 215 LYS A O 1
ATOM 1639 N N . LYS A 1 216 ? 5.159 -2.245 -9.280 1.00 96.06 216 LYS A N 1
ATOM 1640 C CA . LYS A 1 216 ? 5.017 -3.362 -8.340 1.00 96.06 216 LYS A CA 1
ATOM 1641 C C . LYS A 1 216 ? 6.154 -3.387 -7.319 1.00 96.06 216 LYS A C 1
ATOM 1643 O O . LYS A 1 216 ? 5.891 -3.514 -6.127 1.00 96.06 216 LYS A O 1
ATOM 1648 N N . GLU A 1 217 ? 7.396 -3.184 -7.761 1.00 95.75 217 GLU A N 1
ATOM 1649 C CA . GLU A 1 217 ? 8.548 -3.052 -6.864 1.00 95.75 217 GLU A CA 1
ATOM 1650 C C . GLU A 1 217 ? 8.365 -1.887 -5.890 1.00 95.75 217 GLU A C 1
ATOM 1652 O O . GLU A 1 217 ? 8.584 -2.066 -4.694 1.00 95.75 217 GLU A O 1
ATOM 1657 N N . GLN A 1 218 ? 7.929 -0.712 -6.364 1.00 97.12 218 GLN A N 1
ATOM 1658 C CA . GLN A 1 218 ? 7.710 0.444 -5.487 1.00 97.12 218 GLN A CA 1
ATOM 1659 C C . GLN A 1 218 ? 6.635 0.163 -4.430 1.00 97.12 218 GLN A C 1
ATOM 1661 O O . GLN A 1 218 ? 6.817 0.540 -3.272 1.00 97.12 218 GLN A O 1
ATOM 1666 N N . VAL A 1 219 ? 5.551 -0.536 -4.787 1.00 97.56 219 VAL A N 1
ATOM 1667 C CA . VAL A 1 219 ? 4.540 -0.963 -3.807 1.00 97.56 219 VAL A CA 1
ATOM 1668 C C . VAL A 1 219 ? 5.142 -1.939 -2.796 1.00 97.56 219 VAL A C 1
ATOM 1670 O O . VAL A 1 219 ? 4.951 -1.755 -1.596 1.00 97.56 219 VAL A O 1
ATOM 1673 N N . SER A 1 220 ? 5.917 -2.930 -3.242 1.00 96.50 220 SER A N 1
ATOM 1674 C CA . SER A 1 220 ? 6.603 -3.866 -2.343 1.00 96.50 220 SER A CA 1
ATOM 1675 C C . SER A 1 220 ? 7.543 -3.145 -1.372 1.00 96.50 220 SER A C 1
ATOM 1677 O O . SER A 1 220 ? 7.532 -3.449 -0.181 1.00 96.50 220 SER A O 1
ATOM 1679 N N . TRP A 1 221 ? 8.302 -2.146 -1.832 1.00 97.00 221 TRP A N 1
ATOM 1680 C CA . TRP A 1 221 ? 9.136 -1.306 -0.964 1.00 97.00 221 TRP A CA 1
ATOM 1681 C C . TRP A 1 221 ? 8.310 -0.511 0.051 1.00 97.00 221 TRP A C 1
ATOM 1683 O O . TRP A 1 221 ? 8.638 -0.521 1.238 1.00 97.00 221 TRP A O 1
ATOM 1693 N N . ALA A 1 222 ? 7.219 0.127 -0.382 1.00 98.06 222 ALA A N 1
ATOM 1694 C CA . ALA A 1 222 ? 6.308 0.849 0.507 1.00 98.06 222 ALA A CA 1
ATOM 1695 C C . ALA A 1 222 ? 5.720 -0.071 1.593 1.00 98.06 222 ALA A C 1
ATOM 1697 O O . ALA A 1 222 ? 5.689 0.294 2.773 1.00 98.06 222 ALA A O 1
ATOM 1698 N N . VAL A 1 223 ? 5.316 -1.289 1.218 1.00 98.06 223 VAL A N 1
ATOM 1699 C CA . VAL A 1 223 ? 4.831 -2.309 2.155 1.00 98.06 223 VAL A CA 1
ATOM 1700 C C . VAL A 1 223 ? 5.936 -2.730 3.118 1.00 98.06 223 VAL A C 1
ATOM 1702 O O . VAL A 1 223 ? 5.712 -2.696 4.322 1.00 98.06 223 VAL A O 1
ATOM 1705 N N . LEU A 1 224 ? 7.133 -3.077 2.636 1.00 97.25 224 LEU A N 1
ATOM 1706 C CA . LEU A 1 224 ? 8.247 -3.511 3.488 1.00 97.25 224 LEU A CA 1
ATOM 1707 C C . LEU A 1 224 ? 8.647 -2.440 4.507 1.00 97.25 224 LEU A C 1
ATOM 1709 O O . LEU A 1 224 ? 8.749 -2.750 5.694 1.00 97.25 224 LEU A O 1
ATOM 1713 N N . ASN A 1 225 ? 8.790 -1.186 4.072 1.00 97.94 225 ASN A N 1
ATOM 1714 C CA . ASN A 1 225 ? 9.083 -0.061 4.962 1.00 97.94 225 ASN A CA 1
ATOM 1715 C C . ASN A 1 225 ? 7.994 0.116 6.025 1.00 97.94 225 ASN A C 1
ATOM 1717 O O . ASN A 1 225 ? 8.298 0.351 7.193 1.00 97.94 225 ASN A O 1
ATOM 1721 N N . THR A 1 226 ? 6.725 -0.029 5.635 1.00 98.06 226 THR A N 1
ATOM 1722 C CA . THR A 1 226 ? 5.588 0.089 6.555 1.00 98.06 226 THR A CA 1
ATOM 1723 C C . THR A 1 226 ? 5.527 -1.075 7.542 1.00 98.06 226 THR A C 1
ATOM 1725 O O . THR A 1 226 ? 5.275 -0.870 8.726 1.00 98.06 226 THR A O 1
ATOM 1728 N N . VAL A 1 227 ? 5.801 -2.298 7.085 1.00 97.12 227 VAL A N 1
ATOM 1729 C CA . VAL A 1 227 ? 5.868 -3.497 7.929 1.00 97.12 227 VAL A CA 1
ATOM 1730 C C . VAL A 1 227 ? 7.000 -3.380 8.943 1.00 97.12 227 VAL A C 1
ATOM 1732 O O . VAL A 1 227 ? 6.807 -3.704 10.112 1.00 97.12 227 VAL A O 1
ATOM 1735 N N . GLU A 1 228 ? 8.180 -2.932 8.521 1.00 97.38 228 GLU A N 1
ATOM 1736 C CA . GLU A 1 228 ? 9.323 -2.756 9.416 1.00 97.38 228 GLU A CA 1
ATOM 1737 C C . GLU A 1 228 ? 9.067 -1.645 10.440 1.00 97.38 228 GLU A C 1
ATOM 1739 O O . GLU A 1 228 ? 9.277 -1.848 11.637 1.00 97.38 228 GLU A O 1
ATOM 1744 N N . TRP A 1 229 ? 8.508 -0.518 9.993 1.00 97.50 229 TRP A N 1
ATOM 1745 C CA . TRP A 1 229 ? 8.052 0.549 10.878 1.00 97.50 229 TRP A CA 1
ATOM 1746 C C . TRP A 1 229 ? 7.038 0.039 11.910 1.00 97.50 229 TRP A C 1
ATOM 1748 O O . TRP A 1 229 ? 7.212 0.262 13.108 1.00 97.50 229 TRP A O 1
ATOM 1758 N N . LEU A 1 230 ? 6.025 -0.719 11.478 1.00 96.56 230 LEU A N 1
ATOM 1759 C CA . LEU A 1 230 ? 4.993 -1.256 12.364 1.00 96.56 230 LEU A CA 1
ATOM 1760 C C . LEU A 1 230 ? 5.566 -2.260 13.372 1.00 96.56 230 LEU A C 1
ATOM 1762 O O . LEU A 1 230 ? 5.152 -2.263 14.532 1.00 96.56 230 LEU A O 1
ATOM 1766 N N . LYS A 1 231 ? 6.538 -3.091 12.976 1.00 95.62 231 LYS A N 1
ATOM 1767 C CA . LYS A 1 231 ? 7.260 -3.980 13.907 1.00 95.62 231 LYS A CA 1
ATOM 1768 C C . LYS A 1 231 ? 7.960 -3.180 15.003 1.00 95.62 231 LYS A C 1
ATOM 1770 O O . LYS A 1 231 ? 7.856 -3.541 16.170 1.00 95.62 231 LYS A O 1
ATOM 1775 N N . ASN A 1 232 ? 8.617 -2.080 14.645 1.00 95.75 232 ASN A N 1
ATOM 1776 C CA . ASN A 1 232 ? 9.289 -1.213 15.613 1.00 95.75 232 ASN A CA 1
ATOM 1777 C C . ASN A 1 232 ? 8.278 -0.497 16.526 1.00 95.75 232 ASN A C 1
ATOM 1779 O O . ASN A 1 232 ? 8.441 -0.494 17.746 1.00 95.75 232 ASN A O 1
ATOM 1783 N N . ALA A 1 233 ? 7.198 0.048 15.958 1.00 95.06 233 ALA A N 1
ATOM 1784 C CA . ALA A 1 233 ? 6.149 0.742 16.705 1.00 95.06 233 ALA A CA 1
ATOM 1785 C C . ALA A 1 233 ? 5.414 -0.187 17.691 1.00 95.06 233 ALA A C 1
ATOM 1787 O O . ALA A 1 233 ? 5.225 0.162 18.856 1.00 95.06 233 ALA A O 1
ATOM 1788 N N . SER A 1 234 ? 5.056 -1.397 17.253 1.00 94.19 234 SER A N 1
ATOM 1789 C CA . SER A 1 234 ? 4.405 -2.409 18.099 1.00 94.19 234 SER A CA 1
ATOM 1790 C C . SER A 1 234 ? 5.336 -2.963 19.179 1.00 94.19 234 SER A C 1
ATOM 1792 O O . SER A 1 234 ? 4.912 -3.109 20.326 1.00 94.19 234 SER A O 1
ATOM 1794 N N . ALA A 1 235 ? 6.618 -3.190 18.868 1.00 92.69 235 ALA A N 1
ATOM 1795 C CA . ALA A 1 235 ? 7.611 -3.591 19.862 1.00 92.69 235 ALA A CA 1
ATOM 1796 C C . ALA A 1 235 ? 7.771 -2.533 20.966 1.00 92.69 235 ALA A C 1
ATOM 1798 O O . ALA A 1 235 ? 7.774 -2.879 22.148 1.00 92.69 235 ALA A O 1
ATOM 1799 N N . ASN A 1 236 ? 7.813 -1.246 20.601 1.00 91.81 236 ASN A N 1
ATOM 1800 C CA . ASN A 1 236 ? 7.853 -0.140 21.563 1.00 91.81 236 ASN A CA 1
ATOM 1801 C C . ASN A 1 236 ? 6.589 -0.084 22.438 1.00 91.81 236 ASN A C 1
ATOM 1803 O O . ASN A 1 236 ? 6.667 0.251 23.618 1.00 91.81 236 ASN A O 1
ATOM 1807 N N . ALA A 1 237 ? 5.438 -0.477 21.889 1.00 90.94 237 ALA A N 1
ATOM 1808 C CA . ALA A 1 237 ? 4.175 -0.606 22.613 1.00 90.94 237 ALA A CA 1
ATOM 1809 C C . ALA A 1 237 ? 4.038 -1.919 23.415 1.00 90.94 237 ALA A C 1
ATOM 1811 O O . ALA A 1 237 ? 2.982 -2.178 23.991 1.00 90.94 237 ALA A O 1
ATOM 1812 N N . SER A 1 238 ? 5.078 -2.765 23.459 1.00 93.56 238 SER A N 1
ATOM 1813 C CA . SER A 1 238 ? 5.041 -4.104 24.076 1.00 93.56 238 SER A CA 1
ATOM 1814 C C . SER A 1 238 ? 3.949 -5.024 23.503 1.00 93.56 238 SER A C 1
ATOM 1816 O O . SER A 1 238 ? 3.416 -5.890 24.198 1.00 93.56 238 SER A O 1
ATOM 1818 N N . GLN A 1 239 ? 3.612 -4.847 22.225 1.00 92.44 239 GLN A N 1
ATOM 1819 C CA . GLN A 1 239 ? 2.619 -5.638 21.502 1.00 92.44 239 GLN A CA 1
ATOM 1820 C C . GLN A 1 239 ? 3.325 -6.627 20.574 1.00 92.44 239 GLN A C 1
ATOM 1822 O O . GLN A 1 239 ? 4.109 -6.244 19.709 1.00 92.44 239 GLN A O 1
ATOM 1827 N N . LEU A 1 240 ? 3.039 -7.919 20.744 1.00 92.94 240 LEU A N 1
ATOM 1828 C CA . LEU A 1 240 ? 3.604 -8.969 19.902 1.00 92.94 240 LEU A CA 1
ATOM 1829 C C . LEU A 1 240 ? 2.672 -9.227 18.718 1.00 92.94 240 LEU A C 1
ATOM 1831 O O . LEU A 1 240 ? 1.632 -9.877 18.861 1.00 92.94 240 LEU A O 1
ATOM 1835 N N . VAL A 1 241 ? 3.069 -8.730 17.547 1.00 95.56 241 VAL A N 1
ATOM 1836 C CA . VAL A 1 241 ? 2.351 -8.916 16.280 1.00 95.56 241 VAL A CA 1
ATOM 1837 C C . VAL A 1 241 ? 3.228 -9.621 15.249 1.00 95.56 241 VAL A C 1
ATOM 1839 O O . VAL A 1 241 ? 4.427 -9.365 15.127 1.00 95.56 241 VAL A O 1
ATOM 1842 N N . ILE A 1 242 ? 2.618 -10.525 14.490 1.00 96.69 242 ILE A N 1
ATOM 1843 C CA . ILE A 1 242 ? 3.224 -11.198 13.346 1.00 96.69 242 ILE A CA 1
ATOM 1844 C C . ILE A 1 242 ? 2.684 -10.513 12.100 1.00 96.69 242 ILE A C 1
ATOM 1846 O O . ILE A 1 242 ? 1.485 -10.541 11.847 1.00 96.69 242 ILE A O 1
ATOM 1850 N N . ILE A 1 243 ? 3.574 -9.904 11.322 1.00 96.56 243 ILE A N 1
ATOM 1851 C CA . ILE A 1 243 ? 3.199 -9.166 10.116 1.00 96.56 243 ILE A CA 1
ATOM 1852 C C . ILE A 1 243 ? 3.807 -9.860 8.902 1.00 96.56 243 ILE A C 1
ATOM 1854 O O . ILE A 1 243 ? 5.026 -10.076 8.857 1.00 96.56 243 ILE A O 1
ATOM 1858 N N . LYS A 1 244 ? 2.962 -10.205 7.931 1.00 96.75 244 LYS A N 1
ATOM 1859 C CA . LYS A 1 244 ? 3.324 -10.886 6.683 1.00 96.75 244 LYS A CA 1
ATOM 1860 C C . LYS A 1 244 ? 2.749 -10.132 5.489 1.00 96.75 244 LYS A C 1
ATOM 1862 O O . LYS A 1 244 ? 1.663 -9.569 5.569 1.00 96.75 244 LYS A O 1
ATOM 1867 N N . PHE A 1 245 ? 3.473 -10.152 4.376 1.00 97.12 245 PHE A N 1
ATOM 1868 C CA . PHE A 1 245 ? 2.962 -9.709 3.084 1.00 97.12 245 PHE A CA 1
ATOM 1869 C C . PHE A 1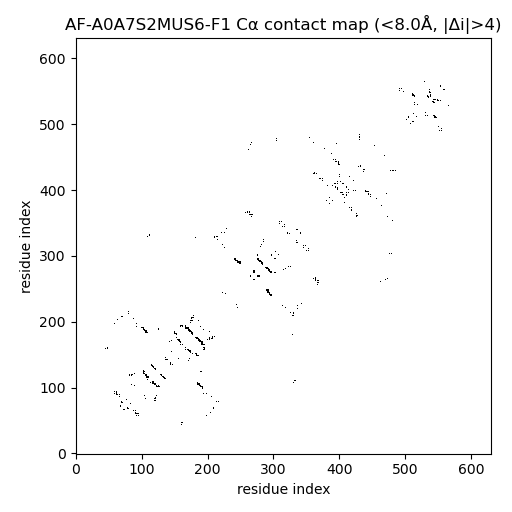 245 ? 2.948 -10.901 2.133 1.00 97.12 245 PHE A C 1
ATOM 1871 O O . PHE A 1 245 ? 3.994 -11.482 1.846 1.00 97.12 245 PHE A O 1
ATOM 1878 N N . HIS A 1 246 ? 1.756 -11.276 1.683 1.00 96.06 246 HIS A N 1
ATOM 1879 C CA . HIS A 1 246 ? 1.543 -12.359 0.732 1.00 96.06 246 HIS A CA 1
ATOM 1880 C C . HIS A 1 246 ? 1.387 -11.756 -0.663 1.00 96.06 246 HIS A C 1
ATOM 1882 O O . HIS A 1 246 ? 0.303 -11.307 -1.041 1.00 96.06 246 HIS A O 1
ATOM 1888 N N . GLU A 1 247 ? 2.486 -11.685 -1.410 1.00 93.75 247 GLU A N 1
ATOM 1889 C CA . GLU A 1 247 ? 2.504 -11.100 -2.754 1.00 93.75 247 GLU A CA 1
ATOM 1890 C C . GLU A 1 247 ? 1.648 -11.921 -3.731 1.00 93.75 247 GLU A C 1
ATOM 1892 O O . GLU A 1 247 ? 1.686 -13.152 -3.723 1.00 93.75 247 GLU A O 1
ATOM 1897 N N . ASN A 1 248 ? 0.878 -11.244 -4.586 1.00 91.25 248 ASN A N 1
ATOM 1898 C CA . ASN A 1 248 ? -0.059 -11.827 -5.558 1.00 91.25 248 ASN A CA 1
ATOM 1899 C C . ASN A 1 248 ? -1.160 -12.708 -4.944 1.00 91.25 248 ASN A C 1
ATOM 1901 O O . ASN A 1 248 ? -1.912 -13.354 -5.673 1.00 91.25 248 ASN A O 1
ATOM 1905 N N . MET A 1 249 ? -1.279 -12.746 -3.615 1.00 94.69 249 MET A N 1
ATOM 1906 C CA . MET A 1 249 ? -2.409 -13.387 -2.965 1.00 94.69 249 MET A CA 1
ATOM 1907 C C . MET A 1 249 ? -3.648 -12.526 -3.195 1.00 94.69 249 MET A C 1
ATOM 1909 O O . MET A 1 249 ? -3.658 -11.329 -2.910 1.00 94.69 249 MET A O 1
ATOM 1913 N N . GLU A 1 250 ? -4.713 -13.143 -3.690 1.00 93.19 250 GLU A N 1
ATOM 1914 C CA . GLU A 1 250 ? -6.029 -12.528 -3.706 1.00 93.19 250 GLU A CA 1
ATOM 1915 C C . GLU A 1 250 ? -6.830 -13.080 -2.531 1.00 93.19 250 GLU A C 1
ATOM 1917 O O . GLU A 1 250 ? -7.083 -14.284 -2.445 1.00 93.19 250 GLU A O 1
ATOM 1922 N N . LEU A 1 251 ? -7.247 -12.200 -1.616 1.00 89.81 251 LEU A N 1
ATOM 1923 C CA . LEU A 1 251 ? -8.308 -12.573 -0.689 1.00 89.81 251 LEU A CA 1
ATOM 1924 C C . LEU A 1 251 ? -9.541 -12.853 -1.523 1.00 89.81 251 LEU A C 1
ATOM 1926 O O . LEU A 1 251 ? -9.993 -11.969 -2.260 1.00 89.81 251 LEU A O 1
ATOM 1930 N N . GLN A 1 252 ? -10.089 -14.061 -1.373 1.00 84.38 252 GLN A N 1
ATOM 1931 C CA . GLN A 1 252 ? -11.389 -14.356 -1.945 1.00 84.38 252 GLN A CA 1
ATOM 1932 C C . GLN A 1 252 ? -12.319 -13.215 -1.546 1.00 84.38 252 GLN A C 1
ATOM 1934 O O . GLN A 1 252 ? -12.366 -12.886 -0.352 1.00 84.38 252 GLN A O 1
ATOM 1939 N N . PRO A 1 253 ? -12.983 -12.554 -2.518 1.00 73.19 253 PRO A N 1
ATOM 1940 C CA . PRO A 1 253 ? -13.900 -11.480 -2.200 1.00 73.19 253 PRO A CA 1
ATOM 1941 C C . PRO A 1 253 ? -14.819 -12.051 -1.141 1.00 73.19 253 PRO A C 1
ATOM 1943 O O . PRO A 1 253 ? -15.440 -13.090 -1.383 1.00 73.19 253 PRO A O 1
ATOM 1946 N N . ARG A 1 254 ? -14.803 -11.446 0.058 1.00 68.12 254 ARG A N 1
ATOM 1947 C CA . ARG A 1 254 ? -15.663 -11.888 1.153 1.00 68.12 254 ARG A CA 1
ATOM 1948 C C . ARG A 1 254 ? -17.023 -12.052 0.512 1.00 68.12 254 ARG A C 1
ATOM 1950 O O . ARG A 1 254 ? -17.536 -11.059 -0.006 1.00 68.12 254 ARG A O 1
ATOM 1957 N N . LYS A 1 255 ? -17.554 -13.280 0.448 1.00 56.28 255 LYS A N 1
ATOM 1958 C CA . LYS A 1 255 ? -18.936 -13.477 0.015 1.00 56.28 255 LYS A CA 1
ATOM 1959 C C . LYS A 1 255 ? -19.726 -12.565 0.926 1.00 56.28 255 LYS A C 1
ATOM 1961 O O . LYS A 1 255 ? -19.713 -12.769 2.134 1.00 56.28 255 LYS A O 1
ATOM 1966 N N . MET A 1 256 ? -20.191 -11.458 0.363 1.00 51.59 256 MET A N 1
ATOM 1967 C CA . MET A 1 256 ? -20.383 -10.213 1.091 1.00 51.59 256 MET A CA 1
ATOM 1968 C C . MET A 1 256 ? -21.552 -10.420 2.048 1.00 51.59 256 MET A C 1
ATOM 1970 O O . MET A 1 256 ? -22.676 -10.237 1.616 1.00 51.59 256 MET A O 1
ATOM 1974 N N . TYR A 1 257 ? -21.296 -10.931 3.260 1.00 52.66 257 TYR A N 1
ATOM 1975 C CA . TYR A 1 257 ? -22.205 -11.231 4.383 1.00 52.66 257 TYR A CA 1
ATOM 1976 C C . TYR A 1 257 ? -23.608 -11.785 4.055 1.00 52.66 257 TYR A C 1
ATOM 1978 O O . TYR A 1 257 ? -24.495 -11.777 4.900 1.00 52.66 257 TYR A O 1
ATOM 1986 N N . THR A 1 258 ? -23.833 -12.253 2.832 1.00 52.97 258 THR A N 1
ATOM 1987 C CA . THR A 1 258 ? -25.165 -12.548 2.293 1.00 52.97 258 THR A CA 1
ATOM 1988 C C . THR A 1 258 ? -25.568 -13.977 2.600 1.00 52.97 258 THR A C 1
ATOM 1990 O O . THR A 1 258 ? -26.754 -14.240 2.768 1.00 52.97 258 THR A O 1
ATOM 1993 N N . ASP A 1 259 ? -24.586 -14.867 2.755 1.00 65.94 259 ASP A N 1
ATOM 1994 C CA . ASP A 1 259 ? -24.837 -16.281 3.022 1.00 65.94 259 ASP A CA 1
ATOM 1995 C C . ASP A 1 259 ? -24.798 -16.619 4.527 1.00 65.94 259 ASP A C 1
ATOM 1997 O O . ASP A 1 259 ? -25.423 -17.594 4.937 1.00 65.94 259 ASP A O 1
ATOM 2001 N N . ASP A 1 260 ? -24.098 -15.831 5.360 1.00 78.81 260 ASP A N 1
ATOM 2002 C CA . ASP A 1 260 ? -23.934 -16.123 6.792 1.00 78.81 260 ASP A CA 1
ATOM 2003 C C . ASP A 1 260 ? -23.936 -14.844 7.665 1.00 78.81 260 ASP A C 1
ATOM 2005 O O . ASP A 1 260 ? -22.887 -14.211 7.847 1.00 78.81 260 ASP A O 1
ATOM 2009 N N . PRO A 1 261 ? -25.095 -14.446 8.233 1.00 77.62 261 PRO A N 1
ATOM 2010 C CA . PRO A 1 261 ? -25.194 -13.273 9.106 1.00 77.62 261 PRO A CA 1
ATOM 2011 C C . PRO A 1 261 ? -24.402 -13.435 10.415 1.00 77.62 261 PRO A C 1
ATOM 2013 O O . PRO A 1 261 ? -24.192 -12.453 11.131 1.00 77.62 261 PRO A O 1
ATOM 2016 N N . TRP A 1 262 ? -23.941 -14.649 10.731 1.00 85.81 262 TRP A N 1
ATOM 2017 C CA . TRP A 1 262 ? -23.249 -14.967 11.975 1.00 85.81 262 TRP A CA 1
ATOM 2018 C C . TRP A 1 262 ? -21.755 -14.629 11.958 1.00 85.81 262 TRP A C 1
ATOM 2020 O O . TRP A 1 262 ? -21.120 -14.558 13.009 1.00 85.81 262 TRP A O 1
ATOM 2030 N N . ARG A 1 263 ? -21.193 -14.357 10.775 1.00 84.50 263 ARG A N 1
ATOM 2031 C CA . ARG A 1 263 ? -19.776 -14.000 10.572 1.00 84.50 263 ARG A CA 1
ATOM 2032 C C . ARG A 1 263 ? -19.516 -12.492 10.552 1.00 84.50 263 ARG A C 1
ATOM 2034 O O . ARG A 1 263 ? -18.504 -12.043 10.020 1.00 84.50 263 ARG A O 1
ATOM 2041 N N . TRP A 1 264 ? -20.435 -11.695 11.091 1.00 89.44 264 TRP A N 1
ATOM 2042 C CA . TRP A 1 264 ? -20.335 -10.238 11.073 1.00 89.44 264 TRP A CA 1
ATOM 2043 C C . TRP A 1 264 ? -19.109 -9.722 11.851 1.00 89.44 264 TRP A C 1
ATOM 2045 O O . TRP A 1 264 ? -18.801 -10.205 12.946 1.00 89.44 264 TRP A O 1
ATOM 2055 N N . GLN A 1 265 ? -18.437 -8.712 11.290 1.00 90.38 265 GLN A N 1
ATOM 2056 C CA . GLN A 1 265 ? -17.317 -7.999 11.909 1.00 90.38 265 GLN A CA 1
ATOM 2057 C C . GLN A 1 265 ? -17.536 -6.478 11.820 1.00 90.38 265 GLN A C 1
ATOM 2059 O O . GLN A 1 265 ? -18.004 -5.990 10.788 1.00 90.38 265 GLN A O 1
ATOM 2064 N N . PRO A 1 266 ? -17.177 -5.709 12.866 1.00 91.69 266 PRO A N 1
ATOM 2065 C CA . PRO A 1 266 ? -17.375 -4.258 12.905 1.00 91.69 266 PRO A CA 1
ATOM 2066 C C . PRO A 1 266 ? -16.423 -3.488 11.980 1.00 91.69 266 PRO A C 1
ATOM 2068 O O . PRO A 1 266 ? -16.746 -2.383 11.549 1.00 91.69 266 PRO A O 1
ATOM 2071 N N . PHE A 1 267 ? -15.271 -4.074 11.656 1.00 93.56 267 PHE A N 1
ATOM 2072 C CA . PHE A 1 267 ? -14.211 -3.451 10.870 1.00 93.56 267 PHE A CA 1
ATOM 2073 C C . PHE A 1 267 ? -13.977 -4.211 9.564 1.00 93.56 267 PHE A C 1
ATOM 2075 O O . PHE A 1 267 ? -13.992 -5.443 9.531 1.00 93.56 267 PHE A O 1
ATOM 2082 N N . ALA A 1 268 ? -13.753 -3.477 8.470 1.00 87.06 268 ALA A N 1
ATOM 2083 C CA . ALA A 1 268 ? -13.731 -4.052 7.120 1.00 87.06 268 ALA A CA 1
ATOM 2084 C C . ALA A 1 268 ? -12.576 -5.042 6.878 1.00 87.06 268 ALA A C 1
ATOM 2086 O O . ALA A 1 268 ? -12.697 -5.924 6.031 1.00 87.06 268 ALA A O 1
ATOM 2087 N N . TRP A 1 269 ? -11.476 -4.897 7.617 1.00 91.75 269 TRP A N 1
ATOM 2088 C CA . TRP A 1 269 ? -10.235 -5.649 7.416 1.00 91.75 269 TRP A CA 1
ATOM 2089 C C . TRP A 1 269 ? -9.975 -6.714 8.489 1.00 91.75 269 TRP A C 1
ATOM 2091 O O . TRP A 1 269 ? -9.051 -7.502 8.339 1.00 91.75 269 TRP A O 1
ATOM 2101 N N . ASN A 1 270 ? -10.806 -6.814 9.531 1.00 91.75 270 ASN A N 1
ATOM 2102 C CA . ASN A 1 270 ? -10.677 -7.881 10.530 1.00 91.75 270 ASN A CA 1
ATOM 2103 C C . ASN A 1 270 ? -11.171 -9.205 9.954 1.00 91.75 270 ASN A C 1
ATOM 2105 O O . ASN A 1 270 ? -12.244 -9.233 9.340 1.00 91.75 270 ASN A O 1
ATOM 2109 N N . ASP A 1 271 ? -10.409 -10.278 10.135 1.00 90.12 271 ASP A N 1
ATOM 2110 C CA . ASP A 1 271 ? -10.786 -11.609 9.668 1.00 90.12 271 ASP A CA 1
ATOM 2111 C C . ASP A 1 271 ? -12.043 -12.094 10.429 1.00 90.12 271 ASP A C 1
ATOM 2113 O O . ASP A 1 271 ? -12.085 -12.059 11.662 1.00 90.12 271 ASP A O 1
ATOM 2117 N N . PRO A 1 272 ? -13.124 -12.494 9.731 1.00 83.88 272 PRO A N 1
ATOM 2118 C CA . PRO A 1 272 ? -14.309 -13.042 10.383 1.00 83.88 272 PRO A CA 1
ATOM 2119 C C . PRO A 1 272 ? -14.051 -14.352 11.137 1.00 83.88 272 PRO A C 1
ATOM 2121 O O . PRO A 1 272 ? -14.796 -14.635 12.080 1.00 83.88 272 PRO A O 1
ATOM 2124 N N . GLU A 1 273 ? -13.049 -15.135 10.733 1.00 87.31 273 GLU A N 1
ATOM 2125 C CA . GLU A 1 273 ? -12.702 -16.426 11.338 1.00 87.31 273 GLU A CA 1
ATOM 2126 C C . GLU A 1 273 ? -11.695 -16.283 12.486 1.00 87.31 273 GLU A C 1
ATOM 2128 O O . GLU A 1 273 ? -11.740 -17.066 13.434 1.00 87.31 273 GLU A O 1
ATOM 2133 N N . ASP A 1 274 ? -10.844 -15.256 12.444 1.00 90.12 274 ASP A N 1
ATOM 2134 C CA . ASP A 1 274 ? -9.868 -14.950 13.491 1.00 90.12 274 ASP A CA 1
ATOM 2135 C C . ASP A 1 274 ? -9.959 -13.477 13.912 1.00 90.12 274 ASP A C 1
ATOM 2137 O O . ASP A 1 274 ? -9.398 -12.584 13.279 1.00 90.12 274 ASP A O 1
ATOM 2141 N N . ALA A 1 275 ? -10.615 -13.214 15.046 1.00 86.44 275 ALA A N 1
ATOM 2142 C CA . ALA A 1 275 ? -10.742 -11.863 15.595 1.00 86.44 275 ALA A CA 1
ATOM 2143 C C . ALA A 1 275 ? -9.389 -11.206 15.939 1.00 86.44 275 ALA A C 1
ATOM 2145 O O . ALA A 1 275 ? -9.356 -9.997 16.156 1.00 86.44 275 ALA A O 1
ATOM 2146 N N . LYS A 1 276 ? -8.288 -11.972 15.994 1.00 92.06 276 LYS A N 1
ATOM 2147 C CA . LYS A 1 276 ? -6.920 -11.476 16.215 1.00 92.06 276 LYS A CA 1
ATOM 2148 C C . LYS A 1 276 ? -6.148 -11.221 14.920 1.00 92.06 276 LYS A C 1
ATOM 2150 O O . LYS A 1 276 ? -4.997 -10.778 14.994 1.00 92.06 276 LYS A O 1
ATOM 2155 N N . SER A 1 277 ? -6.751 -11.487 13.764 1.00 94.62 277 SER A N 1
ATOM 2156 C CA . SER A 1 277 ? -6.138 -11.298 12.454 1.00 94.62 277 SER A CA 1
ATOM 2157 C C . SER A 1 277 ? -6.757 -10.119 11.709 1.00 94.62 277 SER A C 1
ATOM 2159 O O . SER A 1 277 ? -7.972 -9.906 11.679 1.00 94.62 277 SER A O 1
ATOM 2161 N N . PHE A 1 278 ? -5.887 -9.333 11.093 1.00 95.50 278 PHE A N 1
ATOM 2162 C CA . PHE A 1 278 ? -6.216 -8.213 10.233 1.00 95.50 278 PHE A CA 1
ATOM 2163 C C . PHE A 1 278 ? -5.615 -8.474 8.856 1.00 95.50 278 PHE A C 1
ATOM 2165 O O . PHE A 1 278 ? -4.415 -8.707 8.726 1.00 95.50 278 PHE A O 1
ATOM 2172 N N . GLN A 1 279 ? -6.449 -8.430 7.824 1.00 95.62 279 GLN A N 1
ATOM 2173 C CA . GLN A 1 279 ? -6.075 -8.734 6.450 1.00 95.62 279 GLN A CA 1
ATOM 2174 C C . GLN A 1 279 ? -6.468 -7.571 5.541 1.00 95.62 279 GLN A C 1
ATOM 2176 O O . GLN A 1 279 ? -7.649 -7.308 5.293 1.00 95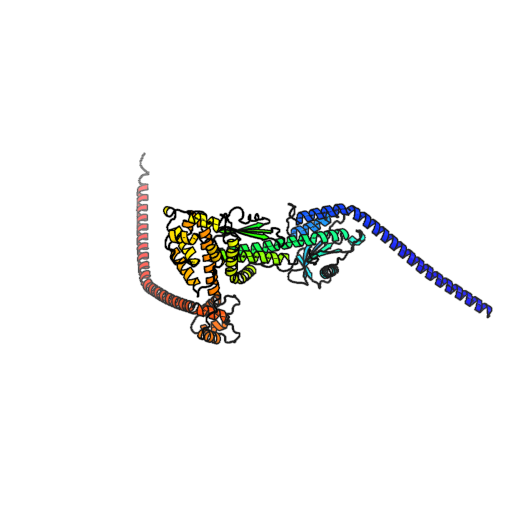.62 279 GLN A O 1
ATOM 2181 N N . LEU A 1 280 ? -5.454 -6.888 5.021 1.00 95.50 280 LEU A N 1
ATOM 2182 C CA . LEU A 1 280 ? -5.585 -5.776 4.091 1.00 95.50 280 LEU A CA 1
ATOM 2183 C C . LEU A 1 280 ? -5.270 -6.258 2.668 1.00 95.50 280 LEU A C 1
ATOM 2185 O O . LEU A 1 280 ? -4.095 -6.454 2.342 1.00 95.50 280 LEU A O 1
ATOM 2189 N N . PRO A 1 281 ? -6.282 -6.433 1.802 1.00 96.12 281 PRO A N 1
ATOM 2190 C CA . PRO A 1 281 ? -6.039 -6.653 0.386 1.00 96.12 281 PRO A CA 1
ATOM 2191 C C . PRO A 1 281 ? -5.577 -5.347 -0.266 1.00 96.12 281 PRO A C 1
ATOM 2193 O O . PRO A 1 281 ? -6.297 -4.351 -0.225 1.00 96.12 281 PRO A O 1
ATOM 2196 N N . LEU A 1 282 ? -4.411 -5.373 -0.907 1.00 96.75 282 LEU A N 1
ATOM 2197 C CA . LEU A 1 282 ? -3.922 -4.288 -1.753 1.00 96.75 282 LEU A CA 1
ATOM 2198 C C . LEU A 1 282 ? -4.279 -4.592 -3.205 1.00 96.75 282 LEU A C 1
ATOM 2200 O O . LEU A 1 282 ? -3.993 -5.684 -3.710 1.00 96.75 282 LEU A O 1
ATOM 2204 N N . LYS A 1 283 ? -4.919 -3.633 -3.873 1.00 96.25 283 LYS A N 1
ATOM 2205 C CA . LYS A 1 283 ? -5.374 -3.773 -5.261 1.00 96.25 283 LYS A CA 1
ATOM 2206 C C . LYS A 1 283 ? -5.054 -2.519 -6.061 1.00 96.25 283 LYS A C 1
ATOM 2208 O O . LYS A 1 283 ? -5.137 -1.412 -5.526 1.00 96.25 283 LYS A O 1
ATOM 2213 N N . TRP A 1 284 ? -4.751 -2.702 -7.342 1.00 95.88 284 TRP A N 1
ATOM 2214 C CA . TRP A 1 284 ? -4.707 -1.611 -8.317 1.00 95.88 284 TRP A CA 1
ATOM 2215 C C . TRP A 1 284 ? -6.103 -0.997 -8.502 1.00 95.88 284 TRP A C 1
ATOM 2217 O O . TRP A 1 284 ? -7.112 -1.627 -8.163 1.00 95.88 284 TRP A O 1
ATOM 2227 N N . ARG A 1 285 ? -6.205 0.193 -9.104 1.00 93.75 285 ARG A N 1
ATOM 2228 C CA . ARG A 1 285 ? -7.489 0.876 -9.359 1.00 93.75 285 ARG A CA 1
ATOM 2229 C C . ARG A 1 285 ? -8.475 0.026 -10.167 1.00 93.75 285 ARG A C 1
ATOM 2231 O O . ARG A 1 285 ? -9.681 0.121 -9.955 1.00 93.75 285 ARG A O 1
ATOM 2238 N N . LEU A 1 286 ? -7.976 -0.818 -11.072 1.00 93.06 286 LEU A N 1
ATOM 2239 C CA . LEU A 1 286 ? -8.794 -1.748 -11.865 1.00 93.06 286 LEU A CA 1
ATOM 2240 C C . LEU A 1 286 ? -9.193 -3.029 -11.107 1.00 93.06 286 LEU A C 1
ATOM 2242 O O . LEU A 1 286 ? -9.857 -3.895 -11.672 1.00 93.06 286 LEU A O 1
ATOM 2246 N N . GLY A 1 287 ? -8.811 -3.158 -9.834 1.00 92.62 287 GLY A N 1
ATOM 2247 C CA . GLY A 1 287 ? -9.165 -4.279 -8.966 1.00 92.62 287 GLY A CA 1
ATOM 2248 C C . GLY A 1 287 ? -8.227 -5.483 -9.046 1.00 92.62 287 GLY A C 1
ATOM 2249 O O . GLY A 1 287 ? -8.434 -6.439 -8.300 1.00 92.62 287 GLY A O 1
ATOM 2250 N N . GLU A 1 288 ? -7.197 -5.445 -9.897 1.00 93.19 288 GLU A N 1
ATOM 2251 C CA . GLU A 1 288 ? -6.181 -6.499 -9.950 1.00 93.19 288 GLU A CA 1
ATOM 2252 C C . GLU A 1 288 ? -5.438 -6.592 -8.596 1.00 93.19 288 GLU A C 1
ATOM 2254 O O . GLU A 1 288 ? -5.028 -5.558 -8.050 1.00 93.19 288 GLU A O 1
ATOM 2259 N N . PRO A 1 289 ? -5.276 -7.805 -8.031 1.00 95.25 289 PRO A N 1
ATOM 2260 C CA . PRO A 1 289 ? -4.639 -7.997 -6.735 1.00 95.25 289 PRO A CA 1
ATOM 2261 C C . PRO A 1 289 ? -3.127 -7.762 -6.807 1.00 95.25 289 PRO A C 1
ATOM 2263 O O . PRO A 1 289 ? -2.435 -8.307 -7.662 1.00 95.25 289 PRO A O 1
ATOM 2266 N N . ILE A 1 290 ? -2.604 -6.997 -5.851 1.00 95.62 290 ILE A N 1
ATOM 2267 C CA . ILE A 1 290 ? -1.159 -6.836 -5.634 1.00 95.62 290 ILE A CA 1
ATOM 2268 C C . ILE A 1 290 ? -0.672 -7.851 -4.602 1.00 95.62 290 ILE A C 1
ATOM 2270 O O . ILE A 1 290 ? 0.384 -8.462 -4.755 1.00 95.62 290 ILE A O 1
ATOM 2274 N N . GLY A 1 291 ? -1.446 -8.028 -3.535 1.00 96.19 291 GLY A N 1
ATOM 2275 C CA . GLY A 1 291 ? -1.140 -8.933 -2.439 1.00 96.19 291 GLY A CA 1
ATOM 2276 C C . GLY A 1 291 ? -1.952 -8.605 -1.193 1.00 96.19 291 GLY A C 1
ATOM 2277 O O . GLY A 1 291 ? -2.823 -7.732 -1.208 1.00 96.19 291 GLY A O 1
ATOM 2278 N N . VAL A 1 292 ? -1.651 -9.299 -0.099 1.00 97.06 292 VAL A N 1
ATOM 2279 C CA . VAL A 1 292 ? -2.363 -9.153 1.177 1.00 97.06 292 VAL A CA 1
ATOM 2280 C C . VAL A 1 292 ? -1.369 -8.868 2.286 1.00 97.06 292 VAL A C 1
ATOM 2282 O O . VAL A 1 292 ? -0.448 -9.654 2.508 1.00 97.06 292 VAL A O 1
ATOM 2285 N N . VAL A 1 293 ? -1.566 -7.764 3.003 1.00 97.38 293 VAL A N 1
ATOM 2286 C CA . VAL A 1 293 ? -0.861 -7.513 4.263 1.00 97.38 293 VAL A CA 1
ATOM 2287 C C . VAL A 1 293 ? -1.674 -8.145 5.385 1.00 97.38 293 VAL A C 1
ATOM 2289 O O . VAL A 1 293 ? -2.813 -7.754 5.632 1.00 97.38 293 VAL A O 1
ATOM 2292 N N . GLU A 1 294 ? -1.092 -9.137 6.045 1.00 97.25 294 GLU A N 1
ATOM 2293 C CA . GLU A 1 294 ? -1.676 -9.845 7.179 1.00 97.25 294 GLU A CA 1
ATOM 2294 C C . GLU A 1 294 ? -0.959 -9.426 8.465 1.00 97.25 294 GLU A C 1
ATOM 2296 O O . GLU A 1 294 ? 0.268 -9.512 8.561 1.00 97.25 294 GLU A O 1
ATOM 2301 N N . ILE A 1 295 ? -1.725 -8.983 9.458 1.00 96.81 295 ILE A N 1
ATOM 2302 C CA . ILE A 1 295 ? -1.258 -8.626 10.796 1.00 96.81 295 ILE A CA 1
ATOM 2303 C C . ILE A 1 295 ? -2.005 -9.521 11.781 1.00 96.81 295 ILE A C 1
ATOM 2305 O O . ILE A 1 295 ? -3.207 -9.368 11.978 1.00 96.81 295 ILE A O 1
ATOM 2309 N N . GLN A 1 296 ? -1.292 -10.450 12.407 1.00 96.56 296 GLN A N 1
ATOM 2310 C CA . GLN A 1 296 ? -1.851 -11.385 13.375 1.00 96.56 296 GLN A CA 1
ATOM 2311 C C . GLN A 1 296 ? -1.315 -11.074 14.773 1.00 96.56 296 GLN A C 1
ATOM 2313 O O . GLN A 1 296 ? -0.100 -11.038 14.991 1.00 96.56 296 GLN A O 1
ATOM 2318 N N . CYS A 1 297 ? -2.206 -10.858 15.737 1.00 94.75 297 CYS A N 1
ATOM 2319 C CA . CYS A 1 297 ? -1.810 -10.693 17.134 1.00 94.75 297 CYS A CA 1
ATOM 2320 C C . CYS A 1 297 ? -1.377 -12.046 17.716 1.00 94.75 297 CYS A C 1
ATOM 2322 O O . CYS A 1 297 ? -1.961 -13.085 17.405 1.00 94.75 297 CYS A O 1
ATOM 2324 N N . SER A 1 298 ? -0.354 -12.049 18.573 1.00 93.50 298 SER A N 1
ATOM 2325 C CA . SER A 1 298 ? 0.066 -13.274 19.262 1.00 93.50 298 SER A CA 1
ATOM 2326 C C . SER A 1 298 ? -1.041 -13.831 20.170 1.00 93.50 298 SER A C 1
ATOM 2328 O O . SER A 1 298 ? -1.990 -13.134 20.530 1.00 93.50 298 SER A O 1
ATOM 2330 N N . THR A 1 299 ? -0.900 -15.077 20.626 1.00 88.75 299 THR A N 1
ATOM 2331 C CA . THR A 1 299 ? -1.850 -15.715 21.557 1.00 88.75 299 THR A CA 1
ATOM 2332 C C . THR A 1 299 ? -2.147 -14.867 22.797 1.00 88.75 299 THR A C 1
ATOM 2334 O O . THR A 1 299 ? -3.288 -14.857 23.257 1.00 88.75 299 THR A O 1
ATOM 2337 N N . PHE A 1 300 ? -1.157 -14.122 23.296 1.00 89.31 300 PHE A N 1
ATOM 2338 C CA . PHE A 1 300 ? -1.250 -13.306 24.513 1.00 89.31 300 PHE A CA 1
ATOM 2339 C C . PHE A 1 300 ? -1.513 -11.820 24.251 1.00 89.31 300 PHE A C 1
ATOM 2341 O O . PHE A 1 300 ? -1.591 -11.040 25.197 1.00 89.31 300 PHE A O 1
ATOM 2348 N N . THR A 1 301 ? -1.611 -11.413 22.987 1.00 89.38 301 THR A N 1
ATOM 2349 C CA . THR A 1 301 ? -1.888 -10.029 22.604 1.00 89.38 301 THR A CA 1
ATOM 2350 C C . THR A 1 301 ? -3.295 -9.963 22.038 1.00 89.38 301 THR A C 1
ATOM 2352 O O . THR A 1 301 ? -3.677 -10.756 21.179 1.00 89.38 301 THR A O 1
ATOM 2355 N N . ASP A 1 302 ? -4.083 -9.028 22.540 1.00 89.56 302 ASP A N 1
ATOM 2356 C CA . ASP A 1 302 ? -5.408 -8.740 22.006 1.00 89.56 302 ASP A CA 1
ATOM 2357 C C . ASP A 1 302 ? -5.368 -7.401 21.290 1.00 89.56 302 ASP A C 1
ATOM 2359 O O . ASP A 1 302 ? -4.452 -6.600 21.502 1.00 89.56 302 ASP A O 1
ATOM 2363 N N . ILE A 1 303 ? -6.348 -7.172 20.421 1.00 90.94 303 ILE A N 1
ATOM 2364 C CA . ILE A 1 303 ? -6.447 -5.916 19.689 1.00 90.94 303 ILE A CA 1
ATOM 2365 C C . ILE A 1 303 ? -6.735 -4.802 20.700 1.00 90.94 303 ILE A C 1
ATOM 2367 O O . ILE A 1 303 ? -7.809 -4.745 21.291 1.00 90.94 303 ILE A O 1
ATOM 2371 N N . SER A 1 304 ? -5.740 -3.947 20.919 1.00 93.56 304 SER A N 1
ATOM 2372 C CA . SER A 1 304 ? -5.847 -2.725 21.711 1.00 93.56 304 SER A CA 1
ATOM 2373 C C . SER A 1 304 ? -6.311 -1.558 20.838 1.00 93.56 304 SER A C 1
ATOM 2375 O O . SER A 1 304 ? -6.240 -1.624 19.607 1.00 93.56 304 SER A O 1
ATOM 2377 N N . GLU A 1 305 ? -6.707 -0.446 21.458 1.00 95.19 305 GLU A N 1
ATOM 2378 C CA . GLU A 1 305 ? -6.992 0.803 20.745 1.00 95.19 305 GLU A CA 1
ATOM 2379 C C . GLU A 1 305 ? -5.803 1.245 19.882 1.00 95.19 305 GLU A C 1
ATOM 2381 O O . GLU A 1 305 ? -5.977 1.669 18.744 1.00 95.19 305 GLU A O 1
ATOM 2386 N N . GLN A 1 306 ? -4.581 1.083 20.392 1.00 94.56 306 GLN A N 1
ATOM 2387 C CA . GLN A 1 306 ? -3.366 1.453 19.672 1.00 94.56 306 GLN A CA 1
ATOM 2388 C C . GLN A 1 306 ? -3.125 0.571 18.438 1.00 94.56 306 GLN A C 1
ATOM 2390 O O . GLN A 1 306 ? -2.813 1.100 17.371 1.00 94.56 306 GLN A O 1
ATOM 2395 N N . LEU A 1 307 ? -3.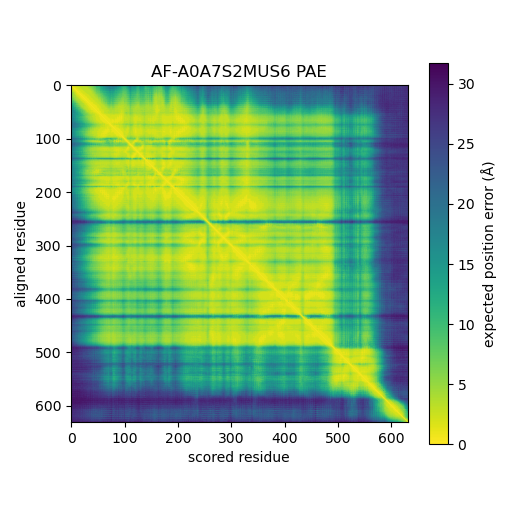315 -0.752 18.542 1.00 94.69 307 LEU A N 1
ATOM 2396 C CA . LEU A 1 307 ? -3.234 -1.645 17.377 1.00 94.69 307 LEU A CA 1
ATOM 2397 C C . LEU A 1 307 ? -4.322 -1.328 16.356 1.00 94.69 307 LEU A C 1
ATOM 2399 O O . LEU A 1 307 ? -4.065 -1.380 15.155 1.00 94.69 307 LEU A O 1
ATOM 2403 N N . LEU A 1 308 ? -5.521 -0.971 16.815 1.00 95.06 308 LEU A N 1
ATOM 2404 C CA . LEU A 1 308 ? -6.607 -0.572 15.930 1.00 95.06 308 LEU A CA 1
ATOM 2405 C C . LEU A 1 308 ? -6.245 0.704 15.151 1.00 95.06 308 LEU A C 1
ATOM 2407 O O . LEU A 1 308 ? -6.424 0.736 13.931 1.00 95.06 308 LEU A O 1
ATOM 2411 N N . ILE A 1 309 ? -5.668 1.712 15.821 1.00 95.94 309 ILE A N 1
ATOM 2412 C CA . ILE A 1 309 ? -5.131 2.918 15.169 1.00 95.94 309 ILE A CA 1
ATOM 2413 C C . ILE A 1 309 ? -4.056 2.528 14.148 1.00 95.94 309 ILE A C 1
ATOM 2415 O O . ILE A 1 309 ? -4.142 2.959 12.997 1.00 95.94 309 ILE A O 1
ATOM 2419 N N . PHE A 1 310 ? -3.071 1.707 14.531 1.00 95.75 310 PHE A N 1
ATOM 2420 C CA . PHE A 1 310 ? -1.999 1.276 13.631 1.00 95.75 310 PHE A CA 1
ATOM 2421 C C . PHE A 1 310 ? -2.539 0.583 12.382 1.00 95.75 310 PHE A C 1
ATOM 2423 O O . PHE A 1 310 ? -2.283 1.040 11.266 1.00 95.75 310 PHE A O 1
ATOM 2430 N N . ASN A 1 311 ? -3.323 -0.477 12.563 1.00 94.81 311 ASN A N 1
ATOM 2431 C CA . ASN A 1 311 ? -3.800 -1.325 11.479 1.00 94.81 311 ASN A CA 1
ATOM 2432 C C . ASN A 1 311 ? -4.664 -0.538 10.492 1.00 94.81 311 ASN A C 1
ATOM 2434 O O . ASN A 1 311 ? -4.449 -0.605 9.280 1.00 94.81 311 ASN A O 1
ATOM 2438 N N . HIS A 1 312 ? -5.613 0.254 10.996 1.00 95.44 312 HIS A N 1
ATOM 2439 C CA . HIS A 1 312 ? -6.506 0.992 10.115 1.00 95.44 312 HIS A CA 1
ATOM 2440 C C . HIS A 1 312 ? -5.818 2.178 9.438 1.00 95.44 312 HIS A C 1
ATOM 2442 O O . HIS A 1 312 ? -6.049 2.405 8.252 1.00 95.44 312 HIS A O 1
ATOM 2448 N N . THR A 1 313 ? -4.937 2.900 10.132 1.00 96.44 313 THR A N 1
ATOM 2449 C CA . THR A 1 313 ? -4.204 4.021 9.520 1.00 96.44 313 THR A CA 1
ATOM 2450 C C . THR A 1 313 ? -3.280 3.519 8.411 1.00 96.44 313 THR A C 1
ATOM 2452 O O . THR A 1 313 ? -3.300 4.060 7.304 1.00 96.44 313 THR A O 1
ATOM 2455 N N . ILE A 1 314 ? -2.540 2.432 8.666 1.00 96.06 314 ILE A N 1
ATOM 2456 C CA . ILE A 1 314 ? -1.690 1.776 7.664 1.00 96.06 314 ILE A CA 1
ATOM 2457 C C . ILE A 1 314 ? -2.515 1.283 6.479 1.00 96.06 314 ILE A C 1
ATOM 2459 O O . ILE A 1 314 ? -2.094 1.465 5.339 1.00 96.06 314 ILE A O 1
ATOM 2463 N N . GLY A 1 315 ? -3.688 0.696 6.731 1.00 94.69 315 GLY A N 1
ATOM 2464 C CA . GLY A 1 315 ? -4.561 0.197 5.675 1.00 94.69 315 GLY A CA 1
ATOM 2465 C C . GLY A 1 315 ? -4.894 1.252 4.625 1.00 94.69 315 GLY A C 1
ATOM 2466 O O . GLY A 1 315 ? -4.701 1.030 3.429 1.00 94.69 315 GLY A O 1
ATOM 2467 N N . TYR A 1 316 ? -5.315 2.435 5.073 1.00 94.56 316 TYR A N 1
ATOM 2468 C CA . TYR A 1 316 ? -5.597 3.558 4.176 1.00 94.56 316 TYR A CA 1
ATOM 2469 C C . TYR A 1 316 ? -4.336 4.136 3.542 1.00 94.56 316 TYR A C 1
ATOM 2471 O O . TYR A 1 316 ? -4.326 4.430 2.350 1.00 94.56 316 TYR A O 1
ATOM 2479 N N . MET A 1 317 ? -3.275 4.292 4.330 1.00 96.69 317 MET A N 1
ATOM 2480 C CA . MET A 1 317 ? -2.010 4.855 3.868 1.00 96.69 317 MET A CA 1
ATOM 2481 C C . MET A 1 317 ? -1.381 4.016 2.748 1.00 96.69 317 MET A C 1
ATOM 2483 O O . MET A 1 317 ? -0.932 4.576 1.752 1.00 96.69 317 MET A O 1
ATOM 2487 N N . LEU A 1 318 ? -1.380 2.685 2.877 1.00 97.81 318 LEU A N 1
ATOM 2488 C CA . LEU A 1 318 ? -0.862 1.781 1.850 1.00 97.81 318 LEU A CA 1
ATOM 2489 C C . LEU A 1 318 ? -1.740 1.773 0.598 1.00 97.81 318 LEU A C 1
ATOM 2491 O O . LEU A 1 318 ? -1.200 1.828 -0.502 1.00 97.81 318 LEU A O 1
ATOM 2495 N N . GLN A 1 319 ? -3.069 1.737 0.739 1.00 96.00 319 GLN A N 1
ATOM 2496 C CA . GLN A 1 319 ? -3.958 1.756 -0.427 1.00 96.00 319 GLN A CA 1
ATOM 2497 C C . GLN A 1 319 ? -3.840 3.075 -1.207 1.00 96.00 319 GLN A C 1
ATOM 2499 O O . GLN A 1 319 ? -3.793 3.058 -2.434 1.00 96.00 319 GLN A O 1
ATOM 2504 N N . GLU A 1 320 ? -3.713 4.212 -0.523 1.00 96.62 320 GLU A N 1
ATOM 2505 C CA . GLU A 1 320 ? -3.470 5.489 -1.199 1.00 96.62 320 GLU A CA 1
ATOM 2506 C C . GLU A 1 320 ? -2.071 5.551 -1.822 1.00 96.62 320 GLU A C 1
ATOM 2508 O O . GLU A 1 320 ? -1.917 6.032 -2.942 1.00 96.62 320 GLU A O 1
ATOM 2513 N N . ALA A 1 321 ? -1.049 5.016 -1.147 1.00 98.00 321 ALA A N 1
ATOM 2514 C CA . ALA A 1 321 ? 0.287 4.909 -1.724 1.00 98.00 321 ALA A CA 1
ATOM 2515 C C . ALA A 1 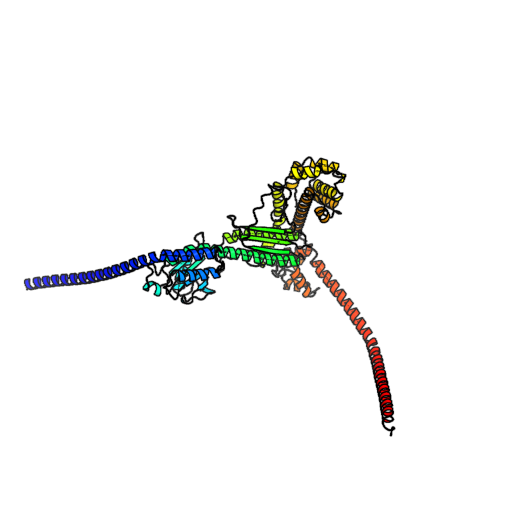321 ? 0.279 4.080 -3.017 1.00 98.00 321 ALA A C 1
ATOM 2517 O O . ALA A 1 321 ? 0.926 4.475 -3.984 1.00 98.00 321 ALA A O 1
ATOM 2518 N N . VAL A 1 322 ? -0.489 2.985 -3.068 1.00 98.06 322 VAL A N 1
ATOM 2519 C CA . VAL A 1 322 ? -0.710 2.192 -4.289 1.00 98.06 322 VAL A CA 1
ATOM 2520 C C . VAL A 1 322 ? -1.332 3.044 -5.394 1.00 98.06 322 VAL A C 1
ATOM 2522 O O . VAL A 1 322 ? -0.813 3.046 -6.508 1.00 98.06 322 VAL A O 1
ATOM 2525 N N . GLU A 1 323 ? -2.392 3.799 -5.097 1.00 97.19 323 GLU A N 1
ATOM 2526 C CA . GLU A 1 323 ? -3.047 4.675 -6.080 1.00 97.19 323 GLU A CA 1
ATOM 2527 C C . GLU A 1 323 ? -2.104 5.764 -6.613 1.00 97.19 323 GLU A C 1
ATOM 2529 O O . GLU A 1 323 ? -2.091 6.045 -7.814 1.00 97.19 323 GLU A O 1
ATOM 2534 N N . VAL A 1 324 ? -1.280 6.353 -5.741 1.00 97.44 324 VAL A N 1
ATOM 2535 C CA . VAL A 1 324 ? -0.260 7.331 -6.138 1.00 97.44 324 VAL A CA 1
ATOM 2536 C C . VAL A 1 324 ? 0.789 6.667 -7.027 1.00 97.44 324 VAL A C 1
ATOM 2538 O O . VAL A 1 324 ? 1.065 7.185 -8.106 1.00 97.44 324 VAL A O 1
ATOM 2541 N N . ILE A 1 325 ? 1.334 5.512 -6.626 1.00 97.44 325 ILE A N 1
ATOM 2542 C CA . ILE A 1 325 ? 2.343 4.762 -7.396 1.00 97.44 325 ILE A CA 1
ATOM 2543 C C . ILE A 1 325 ? 1.807 4.354 -8.771 1.00 97.44 325 ILE A C 1
ATOM 2545 O O . ILE A 1 325 ? 2.534 4.440 -9.761 1.00 97.44 325 ILE A O 1
ATOM 2549 N N . GLU A 1 326 ? 0.538 3.965 -8.866 1.00 96.25 326 GLU A N 1
ATOM 2550 C CA . GLU A 1 326 ? -0.111 3.640 -10.137 1.00 96.25 326 GLU A CA 1
ATOM 2551 C C . GLU A 1 326 ? -0.111 4.832 -11.108 1.00 96.25 326 GLU A C 1
ATOM 2553 O O . GLU A 1 326 ? 0.008 4.637 -12.318 1.00 96.25 326 GLU A O 1
ATOM 2558 N N . GLY A 1 327 ? -0.171 6.062 -10.592 1.00 95.75 327 GLY A N 1
ATOM 2559 C CA . GLY A 1 327 ? -0.052 7.298 -11.369 1.00 95.75 327 GLY A CA 1
ATOM 2560 C C . GLY A 1 327 ? 1.380 7.807 -11.580 1.00 95.75 327 GLY A C 1
ATOM 2561 O O . GLY A 1 327 ? 1.559 8.782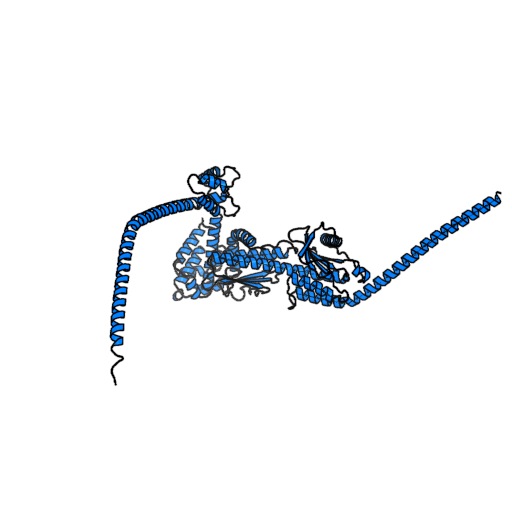 -12.308 1.00 95.75 327 GLY A O 1
ATOM 2562 N N . LEU A 1 328 ? 2.401 7.196 -10.967 1.00 95.19 328 LEU A N 1
ATOM 2563 C CA . LEU A 1 328 ? 3.786 7.659 -11.090 1.00 95.19 328 LEU A CA 1
ATOM 2564 C C . LEU A 1 328 ? 4.433 7.211 -12.402 1.00 95.19 328 LEU A C 1
ATOM 2566 O O . LEU A 1 328 ? 4.314 6.061 -12.827 1.00 95.19 328 LEU A O 1
ATOM 2570 N N . ILE A 1 329 ? 5.207 8.118 -12.992 1.00 93.81 329 ILE A N 1
ATOM 2571 C CA . ILE A 1 329 ? 6.142 7.806 -14.074 1.00 93.81 329 ILE A CA 1
ATOM 2572 C C . ILE A 1 329 ? 7.403 7.194 -13.442 1.00 93.81 329 ILE A C 1
ATOM 2574 O O . ILE A 1 329 ? 7.905 7.761 -12.461 1.00 93.81 329 ILE A O 1
ATOM 2578 N N . PRO A 1 330 ? 7.950 6.085 -13.981 1.00 93.56 330 PRO A N 1
ATOM 2579 C CA . PRO A 1 330 ? 9.176 5.495 -13.464 1.00 93.56 330 PRO A CA 1
ATOM 2580 C C . PRO A 1 330 ? 10.299 6.521 -13.322 1.00 93.56 330 PRO A C 1
ATOM 2582 O O . PRO A 1 330 ? 10.568 7.317 -14.221 1.00 93.56 330 PRO A O 1
ATOM 2585 N N . GLY A 1 331 ? 10.935 6.502 -12.156 1.00 85.75 331 GLY A N 1
ATOM 2586 C CA . GLY A 1 331 ? 11.893 7.518 -11.742 1.00 85.75 331 GLY A CA 1
ATOM 2587 C C . GLY A 1 331 ? 11.306 8.508 -10.740 1.00 85.75 331 GLY A C 1
ATOM 2588 O O . GLY A 1 331 ? 12.023 8.928 -9.856 1.00 85.75 331 GLY A O 1
ATOM 2589 N N . HIS A 1 332 ? 10.023 8.850 -10.728 1.00 89.44 332 HIS A N 1
ATOM 2590 C CA . HIS A 1 332 ? 9.548 9.746 -9.663 1.00 89.44 332 HIS A CA 1
ATOM 2591 C C . HIS A 1 332 ? 9.643 9.094 -8.267 1.00 89.44 332 HIS A C 1
ATOM 2593 O O . HIS A 1 332 ? 9.447 7.881 -8.150 1.00 89.44 332 HIS A O 1
ATOM 2599 N N . PRO A 1 333 ? 9.957 9.864 -7.202 1.00 90.31 333 PRO A N 1
ATOM 2600 C CA . PRO A 1 333 ? 10.018 9.316 -5.853 1.00 90.31 333 PRO A CA 1
ATOM 2601 C C . PRO A 1 333 ? 8.669 8.736 -5.432 1.00 90.31 333 PRO A C 1
ATOM 2603 O O . PRO A 1 333 ? 7.676 9.470 -5.443 1.00 90.31 333 PRO A O 1
ATOM 2606 N N . PRO A 1 334 ? 8.616 7.458 -5.029 1.00 94.19 334 PRO A N 1
ATOM 2607 C CA . PRO A 1 334 ? 7.383 6.869 -4.549 1.00 94.19 334 PRO A CA 1
ATOM 2608 C C . PRO A 1 334 ? 7.062 7.335 -3.119 1.00 94.19 334 PRO A C 1
ATOM 2610 O O . PRO A 1 334 ? 7.971 7.652 -2.339 1.00 94.19 334 PRO A O 1
ATOM 2613 N N . PRO A 1 335 ? 5.773 7.350 -2.739 1.00 96.50 335 PRO A N 1
ATOM 2614 C CA . PRO A 1 335 ? 5.368 7.512 -1.348 1.00 96.50 335 PRO A CA 1
ATOM 2615 C C . PRO A 1 335 ? 5.917 6.363 -0.492 1.00 96.50 335 PRO A C 1
ATOM 2617 O O . PRO A 1 335 ? 6.162 5.264 -0.986 1.00 96.50 335 PRO A O 1
ATOM 2620 N N . LEU A 1 336 ? 6.097 6.616 0.809 1.00 97.06 336 LEU A N 1
ATOM 2621 C CA . LEU A 1 336 ? 6.524 5.604 1.791 1.00 97.06 336 LEU A CA 1
ATOM 2622 C C . LEU A 1 336 ? 7.856 4.906 1.436 1.00 97.06 336 LEU A C 1
ATOM 2624 O O . LEU A 1 336 ? 8.106 3.764 1.825 1.00 97.06 336 LEU A O 1
ATOM 2628 N N . SER A 1 337 ? 8.743 5.600 0.715 1.00 95.62 337 SER A N 1
ATOM 2629 C CA . SER A 1 337 ? 10.050 5.069 0.293 1.00 95.62 337 SER A CA 1
ATOM 2630 C C . SER A 1 337 ? 11.043 4.843 1.443 1.00 95.62 337 SER A C 1
ATOM 2632 O O . SER A 1 337 ? 12.077 4.207 1.245 1.00 95.62 337 SER A O 1
ATOM 2634 N N . SER A 1 338 ? 10.728 5.323 2.650 1.00 96.25 338 SER A N 1
ATOM 2635 C CA . SER A 1 338 ? 11.507 5.110 3.874 1.00 96.25 338 SER A CA 1
ATOM 2636 C C . SER A 1 338 ? 10.607 5.075 5.113 1.00 96.25 338 SER A C 1
ATOM 2638 O O . SER A 1 338 ? 9.511 5.638 5.101 1.00 96.25 338 SER A O 1
ATOM 2640 N N . GLN A 1 339 ? 11.091 4.490 6.216 1.00 96.44 339 GLN A N 1
ATOM 2641 C CA . GLN A 1 339 ? 10.378 4.486 7.504 1.00 96.44 339 GLN A CA 1
ATOM 2642 C C . GLN A 1 339 ? 10.075 5.898 8.036 1.00 96.44 339 GLN A C 1
ATOM 2644 O O . GLN A 1 339 ? 9.043 6.102 8.665 1.00 96.44 339 GLN A O 1
ATOM 2649 N N . GLY A 1 340 ? 10.934 6.887 7.756 1.00 94.06 340 GLY A N 1
ATOM 2650 C CA . GLY A 1 340 ? 10.680 8.280 8.137 1.00 94.06 340 GLY A CA 1
ATOM 2651 C C . GLY A 1 340 ? 9.465 8.868 7.415 1.00 94.06 340 GLY A C 1
ATOM 2652 O O . GLY A 1 340 ? 8.626 9.510 8.037 1.00 94.06 340 GLY A O 1
ATOM 2653 N N . MET A 1 341 ? 9.308 8.578 6.116 1.00 96.00 341 MET A N 1
ATOM 2654 C CA . MET A 1 341 ? 8.104 8.975 5.373 1.00 96.00 341 MET A CA 1
ATOM 2655 C C . MET A 1 341 ? 6.854 8.240 5.866 1.00 96.00 341 MET A C 1
ATOM 2657 O O . MET A 1 341 ? 5.776 8.828 5.869 1.00 96.00 341 MET A O 1
ATOM 2661 N N . VAL A 1 342 ? 6.994 6.977 6.289 1.00 97.38 342 VAL A N 1
ATOM 2662 C CA . VAL A 1 342 ? 5.903 6.212 6.913 1.00 97.38 342 VAL A CA 1
ATOM 2663 C C . VAL A 1 342 ? 5.454 6.874 8.216 1.00 97.38 342 VAL A C 1
ATOM 2665 O O . VAL A 1 342 ? 4.259 7.086 8.382 1.00 97.38 342 VAL A O 1
ATOM 2668 N N . GLN A 1 343 ? 6.383 7.255 9.100 1.00 96.50 343 GLN A N 1
ATOM 2669 C CA . GLN A 1 343 ? 6.067 7.941 10.359 1.00 96.50 343 GLN A CA 1
ATOM 2670 C C . GLN A 1 343 ? 5.289 9.242 10.116 1.00 96.50 343 GLN A C 1
ATOM 2672 O O . GLN A 1 343 ? 4.222 9.425 10.694 1.00 96.50 343 GLN A O 1
ATOM 2677 N N . ILE A 1 344 ? 5.781 10.107 9.221 1.00 92.75 344 ILE A N 1
ATOM 2678 C CA . ILE A 1 344 ? 5.136 11.395 8.906 1.00 92.75 344 ILE A CA 1
ATOM 2679 C C . ILE A 1 344 ? 3.716 11.170 8.367 1.00 92.75 344 ILE A C 1
ATOM 2681 O O . ILE A 1 344 ? 2.757 11.778 8.843 1.00 92.75 344 ILE A O 1
ATOM 2685 N N . ALA A 1 345 ? 3.562 10.261 7.397 1.00 96.19 345 ALA A N 1
ATOM 2686 C CA . ALA A 1 345 ? 2.257 9.946 6.820 1.00 96.19 345 ALA A CA 1
ATOM 2687 C C . ALA A 1 345 ? 1.303 9.311 7.848 1.00 96.19 345 ALA A C 1
ATOM 2689 O O . ALA A 1 345 ? 0.096 9.559 7.810 1.00 96.19 345 ALA A O 1
ATOM 2690 N N . PHE A 1 346 ? 1.831 8.505 8.772 1.00 97.00 346 PHE A N 1
ATOM 2691 C CA . PHE A 1 346 ? 1.063 7.913 9.858 1.00 97.00 346 PHE A CA 1
ATOM 2692 C C . PHE A 1 346 ? 0.556 8.977 10.837 1.00 97.00 346 PHE A C 1
ATOM 2694 O O . PHE A 1 346 ? -0.634 8.983 11.136 1.00 97.00 346 PHE A O 1
ATOM 2701 N N . GLU A 1 347 ? 1.409 9.892 11.299 1.00 93.38 347 GLU A N 1
ATOM 2702 C CA . GLU A 1 347 ? 1.036 10.980 12.218 1.00 93.38 347 GLU A CA 1
ATOM 2703 C C . GLU A 1 347 ? -0.004 11.933 11.622 1.00 93.38 347 GLU A C 1
ATOM 2705 O O . GLU A 1 347 ? -0.894 12.417 12.322 1.00 93.38 347 GLU A O 1
ATOM 2710 N N . GLU A 1 348 ? 0.089 12.212 10.323 1.00 93.00 348 GLU A N 1
ATOM 2711 C CA . GLU A 1 348 ? -0.894 13.044 9.632 1.00 93.00 348 GLU A CA 1
ATOM 2712 C C . GLU A 1 348 ? -2.264 12.354 9.566 1.00 93.00 348 GLU A C 1
ATOM 2714 O O . GLU A 1 348 ? -3.299 12.972 9.832 1.00 93.00 348 GLU A O 1
ATOM 2719 N N . ARG A 1 349 ? -2.282 11.056 9.244 1.00 94.88 349 ARG A N 1
ATOM 2720 C CA . ARG A 1 349 ? -3.522 10.290 9.041 1.00 94.88 349 ARG A CA 1
ATOM 2721 C C . ARG A 1 349 ? -4.158 9.792 10.326 1.00 94.88 349 ARG A C 1
ATOM 2723 O O . ARG A 1 349 ? -5.385 9.695 10.383 1.00 94.88 349 ARG A O 1
ATOM 2730 N N . SER A 1 350 ? -3.367 9.482 11.348 1.00 94.44 350 SER A N 1
ATOM 2731 C CA . SER A 1 350 ? -3.873 9.005 12.638 1.00 94.44 350 SER A CA 1
ATOM 2732 C C . SER A 1 350 ? -4.824 10.031 13.258 1.00 94.44 350 SER A C 1
ATOM 2734 O O . SER A 1 350 ? -5.844 9.646 13.822 1.00 94.44 350 SER A O 1
ATOM 2736 N N . LYS A 1 351 ? -4.597 11.330 13.009 1.00 90.75 351 LYS A N 1
ATOM 2737 C CA . LYS A 1 351 ? -5.475 12.456 13.388 1.00 90.75 351 LYS A CA 1
ATOM 2738 C C . LYS A 1 351 ? -6.886 12.397 12.795 1.00 90.75 351 LYS A C 1
ATOM 2740 O O . LYS A 1 351 ? -7.769 13.115 13.256 1.00 90.75 351 LYS A O 1
ATOM 2745 N N . GLN A 1 352 ? -7.130 11.545 11.802 1.00 93.00 352 GLN A N 1
ATOM 2746 C CA . GLN A 1 352 ? -8.433 11.380 11.151 1.00 93.00 352 GLN A CA 1
ATOM 2747 C C . GLN A 1 352 ? -9.032 9.979 11.355 1.00 93.00 352 GLN A C 1
ATOM 2749 O O . GLN A 1 352 ? -10.077 9.669 10.779 1.00 93.00 352 GLN A O 1
ATOM 2754 N N . ILE A 1 353 ? -8.406 9.119 12.168 1.00 94.69 353 ILE A N 1
ATOM 2755 C CA . ILE A 1 353 ? -8.778 7.702 12.231 1.00 94.69 353 ILE A CA 1
ATOM 2756 C C . ILE A 1 353 ? -10.121 7.448 12.925 1.00 94.69 353 ILE A C 1
ATOM 2758 O O . ILE A 1 353 ? -10.875 6.588 12.477 1.00 94.69 353 ILE A O 1
ATOM 2762 N N . ALA A 1 354 ? -10.482 8.206 13.966 1.00 94.56 354 ALA A N 1
ATOM 2763 C CA . ALA A 1 354 ? -11.747 8.001 14.682 1.00 94.56 354 ALA A CA 1
ATOM 2764 C C . ALA A 1 354 ? -12.993 8.151 13.777 1.00 94.56 354 ALA A C 1
ATOM 2766 O O . ALA A 1 354 ? -13.779 7.201 13.706 1.00 94.56 354 ALA A O 1
ATOM 2767 N N . PRO A 1 355 ? -13.162 9.249 13.005 1.00 94.12 355 PRO A N 1
ATOM 2768 C CA . PRO A 1 355 ? -14.264 9.370 12.042 1.00 94.12 355 PRO A CA 1
ATOM 2769 C C . PRO A 1 355 ? -14.283 8.261 10.983 1.00 94.12 355 PRO A C 1
ATOM 2771 O O . PRO A 1 355 ? -15.341 7.865 10.487 1.00 94.12 355 PRO A O 1
ATOM 2774 N N . VAL A 1 356 ? -13.105 7.760 10.609 1.00 94.06 356 VAL A N 1
ATOM 2775 C CA . VAL A 1 356 ? -12.966 6.663 9.649 1.00 94.06 356 VAL A CA 1
ATOM 2776 C C . VAL A 1 356 ? -13.476 5.352 10.251 1.00 94.06 356 VAL A C 1
ATOM 2778 O O . VAL A 1 356 ? -14.273 4.670 9.606 1.00 94.06 356 VAL A O 1
ATOM 2781 N N . LEU A 1 357 ? -13.089 5.024 11.486 1.00 95.25 357 LEU A N 1
ATOM 2782 C CA . LEU A 1 357 ? -13.571 3.845 12.213 1.00 95.25 357 LEU A CA 1
ATOM 2783 C C . LEU A 1 357 ? -15.088 3.904 12.447 1.00 95.25 357 LEU A C 1
ATOM 2785 O O . LEU A 1 357 ? -15.786 2.928 12.173 1.00 95.25 357 LEU A O 1
ATOM 2789 N N . GLU A 1 358 ? -15.622 5.060 12.852 1.00 95.00 358 GLU A N 1
ATOM 2790 C CA . GLU A 1 358 ? -17.068 5.294 12.987 1.00 95.00 358 GLU A CA 1
ATOM 2791 C C . GLU A 1 358 ? -17.812 5.014 11.672 1.00 95.00 358 GLU A C 1
ATOM 2793 O O . GLU A 1 358 ? -18.829 4.304 11.645 1.00 95.00 358 GLU A O 1
ATOM 2798 N N . ARG A 1 359 ? -17.283 5.525 10.553 1.00 95.00 359 ARG A N 1
ATOM 2799 C CA . ARG A 1 359 ? -17.849 5.278 9.224 1.00 95.00 359 ARG A CA 1
ATOM 2800 C C . ARG A 1 359 ? -17.797 3.796 8.865 1.00 95.00 359 ARG A C 1
ATOM 2802 O O . ARG A 1 359 ? -18.778 3.289 8.325 1.00 95.00 359 ARG A O 1
ATOM 2809 N N . GLN A 1 360 ? -16.696 3.104 9.161 1.00 94.06 360 GLN A N 1
ATOM 2810 C CA . GLN A 1 360 ? -16.577 1.669 8.900 1.00 94.06 360 GLN A CA 1
ATOM 2811 C C . GLN A 1 360 ? -17.608 0.865 9.694 1.00 94.06 360 GLN A C 1
ATOM 2813 O O . GLN A 1 360 ? -18.328 0.072 9.090 1.00 94.06 360 GLN A O 1
ATOM 2818 N N . ILE A 1 361 ? -17.752 1.118 10.999 1.00 95.50 361 ILE A N 1
ATOM 2819 C CA . ILE A 1 361 ? -18.755 0.445 11.838 1.00 95.50 361 ILE A CA 1
ATOM 2820 C C . ILE A 1 361 ? -20.158 0.691 11.274 1.00 95.50 361 ILE A C 1
ATOM 2822 O O . ILE A 1 361 ? -20.935 -0.247 11.095 1.00 95.50 361 ILE A O 1
ATOM 2826 N N . SER A 1 362 ? -20.470 1.937 10.916 1.00 94.31 362 SER A N 1
ATOM 2827 C CA . SER A 1 362 ? -21.761 2.311 10.326 1.00 94.31 362 SER A CA 1
ATOM 2828 C C . SER A 1 362 ? -22.032 1.599 8.995 1.00 94.31 362 SER A C 1
ATOM 2830 O O . SER A 1 362 ? -23.143 1.120 8.759 1.00 94.31 362 SER A O 1
ATOM 2832 N N . GLN A 1 363 ? -21.019 1.483 8.133 1.00 93.12 363 GLN A N 1
ATOM 2833 C CA . GLN A 1 363 ? -21.107 0.744 6.872 1.00 93.12 363 GLN A CA 1
ATOM 2834 C C . GLN A 1 363 ? -21.272 -0.762 7.106 1.00 93.12 363 GLN A C 1
ATOM 2836 O O . GLN A 1 363 ? -22.108 -1.385 6.454 1.00 93.12 363 GLN A O 1
ATOM 2841 N N . GLN A 1 364 ? -20.543 -1.353 8.058 1.00 91.94 364 GLN A N 1
ATOM 2842 C CA . GLN A 1 364 ? -20.680 -2.773 8.397 1.00 91.94 364 GLN A CA 1
ATOM 2843 C C . GLN A 1 364 ? -22.046 -3.083 9.016 1.00 91.94 364 GLN A C 1
ATOM 2845 O O . GLN A 1 364 ? -22.620 -4.144 8.760 1.00 91.94 364 GLN A O 1
ATOM 2850 N N . LEU A 1 365 ? -22.639 -2.145 9.758 1.00 93.50 365 LEU A N 1
ATOM 2851 C CA . LEU A 1 365 ? -24.008 -2.273 10.261 1.00 93.50 365 LEU A CA 1
ATOM 2852 C C . LEU A 1 365 ? -25.061 -2.319 9.143 1.00 93.50 365 LEU A C 1
ATOM 2854 O O . LEU A 1 365 ? -26.166 -2.815 9.379 1.00 93.50 365 LEU A O 1
ATOM 2858 N N . ALA A 1 366 ? -24.760 -1.878 7.916 1.00 90.12 366 ALA A N 1
ATOM 2859 C CA . ALA A 1 366 ? -25.667 -2.088 6.786 1.00 90.12 366 ALA A CA 1
ATOM 2860 C C . ALA A 1 366 ? -25.915 -3.591 6.555 1.00 90.12 366 ALA A C 1
ATOM 2862 O O . ALA A 1 366 ? -27.073 -3.994 6.415 1.00 90.12 366 ALA A O 1
ATOM 2863 N N . TYR A 1 367 ? -24.857 -4.402 6.657 1.00 88.88 367 TYR A N 1
ATOM 2864 C CA . TYR A 1 367 ? -24.870 -5.861 6.495 1.00 88.88 367 TYR A CA 1
ATOM 2865 C C . TYR A 1 367 ? -25.297 -6.631 7.756 1.00 88.88 367 TYR A C 1
ATOM 2867 O O . TYR A 1 367 ? -25.481 -7.841 7.710 1.00 88.88 367 TYR A O 1
ATOM 2875 N N . PHE A 1 368 ? -25.482 -5.945 8.885 1.00 90.75 368 PHE A N 1
ATOM 2876 C CA . PHE A 1 368 ? -25.938 -6.553 10.135 1.00 90.75 368 PHE A CA 1
ATOM 2877 C C . PHE A 1 368 ? -27.431 -6.924 10.063 1.00 90.75 368 PHE A C 1
ATOM 2879 O O . PHE A 1 368 ? -28.298 -6.034 10.021 1.00 90.75 368 PHE A O 1
ATOM 2886 N N . ASP A 1 369 ? -27.755 -8.222 10.088 1.00 93.75 369 ASP A N 1
ATOM 2887 C CA . ASP A 1 369 ? -29.139 -8.706 10.173 1.00 93.75 369 ASP A CA 1
ATOM 2888 C C . ASP A 1 369 ? -29.676 -8.619 11.610 1.00 93.75 369 ASP A C 1
ATOM 2890 O O . ASP A 1 369 ? -29.770 -9.589 12.365 1.00 93.75 369 ASP A O 1
ATOM 2894 N N . ALA A 1 370 ? -30.073 -7.402 11.977 1.00 94.75 370 ALA A N 1
ATOM 2895 C CA . ALA A 1 370 ? -30.680 -7.109 13.267 1.00 94.75 370 ALA A CA 1
ATOM 2896 C C . ALA A 1 370 ? -31.924 -7.962 13.559 1.00 94.75 370 ALA A C 1
ATOM 2898 O O . ALA A 1 370 ? -32.214 -8.231 14.723 1.00 94.75 370 ALA A O 1
ATOM 2899 N N . ASN A 1 371 ? -32.695 -8.359 12.541 1.00 95.12 371 ASN A N 1
ATOM 2900 C CA . ASN A 1 371 ? -33.918 -9.115 12.781 1.00 95.12 371 ASN A CA 1
ATOM 2901 C C . ASN A 1 371 ? -33.588 -10.543 13.196 1.00 95.12 371 ASN A C 1
ATOM 2903 O O . ASN A 1 371 ? -34.112 -10.981 14.219 1.00 95.12 371 ASN A O 1
ATOM 2907 N N . ALA A 1 372 ? -32.697 -11.224 12.470 1.00 94.69 372 ALA A N 1
ATOM 2908 C CA . ALA A 1 372 ? -32.239 -12.561 12.836 1.00 94.69 372 ALA A CA 1
ATOM 2909 C C . ALA A 1 372 ? -31.637 -12.561 14.250 1.00 94.69 372 ALA A C 1
ATOM 2911 O O . ALA A 1 372 ? -32.173 -13.212 15.151 1.00 94.69 372 ALA A O 1
ATOM 2912 N N . ILE A 1 373 ? -30.631 -11.714 14.482 1.00 95.19 373 ILE A N 1
ATOM 2913 C CA . ILE A 1 373 ? -29.856 -11.670 15.731 1.00 95.19 373 ILE A CA 1
ATOM 2914 C C . ILE A 1 373 ? -30.743 -11.341 16.940 1.00 95.19 373 ILE A C 1
ATOM 2916 O O . ILE A 1 373 ? -30.744 -12.062 17.938 1.00 95.19 373 ILE A O 1
ATOM 2920 N N . PHE A 1 374 ? -31.550 -10.275 16.871 1.00 96.19 374 PHE A N 1
ATOM 2921 C CA . PHE A 1 374 ? -32.390 -9.889 18.010 1.00 96.19 374 PHE A CA 1
ATOM 2922 C C . PHE A 1 374 ? -33.608 -10.800 18.198 1.00 96.19 374 PHE A C 1
ATOM 2924 O O . PHE A 1 374 ? -34.114 -10.896 19.321 1.00 96.19 374 PHE A O 1
ATOM 2931 N N . SER A 1 375 ? -34.095 -11.471 17.146 1.00 95.31 375 SER A N 1
ATOM 2932 C CA . SER A 1 375 ? -35.161 -12.470 17.289 1.00 95.31 375 SER A CA 1
ATOM 2933 C C . SER A 1 375 ? -34.681 -13.706 18.047 1.00 95.31 375 SER A C 1
ATOM 2935 O O . SER A 1 375 ? -35.395 -14.174 18.937 1.00 95.31 375 SER A O 1
ATOM 2937 N N . GLU A 1 376 ? -33.455 -14.157 17.775 1.00 96.31 376 GLU A N 1
ATOM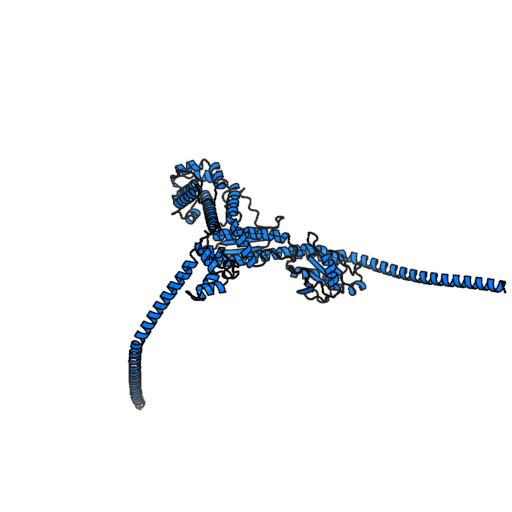 2938 C CA . GLU A 1 376 ? -32.835 -15.275 18.480 1.00 96.31 376 GLU A CA 1
ATOM 2939 C C . GLU A 1 376 ? -32.564 -14.917 19.941 1.00 96.31 376 GLU A C 1
ATOM 2941 O O . GLU A 1 376 ? -33.042 -15.614 20.835 1.00 96.31 376 GLU A O 1
ATOM 2946 N N . LEU A 1 377 ? -31.942 -13.764 20.210 1.00 96.25 377 LEU A N 1
ATOM 2947 C CA . LEU A 1 377 ? -31.717 -13.287 21.583 1.00 96.25 377 LEU A CA 1
ATOM 2948 C C . LEU A 1 377 ? -33.014 -13.187 22.388 1.00 96.25 377 LEU A C 1
ATOM 2950 O O . LEU A 1 377 ? -33.059 -13.517 23.570 1.00 96.25 377 LEU A O 1
ATOM 2954 N N . LYS A 1 378 ? -34.101 -12.741 21.754 1.00 96.12 378 LYS A N 1
ATOM 2955 C CA . LYS A 1 378 ? -35.413 -12.643 22.399 1.00 96.12 378 LYS A CA 1
ATOM 2956 C C . LYS A 1 378 ? -35.990 -14.015 22.767 1.00 96.12 378 LYS A C 1
ATOM 2958 O O . LYS A 1 378 ? -36.786 -14.080 23.708 1.00 96.12 378 LYS A O 1
ATOM 2963 N N . SER A 1 379 ? -35.635 -15.067 22.029 1.00 96.50 379 SER A N 1
ATOM 2964 C CA . SER A 1 379 ? -36.114 -16.433 22.260 1.00 96.50 379 SER A CA 1
ATOM 2965 C C . SER A 1 379 ? -35.473 -17.108 23.474 1.00 96.50 379 SER A C 1
ATOM 2967 O O . SER A 1 379 ? -36.026 -18.085 23.974 1.00 96.50 379 SER A O 1
ATOM 2969 N N . PHE A 1 380 ? -34.359 -16.571 23.982 1.00 96.88 380 PHE A N 1
ATOM 2970 C CA . PHE A 1 380 ? -33.669 -17.140 25.135 1.00 96.88 380 PHE A CA 1
ATOM 2971 C C . PHE A 1 380 ? -34.553 -17.097 26.389 1.00 96.88 380 PHE A C 1
ATOM 2973 O O . PHE A 1 380 ? -35.187 -16.085 26.722 1.00 96.88 380 PHE A O 1
ATOM 2980 N N . GLU A 1 381 ? -34.596 -18.223 27.099 1.00 95.81 381 GLU A N 1
ATOM 2981 C CA . GLU A 1 381 ? -35.284 -18.320 28.380 1.00 95.81 381 GLU A CA 1
ATOM 2982 C C . GLU A 1 381 ? -34.500 -17.575 29.466 1.00 95.81 381 GLU A C 1
ATOM 2984 O O . GLU A 1 381 ? -33.273 -17.604 29.502 1.00 95.81 381 GLU A O 1
ATOM 2989 N N . GLU A 1 382 ? -35.212 -16.957 30.412 1.00 94.88 382 GLU A N 1
ATOM 2990 C CA . GLU A 1 382 ? -34.603 -16.187 31.511 1.00 94.88 382 GLU A CA 1
ATOM 2991 C C . GLU A 1 382 ? -33.596 -17.007 32.332 1.00 94.88 382 GLU A C 1
ATOM 2993 O O . GLU A 1 382 ? -32.629 -16.461 32.841 1.00 94.88 382 GLU A O 1
ATOM 2998 N N . LYS A 1 383 ? -33.802 -18.326 32.429 1.00 94.62 383 LYS A N 1
ATOM 2999 C CA . LYS A 1 383 ? -32.922 -19.246 33.165 1.00 94.62 383 LYS A CA 1
ATOM 3000 C C . LYS A 1 383 ? -31.614 -19.568 32.438 1.00 94.62 383 LYS A C 1
ATOM 3002 O O . LYS A 1 383 ? -30.698 -20.079 33.069 1.00 94.62 383 LYS A O 1
ATOM 3007 N N . VAL A 1 384 ? -31.565 -19.344 31.125 1.00 93.12 384 VAL A N 1
ATOM 3008 C CA . VAL A 1 384 ? -30.402 -19.635 30.271 1.00 93.12 384 VAL A CA 1
ATOM 3009 C C . VAL A 1 384 ? -29.473 -18.422 30.193 1.00 93.12 384 VAL A C 1
ATOM 3011 O O . VAL A 1 384 ? -28.274 -18.576 29.991 1.00 93.12 384 VAL A O 1
ATOM 3014 N N . ILE A 1 385 ? -30.017 -17.217 30.382 1.00 95.00 385 ILE A N 1
ATOM 3015 C CA . ILE A 1 385 ? -29.251 -15.971 30.397 1.00 95.00 385 ILE A CA 1
ATOM 3016 C C . ILE A 1 385 ? -28.467 -15.872 31.706 1.00 95.00 385 ILE A C 1
ATOM 3018 O O . ILE A 1 385 ? -29.051 -15.734 32.781 1.00 95.00 385 ILE A O 1
ATOM 3022 N N . ASP A 1 386 ? -27.142 -15.890 31.606 1.00 96.00 386 ASP A N 1
ATOM 3023 C CA . ASP A 1 386 ? -26.283 -15.574 32.740 1.00 96.00 386 ASP A CA 1
ATOM 3024 C C . ASP A 1 386 ? -26.299 -14.064 33.068 1.00 96.00 386 ASP A C 1
ATOM 3026 O O . ASP A 1 386 ? -26.720 -13.207 32.280 1.00 96.00 386 ASP A O 1
ATOM 3030 N N . GLU A 1 387 ? -25.850 -13.722 34.276 1.00 97.06 387 GLU A N 1
ATOM 3031 C CA . GLU A 1 387 ? -25.852 -12.339 34.764 1.00 97.06 387 GLU A CA 1
ATOM 3032 C C . GLU A 1 387 ? -24.980 -11.417 33.891 1.00 97.06 387 GLU A C 1
ATOM 3034 O O . GLU A 1 387 ? -25.348 -10.269 33.633 1.00 97.06 387 GLU A O 1
ATOM 3039 N N . SER A 1 388 ? -23.864 -11.931 33.370 1.00 97.75 388 SER A N 1
ATOM 3040 C CA . SER A 1 388 ? -22.926 -11.201 32.509 1.00 97.75 388 SER A CA 1
ATOM 3041 C C . SER A 1 388 ? -23.547 -10.830 31.156 1.00 97.75 388 SER A C 1
ATOM 3043 O O . SER A 1 388 ? -23.434 -9.684 30.722 1.00 97.75 388 SER A O 1
ATOM 3045 N N . THR A 1 389 ? -24.276 -11.750 30.523 1.00 97.69 389 THR A N 1
ATOM 3046 C CA . THR A 1 389 ? -25.019 -11.533 29.272 1.00 97.69 389 THR A CA 1
ATOM 3047 C C . THR A 1 389 ? -26.129 -10.515 29.487 1.00 97.69 389 THR A C 1
ATOM 3049 O O . THR A 1 389 ? -26.300 -9.594 28.683 1.00 97.69 389 THR A O 1
ATOM 3052 N N . LEU A 1 390 ? -26.875 -10.629 30.593 1.00 97.75 390 LEU A N 1
ATOM 3053 C CA . LEU A 1 390 ? -27.885 -9.635 30.949 1.00 97.75 390 LEU A CA 1
ATOM 3054 C C . LEU A 1 390 ? -27.254 -8.245 31.114 1.00 97.75 390 LEU A C 1
ATOM 3056 O O . LEU A 1 390 ? -27.789 -7.266 30.591 1.00 97.75 390 LEU A O 1
ATOM 3060 N N . THR A 1 391 ? -26.114 -8.171 31.798 1.00 98.19 391 THR A N 1
ATOM 3061 C CA . THR A 1 391 ? -25.359 -6.935 32.041 1.00 98.19 391 THR A CA 1
ATOM 3062 C C . THR A 1 391 ? -24.872 -6.303 30.735 1.00 98.19 391 THR A C 1
ATOM 3064 O O . THR A 1 391 ? -25.084 -5.107 30.521 1.00 98.19 391 THR A O 1
ATOM 3067 N N . LEU A 1 392 ? -24.337 -7.101 29.805 1.00 98.19 392 LEU A N 1
ATOM 3068 C CA . LEU A 1 392 ? -23.955 -6.648 28.464 1.00 98.19 392 LEU A CA 1
ATOM 3069 C C . LEU A 1 392 ? -25.146 -6.040 27.712 1.00 98.19 392 LEU A C 1
ATOM 3071 O O . LEU A 1 392 ? -25.073 -4.915 27.214 1.00 98.19 392 LEU A O 1
ATOM 3075 N N . LEU A 1 393 ? -26.275 -6.748 27.656 1.00 98.25 393 LEU A N 1
ATOM 3076 C CA . LEU A 1 393 ? -27.464 -6.275 26.941 1.00 98.25 393 LEU A CA 1
ATOM 3077 C C . LEU A 1 393 ? -28.052 -5.010 27.581 1.00 98.25 393 LEU A C 1
ATOM 3079 O O . LEU A 1 393 ? -28.519 -4.112 26.874 1.00 98.25 393 LEU A O 1
ATOM 3083 N N . GLN A 1 394 ? -28.003 -4.905 28.911 1.00 98.19 394 GLN A N 1
ATOM 3084 C CA . GLN A 1 394 ? -28.365 -3.688 29.638 1.00 98.19 394 GLN A CA 1
ATOM 3085 C C . GLN A 1 394 ? -27.448 -2.517 29.277 1.00 98.19 394 GLN A C 1
ATOM 3087 O O . GLN A 1 394 ? -27.952 -1.416 29.028 1.00 98.19 394 GLN A O 1
ATOM 3092 N N . ALA A 1 395 ? -26.134 -2.740 29.209 1.00 98.19 395 ALA A N 1
ATOM 3093 C CA . ALA A 1 395 ? -25.158 -1.722 28.834 1.00 98.19 395 ALA A CA 1
ATOM 3094 C C . ALA A 1 395 ? -25.380 -1.232 27.398 1.00 98.19 395 ALA A C 1
ATOM 3096 O O . ALA A 1 395 ? -25.508 -0.026 27.187 1.00 98.19 395 ALA A O 1
ATOM 3097 N N . ILE A 1 396 ? -25.544 -2.148 26.437 1.00 98.00 396 ILE A N 1
ATOM 3098 C CA . ILE A 1 396 ? -25.830 -1.831 25.028 1.00 98.00 396 ILE A CA 1
ATOM 3099 C C . ILE A 1 396 ? -27.115 -1.006 24.904 1.00 98.00 396 ILE A C 1
ATOM 3101 O O . ILE A 1 396 ? -27.125 0.065 24.299 1.00 98.00 396 ILE A O 1
ATOM 3105 N N . LEU A 1 397 ? -28.217 -1.451 25.510 1.00 98.12 397 LEU A N 1
ATOM 3106 C CA . LEU A 1 397 ? -29.486 -0.724 25.428 1.00 98.12 397 LEU A CA 1
ATOM 3107 C C . LEU A 1 397 ? -29.410 0.646 26.122 1.00 98.12 397 LEU A C 1
ATOM 3109 O O . LEU A 1 397 ? -29.986 1.618 25.627 1.00 98.12 397 LEU A O 1
ATOM 3113 N N . THR A 1 398 ? -28.677 0.751 27.231 1.00 97.06 398 THR A N 1
ATOM 3114 C CA . THR A 1 398 ? -28.434 2.025 27.926 1.00 97.06 398 THR A CA 1
ATOM 3115 C C . THR A 1 398 ? -27.613 2.983 27.061 1.00 97.06 398 THR A C 1
ATOM 3117 O O . THR A 1 398 ? -27.984 4.155 26.935 1.00 97.06 398 THR A O 1
ATOM 3120 N N . LEU A 1 399 ? -26.565 2.484 26.397 1.00 96.50 399 LEU A N 1
ATOM 3121 C CA . LEU A 1 399 ? -25.740 3.236 25.449 1.00 96.50 399 LEU A CA 1
ATOM 3122 C C . LEU A 1 399 ? -26.592 3.791 24.299 1.00 96.50 399 LEU A C 1
ATOM 3124 O O . LEU A 1 399 ? -26.568 4.987 24.000 1.00 96.50 399 LEU A O 1
ATOM 3128 N N . LEU A 1 400 ? -27.473 2.951 23.754 1.00 96.62 400 LEU A N 1
ATOM 3129 C CA . LEU A 1 400 ? -28.457 3.328 22.738 1.00 96.62 400 LEU A CA 1
ATOM 3130 C C . LEU A 1 400 ? -29.597 4.208 23.294 1.00 96.62 400 LEU A C 1
ATOM 3132 O O . LEU A 1 400 ? -30.551 4.523 22.584 1.00 96.62 400 LEU A O 1
ATOM 3136 N N . GLY A 1 401 ? -29.556 4.635 24.557 1.00 95.88 401 GLY A N 1
ATOM 3137 C CA . GLY A 1 401 ? -30.510 5.579 25.145 1.00 95.88 401 GLY A CA 1
ATOM 3138 C C . GLY A 1 401 ? -31.886 4.987 25.459 1.00 95.88 401 GLY A C 1
ATOM 3139 O O . GLY A 1 401 ? -32.885 5.719 25.462 1.00 95.88 401 GLY A O 1
ATOM 3140 N N . PHE A 1 402 ? -31.984 3.676 25.669 1.00 97.12 402 PHE A N 1
ATOM 3141 C CA . PHE A 1 402 ? -33.138 3.065 26.329 1.00 97.12 402 PHE A CA 1
ATOM 3142 C C . PHE A 1 402 ? -33.003 3.253 27.847 1.00 97.12 402 PHE A C 1
ATOM 3144 O O . PHE A 1 402 ? -31.904 3.253 28.392 1.00 97.12 402 PHE A O 1
ATOM 3151 N N . LYS A 1 403 ? -34.124 3.471 28.541 1.00 95.50 403 LYS A N 1
ATOM 3152 C CA . LYS A 1 403 ? -34.154 3.749 29.987 1.00 95.50 403 LYS A CA 1
ATOM 3153 C C . LYS A 1 403 ? -34.875 2.628 30.730 1.00 95.50 403 LYS A C 1
ATOM 3155 O O . LYS A 1 403 ? -35.778 2.013 30.170 1.00 95.50 403 LYS A O 1
ATOM 3160 N N . GLY A 1 404 ? -34.519 2.418 31.999 1.00 94.44 404 GLY A N 1
ATOM 3161 C CA . GLY A 1 404 ? -35.211 1.471 32.883 1.00 94.44 404 GLY A CA 1
ATOM 3162 C C . GLY A 1 404 ? -34.965 -0.003 32.546 1.00 94.44 404 GLY A C 1
ATOM 3163 O O . GLY A 1 404 ? -35.829 -0.839 32.791 1.00 94.44 404 GLY A O 1
ATOM 3164 N N . ILE A 1 405 ? -33.810 -0.328 31.962 1.00 96.62 405 ILE A N 1
ATOM 3165 C CA . ILE A 1 405 ? -33.448 -1.703 31.609 1.00 96.62 405 ILE A CA 1
ATOM 3166 C C . ILE A 1 405 ? -32.722 -2.338 32.802 1.00 96.62 405 ILE A C 1
ATOM 3168 O O . ILE A 1 405 ? -31.512 -2.228 32.920 1.00 96.62 405 ILE A O 1
ATOM 3172 N N . ASN A 1 406 ? -33.478 -2.947 33.718 1.00 96.19 406 ASN A N 1
ATOM 3173 C CA . ASN A 1 406 ? -32.945 -3.558 34.950 1.00 96.19 406 ASN A CA 1
ATOM 3174 C C . ASN A 1 406 ? -33.313 -5.045 35.130 1.00 96.19 406 ASN A C 1
ATOM 3176 O O . ASN A 1 406 ? -32.990 -5.639 36.149 1.00 96.19 406 ASN A O 1
ATOM 3180 N N . SER A 1 407 ? -34.023 -5.645 34.171 1.00 97.31 407 SER A N 1
ATOM 3181 C CA . SER A 1 407 ? -34.415 -7.059 34.209 1.00 97.31 407 SER A CA 1
ATOM 3182 C C . SER A 1 407 ? -34.475 -7.639 32.801 1.00 97.31 407 SER A C 1
ATOM 3184 O O . SER A 1 407 ? -34.626 -6.891 31.826 1.00 97.31 407 SER A O 1
ATOM 3186 N N . TRP A 1 408 ? -34.419 -8.968 32.685 1.00 97.56 408 TRP A N 1
ATOM 3187 C CA . TRP A 1 408 ? -34.536 -9.661 31.399 1.00 97.56 408 TRP A CA 1
ATOM 3188 C C . TRP A 1 408 ? -35.833 -9.310 30.660 1.00 97.56 408 TRP A C 1
ATOM 3190 O O . TRP A 1 408 ? -35.815 -9.022 29.466 1.00 97.56 408 TRP A O 1
ATOM 3200 N N . ARG A 1 409 ? -36.960 -9.190 31.375 1.00 97.19 409 ARG A N 1
ATOM 3201 C CA . ARG A 1 409 ? -38.244 -8.772 30.781 1.00 97.19 409 ARG A CA 1
ATOM 3202 C C . ARG A 1 409 ? -38.173 -7.388 30.132 1.00 97.19 409 ARG A C 1
ATOM 3204 O O . ARG A 1 409 ? -38.795 -7.159 29.091 1.00 97.19 409 ARG A O 1
ATOM 3211 N N . HIS A 1 410 ? -37.423 -6.456 30.726 1.00 97.62 410 HIS A N 1
ATOM 3212 C CA . HIS A 1 410 ? -37.206 -5.133 30.136 1.00 97.62 410 HIS A CA 1
ATOM 3213 C C . HIS A 1 410 ? -36.327 -5.207 28.885 1.00 97.62 410 HIS A C 1
ATOM 3215 O O . HIS A 1 410 ? -36.658 -4.560 27.888 1.00 97.62 410 HIS A O 1
ATOM 3221 N N . VAL A 1 411 ? -35.282 -6.041 28.903 1.00 97.81 411 VAL A N 1
ATOM 3222 C CA . VAL A 1 411 ? -34.448 -6.325 27.724 1.00 97.81 411 VAL A CA 1
ATOM 3223 C C . VAL A 1 411 ? -35.299 -6.923 26.601 1.00 97.81 411 VAL A C 1
ATOM 3225 O O . VAL A 1 411 ? -35.371 -6.340 25.522 1.00 97.81 411 VAL A O 1
ATOM 3228 N N . GLN A 1 412 ? -36.056 -7.993 26.860 1.00 97.06 412 GLN A N 1
ATOM 3229 C CA . GLN A 1 412 ? -36.945 -8.622 25.874 1.00 97.06 412 GLN A CA 1
ATOM 3230 C C . GLN A 1 412 ? -37.967 -7.643 25.285 1.00 97.06 412 GLN A C 1
ATOM 3232 O O . GLN A 1 412 ? -38.284 -7.711 24.096 1.00 97.06 412 GLN A O 1
ATOM 3237 N N . LYS A 1 413 ? -38.502 -6.717 26.095 1.00 97.69 413 LYS A N 1
ATOM 3238 C CA . LYS A 1 413 ? -39.411 -5.667 25.614 1.00 97.69 413 LYS A CA 1
ATOM 3239 C C . LYS A 1 413 ? -38.698 -4.693 24.675 1.00 97.69 413 LYS A C 1
ATOM 3241 O O . LYS A 1 413 ? -39.288 -4.322 23.661 1.00 97.69 413 LYS A O 1
ATOM 3246 N N . ALA A 1 414 ? -37.466 -4.296 24.989 1.00 97.25 414 ALA A N 1
ATOM 3247 C CA . ALA A 1 414 ? -36.663 -3.428 24.133 1.00 97.25 414 ALA A CA 1
ATOM 3248 C C . ALA A 1 414 ? -36.283 -4.122 22.813 1.00 97.25 414 ALA A C 1
ATOM 3250 O O . ALA A 1 414 ? -36.439 -3.522 21.753 1.00 97.25 414 ALA A O 1
ATOM 3251 N N . LEU A 1 415 ? -35.917 -5.407 22.851 1.00 96.94 415 LEU A N 1
ATOM 3252 C CA . LEU A 1 415 ? -35.585 -6.204 21.661 1.00 96.94 415 LEU A CA 1
ATOM 3253 C C . LEU A 1 415 ? -36.751 -6.346 20.660 1.00 96.94 415 LEU A C 1
ATOM 3255 O O . LEU A 1 415 ? -36.525 -6.688 19.505 1.00 96.94 415 LEU A O 1
ATOM 3259 N N . LYS A 1 416 ? -38.002 -6.031 21.040 1.00 96.31 416 LYS A N 1
ATOM 3260 C CA . LYS A 1 416 ? -39.146 -6.014 20.101 1.00 96.31 416 LYS A CA 1
ATOM 3261 C C . LYS A 1 416 ? -39.065 -4.903 19.051 1.00 96.31 416 LYS A C 1
ATOM 3263 O O . LYS A 1 416 ? -39.756 -4.996 18.042 1.00 96.31 416 LYS A O 1
ATOM 3268 N N . VAL A 1 417 ? -38.275 -3.854 19.278 1.00 96.94 417 VAL A N 1
ATOM 3269 C CA . VAL A 1 417 ? -38.116 -2.730 18.340 1.00 96.94 417 VAL A CA 1
ATOM 3270 C C . VAL A 1 417 ? -36.772 -2.801 17.606 1.00 96.94 417 VAL A C 1
ATOM 3272 O O . VAL A 1 417 ? -36.015 -1.833 17.596 1.00 96.94 417 VAL A O 1
ATOM 3275 N N . THR A 1 418 ? -36.488 -3.947 16.976 1.00 96.12 418 THR A N 1
ATOM 3276 C CA . THR A 1 418 ? -35.216 -4.274 16.288 1.00 96.12 418 THR A CA 1
ATOM 3277 C C . THR A 1 418 ? -34.744 -3.176 15.337 1.00 96.12 418 THR A C 1
ATOM 3279 O O . THR A 1 418 ? -33.608 -2.715 15.432 1.00 96.12 418 THR A O 1
ATOM 3282 N N . ARG A 1 419 ? -35.643 -2.672 14.483 1.00 96.19 419 ARG A N 1
ATOM 3283 C CA . ARG A 1 419 ? -35.364 -1.573 13.548 1.00 96.19 419 ARG A CA 1
ATOM 3284 C C . ARG A 1 419 ? -34.843 -0.324 14.260 1.00 96.19 419 ARG A C 1
ATOM 3286 O O . ARG A 1 419 ? -33.839 0.241 13.849 1.00 96.19 419 ARG A O 1
ATOM 3293 N N . LYS A 1 420 ? -35.488 0.067 15.362 1.00 97.06 420 LYS A N 1
ATOM 3294 C CA . LYS A 1 420 ? -35.094 1.241 16.151 1.00 97.06 420 LYS A CA 1
ATOM 3295 C C . LYS A 1 420 ? -33.751 1.033 16.849 1.00 97.06 420 LYS A C 1
ATOM 3297 O O . LYS A 1 420 ? -33.011 1.995 17.023 1.00 97.06 420 LYS A O 1
ATOM 3302 N N . ILE A 1 421 ? -33.444 -0.195 17.273 1.00 97.38 421 ILE A N 1
ATOM 3303 C CA . ILE A 1 421 ? -32.129 -0.536 17.830 1.00 97.38 421 ILE A CA 1
ATOM 3304 C C . ILE A 1 421 ? -31.064 -0.346 16.747 1.00 97.38 421 ILE A C 1
ATOM 3306 O O . ILE A 1 421 ? -30.144 0.434 16.965 1.00 97.38 421 ILE A O 1
ATOM 3310 N N . LYS A 1 422 ? -31.242 -0.943 15.559 1.00 96.06 422 LYS A N 1
ATOM 3311 C CA . LYS A 1 422 ? -30.308 -0.803 14.427 1.00 96.06 422 LYS A CA 1
ATOM 3312 C C . LYS A 1 422 ? -30.110 0.659 14.009 1.00 96.06 422 LYS A C 1
ATOM 3314 O O . LYS A 1 422 ? -28.977 1.104 13.882 1.00 96.06 422 LYS A O 1
ATOM 3319 N N . GLU A 1 423 ? -31.191 1.428 13.867 1.00 96.44 423 GLU A N 1
ATOM 3320 C CA . GLU A 1 423 ? -31.126 2.867 13.552 1.00 96.44 423 GLU A CA 1
ATOM 3321 C C . GLU A 1 423 ? -30.316 3.649 14.599 1.00 96.44 423 GLU A C 1
ATOM 3323 O O . GLU A 1 423 ? -29.535 4.530 14.250 1.00 96.44 423 GLU A O 1
ATOM 3328 N N . ARG A 1 424 ? -30.454 3.307 15.887 1.00 96.56 424 ARG A N 1
ATOM 3329 C CA . ARG A 1 424 ? -29.678 3.935 16.966 1.00 96.56 424 ARG A CA 1
ATOM 3330 C C . ARG A 1 424 ? -28.229 3.458 17.040 1.00 96.56 424 ARG A C 1
ATOM 3332 O O . ARG A 1 424 ? -27.405 4.228 17.512 1.00 96.56 424 ARG A O 1
ATOM 3339 N N . MET A 1 425 ? -27.933 2.227 16.620 1.00 96.88 425 MET A N 1
ATOM 3340 C CA . MET A 1 425 ? -26.557 1.731 16.505 1.00 96.88 425 MET A CA 1
ATOM 3341 C C . MET A 1 425 ? -25.812 2.471 15.391 1.00 96.88 425 MET A C 1
ATOM 3343 O O . MET A 1 425 ? -24.678 2.871 15.602 1.00 96.88 425 MET A O 1
ATOM 3347 N N . ILE A 1 426 ? -26.466 2.695 14.244 1.00 95.12 426 ILE A N 1
ATOM 3348 C CA . ILE A 1 426 ? -25.903 3.456 13.114 1.00 95.12 426 ILE A CA 1
ATOM 3349 C C . ILE A 1 426 ? -25.748 4.942 13.469 1.00 95.12 426 ILE A C 1
ATOM 3351 O O . ILE A 1 426 ? -24.767 5.563 13.096 1.00 95.12 426 ILE A O 1
ATOM 3355 N N . GLY A 1 427 ? -26.715 5.522 14.188 1.00 93.31 427 GLY A N 1
ATOM 3356 C CA . GLY A 1 427 ? -26.681 6.927 14.610 1.00 93.31 427 GLY A CA 1
ATOM 3357 C C . GLY A 1 427 ? -25.964 7.183 15.940 1.00 93.31 427 GLY A C 1
ATOM 3358 O O . GLY A 1 427 ? -26.260 8.188 16.593 1.00 93.31 427 GLY A O 1
ATOM 3359 N N . LEU A 1 428 ? -25.121 6.257 16.408 1.00 93.00 428 LEU A N 1
ATOM 3360 C CA . LEU A 1 428 ? -24.342 6.453 17.627 1.00 93.00 428 LEU A CA 1
ATOM 3361 C C . LEU A 1 428 ? -23.200 7.434 17.335 1.00 93.00 428 LEU A C 1
ATOM 3363 O O . LEU A 1 428 ? -22.479 7.256 16.369 1.00 93.00 428 LEU A O 1
ATOM 3367 N N . VAL A 1 429 ? -23.050 8.457 18.177 1.00 88.19 429 VAL A N 1
ATOM 3368 C CA . VAL A 1 429 ? -22.003 9.483 18.048 1.00 88.19 429 VAL A CA 1
ATOM 3369 C C . VAL A 1 429 ? -20.875 9.182 19.035 1.00 88.19 429 VAL A C 1
ATOM 3371 O O . VAL A 1 429 ? -21.150 8.927 20.216 1.00 88.19 429 VAL A O 1
ATOM 3374 N N . TYR A 1 430 ? -19.630 9.225 18.557 1.00 87.00 430 TYR A N 1
ATOM 3375 C CA . TYR A 1 430 ? -18.449 8.732 19.275 1.00 87.00 430 TYR A CA 1
ATOM 3376 C C . TYR A 1 430 ? -17.591 9.833 19.909 1.00 87.00 430 TYR A C 1
ATOM 3378 O O . TYR A 1 430 ? -16.850 9.549 20.839 1.00 87.00 430 TYR A O 1
ATOM 3386 N N . ASP A 1 431 ? -17.689 11.084 19.473 1.00 80.38 431 ASP A N 1
ATOM 3387 C CA . ASP A 1 431 ? -16.799 12.182 19.888 1.00 80.38 431 ASP A CA 1
ATOM 3388 C C . ASP A 1 431 ? -17.384 13.099 20.985 1.00 80.38 431 ASP A C 1
ATOM 3390 O O . ASP A 1 431 ? -16.700 13.973 21.528 1.00 80.38 431 ASP A O 1
ATOM 3394 N N . ASN A 1 432 ? -18.658 12.915 21.344 1.00 75.56 432 ASN A N 1
ATOM 3395 C CA . ASN A 1 432 ? -19.386 13.910 22.127 1.00 75.56 432 ASN A CA 1
ATOM 3396 C C . ASN A 1 432 ? -19.388 13.632 23.647 1.00 75.56 432 ASN A C 1
ATOM 3398 O O . ASN A 1 432 ? -20.250 12.925 24.185 1.00 75.56 432 ASN A O 1
ATOM 3402 N N . VAL A 1 433 ? -18.413 14.237 24.337 1.00 64.69 433 VAL A N 1
ATOM 3403 C CA . VAL A 1 433 ? -18.190 14.150 25.799 1.00 64.69 433 VAL A CA 1
ATOM 3404 C C . VAL A 1 433 ? -19.110 15.069 26.602 1.00 64.69 433 VAL A C 1
ATOM 3406 O O . VAL A 1 433 ? -19.513 14.729 27.713 1.00 64.69 433 VAL A O 1
ATOM 3409 N N . GLU A 1 434 ? -19.438 16.236 26.050 1.00 64.75 434 GLU A N 1
ATOM 3410 C CA . GLU A 1 434 ? -20.010 17.365 26.802 1.00 64.75 434 GLU A CA 1
ATOM 3411 C C . GLU A 1 434 ? -21.542 17.302 26.919 1.00 64.75 434 GLU A C 1
ATOM 3413 O O . GLU A 1 434 ? -22.149 18.026 27.707 1.00 64.75 434 GLU A O 1
ATOM 3418 N N . ASP A 1 435 ? -22.174 16.373 26.200 1.00 66.19 435 ASP A N 1
ATOM 3419 C CA . ASP A 1 435 ? -23.625 16.274 26.091 1.00 66.19 435 ASP A CA 1
ATOM 3420 C C . ASP A 1 435 ? -24.254 15.089 26.845 1.00 66.19 435 ASP A C 1
ATOM 3422 O O . ASP A 1 435 ? -23.624 14.235 27.475 1.00 66.19 435 ASP A O 1
ATOM 3426 N N . ARG A 1 436 ? -25.578 14.968 26.678 1.00 67.94 436 ARG A N 1
ATOM 3427 C CA . ARG A 1 436 ? -26.396 13.795 27.039 1.00 67.94 436 ARG A CA 1
ATOM 3428 C C . ARG A 1 436 ? -25.839 12.453 26.532 1.00 67.94 436 ARG A C 1
ATOM 3430 O O . ARG A 1 436 ? -26.328 11.419 26.986 1.00 67.94 436 ARG A O 1
ATOM 3437 N N . HIS A 1 437 ? -24.903 12.453 25.583 1.00 77.81 437 HIS A N 1
ATOM 3438 C CA . HIS A 1 437 ? -24.242 11.260 25.055 1.00 77.81 437 HIS A CA 1
ATOM 3439 C C . HIS A 1 437 ? -23.138 10.748 25.991 1.00 77.81 437 HIS A C 1
ATOM 3441 O O . HIS A 1 437 ? -23.162 9.562 26.321 1.00 77.81 437 HIS A O 1
ATOM 3447 N N . GLY A 1 438 ? -22.282 11.619 26.539 1.00 86.38 438 GLY A N 1
ATOM 3448 C CA . GLY A 1 438 ? -21.262 11.237 27.528 1.00 86.38 438 GLY A CA 1
ATOM 3449 C C . GLY A 1 438 ? -21.863 10.575 28.776 1.00 86.38 438 GLY A C 1
ATOM 3450 O O . GLY A 1 438 ? -21.358 9.573 29.281 1.00 86.38 438 GLY A O 1
ATOM 3451 N N . ALA A 1 439 ? -23.037 11.039 29.221 1.00 89.81 439 ALA A N 1
ATOM 3452 C CA . ALA A 1 439 ? -23.773 10.398 30.315 1.00 89.81 439 ALA A CA 1
ATOM 3453 C C . ALA A 1 439 ? -24.183 8.940 30.010 1.00 89.81 439 ALA A C 1
ATOM 3455 O O . ALA A 1 439 ? -24.258 8.125 30.932 1.00 89.81 439 ALA A O 1
ATOM 3456 N N . ARG A 1 440 ? -24.444 8.593 28.739 1.00 94.00 440 ARG A N 1
ATOM 3457 C CA . ARG A 1 440 ? -24.797 7.222 28.324 1.00 94.00 440 ARG A CA 1
ATOM 3458 C C . ARG A 1 440 ? -23.576 6.314 28.303 1.00 94.00 440 ARG A C 1
ATOM 3460 O O . ARG A 1 440 ? -23.673 5.208 28.824 1.00 94.00 440 ARG A O 1
ATOM 3467 N N . TRP A 1 441 ? -22.450 6.798 27.779 1.00 94.81 441 TRP A N 1
ATOM 3468 C CA . TRP A 1 441 ? -21.168 6.088 27.805 1.00 94.81 441 TRP A CA 1
ATOM 3469 C C . TRP A 1 441 ? -20.749 5.757 29.240 1.00 94.81 441 TRP A C 1
ATOM 3471 O O . TRP A 1 441 ? -20.552 4.591 29.579 1.00 94.81 441 TRP A O 1
ATOM 3481 N N . ASN A 1 442 ? -20.776 6.751 30.131 1.00 93.38 442 ASN A N 1
ATOM 3482 C CA . ASN A 1 442 ? -20.467 6.565 31.551 1.00 93.38 442 ASN A CA 1
ATOM 3483 C C . ASN A 1 442 ? -21.434 5.607 32.266 1.00 93.38 442 ASN A C 1
ATOM 3485 O O . ASN A 1 442 ? -21.039 4.890 33.190 1.00 93.38 442 ASN A O 1
ATOM 3489 N N . ALA A 1 443 ? -22.714 5.601 31.885 1.00 95.25 443 ALA A N 1
ATOM 3490 C CA . ALA A 1 443 ? -23.691 4.669 32.441 1.00 95.25 443 ALA A CA 1
ATOM 3491 C C . ALA A 1 443 ? -23.441 3.233 31.957 1.00 95.25 443 ALA A C 1
ATOM 3493 O O . ALA A 1 443 ? -23.432 2.319 32.780 1.00 95.25 443 ALA A O 1
ATOM 3494 N N . ALA A 1 444 ? -23.191 3.038 30.660 1.00 96.44 444 ALA A N 1
ATOM 3495 C CA . ALA A 1 444 ? -22.875 1.733 30.084 1.00 96.44 444 ALA A CA 1
ATOM 3496 C C . ALA A 1 444 ? -21.571 1.158 30.666 1.00 96.44 444 ALA A C 1
ATOM 3498 O O . ALA A 1 444 ? -21.565 0.024 31.138 1.00 96.44 444 ALA A O 1
ATOM 3499 N N . ALA A 1 445 ? -20.508 1.964 30.754 1.00 95.94 445 ALA A N 1
ATOM 3500 C CA . ALA A 1 445 ? -19.239 1.565 31.366 1.00 95.94 445 ALA A CA 1
ATOM 3501 C C . ALA A 1 445 ? -19.401 1.157 32.842 1.00 95.94 445 ALA A C 1
ATOM 3503 O O . ALA A 1 445 ? -18.787 0.201 33.310 1.00 95.94 445 ALA A O 1
ATOM 3504 N N . ARG A 1 446 ? -20.275 1.845 33.590 1.00 96.88 446 ARG A N 1
ATOM 3505 C CA . ARG A 1 446 ? -20.576 1.495 34.987 1.00 96.88 446 ARG A CA 1
ATOM 3506 C C . ARG A 1 446 ? -21.285 0.152 35.113 1.00 96.88 446 ARG A C 1
ATOM 3508 O O . ARG A 1 446 ? -20.980 -0.584 36.045 1.00 96.88 446 ARG A O 1
ATOM 3515 N N . ILE A 1 447 ? -22.216 -0.139 34.206 1.00 97.62 447 ILE A N 1
ATOM 3516 C CA . ILE A 1 447 ? -22.910 -1.430 34.143 1.00 97.62 447 ILE A CA 1
ATOM 3517 C C . ILE A 1 447 ? -21.891 -2.546 33.854 1.00 97.62 447 ILE A C 1
ATOM 3519 O O . ILE A 1 447 ? -21.915 -3.573 34.519 1.00 97.62 447 ILE A O 1
ATOM 3523 N N . MET A 1 448 ? -20.929 -2.306 32.958 1.00 97.62 448 MET A N 1
ATOM 3524 C CA . MET A 1 448 ? -19.931 -3.299 32.530 1.00 97.62 448 MET A CA 1
ATOM 3525 C C . MET A 1 448 ? -18.744 -3.521 33.479 1.00 97.62 448 MET A C 1
ATOM 3527 O O . MET A 1 448 ? -17.939 -4.409 33.223 1.00 97.62 448 MET A O 1
ATOM 3531 N N . ARG A 1 449 ? -18.614 -2.760 34.575 1.00 95.25 449 ARG A N 1
ATOM 3532 C CA . ARG A 1 449 ? -17.392 -2.707 35.409 1.00 95.25 449 ARG A CA 1
ATOM 3533 C C . ARG A 1 449 ? -16.859 -4.070 35.884 1.00 95.25 449 ARG A C 1
ATOM 3535 O O . ARG A 1 449 ? -15.659 -4.197 36.083 1.00 95.25 449 ARG A O 1
ATOM 3542 N N . ASN A 1 450 ? -17.737 -5.052 36.084 1.00 95.50 450 ASN A N 1
ATOM 3543 C CA . ASN A 1 450 ? -17.385 -6.366 36.633 1.00 95.50 450 ASN A CA 1
ATOM 3544 C C . ASN A 1 450 ? -17.569 -7.512 35.623 1.00 95.50 450 ASN A C 1
ATOM 3546 O O . ASN A 1 450 ? -17.645 -8.670 36.027 1.00 95.50 450 ASN A O 1
ATOM 3550 N N . VAL A 1 451 ? -17.709 -7.204 34.332 1.00 97.31 451 VAL A N 1
ATOM 3551 C CA . VAL A 1 451 ? -17.908 -8.213 33.288 1.00 97.31 451 VAL A CA 1
ATOM 3552 C C . VAL A 1 451 ? -16.599 -8.430 32.542 1.00 97.31 451 VAL A C 1
ATOM 3554 O O . VAL A 1 451 ? -16.089 -7.507 31.911 1.00 97.31 451 VAL A O 1
ATOM 3557 N N . ASP A 1 452 ? -16.083 -9.658 32.579 1.00 96.62 452 ASP A N 1
ATOM 3558 C CA . ASP A 1 452 ? -15.004 -10.082 31.689 1.00 96.62 452 ASP A CA 1
ATOM 3559 C C . ASP A 1 452 ? -15.596 -10.415 30.313 1.00 96.62 452 ASP A C 1
ATOM 3561 O O . ASP A 1 452 ? -16.260 -11.438 30.128 1.00 96.62 452 ASP A O 1
ATOM 3565 N N . LEU A 1 453 ? -15.388 -9.515 29.348 1.00 95.44 453 LEU A N 1
ATOM 3566 C CA . LEU A 1 453 ? -15.891 -9.676 27.984 1.00 95.44 453 LEU A CA 1
ATOM 3567 C C . LEU A 1 453 ? -15.280 -10.879 27.263 1.00 95.44 453 LEU A C 1
ATOM 3569 O O . LEU A 1 453 ? -15.957 -11.471 26.429 1.00 95.44 453 LEU A O 1
ATOM 3573 N N . ARG A 1 454 ? -14.052 -11.287 27.602 1.00 92.94 454 ARG A N 1
ATOM 3574 C CA . ARG A 1 454 ? -13.378 -12.416 26.943 1.00 92.94 454 ARG A CA 1
ATOM 3575 C C . ARG A 1 454 ? -13.929 -13.740 27.421 1.00 92.94 454 ARG A C 1
ATOM 3577 O O . ARG A 1 454 ? -14.202 -14.623 26.612 1.00 92.94 454 ARG A O 1
ATOM 3584 N N . GLU A 1 455 ? -14.100 -13.874 28.734 1.00 95.38 455 GLU A N 1
ATOM 3585 C CA . GLU A 1 455 ? -14.758 -15.049 29.303 1.00 95.38 455 GLU A CA 1
ATOM 3586 C C . GLU A 1 455 ? -16.195 -15.151 28.777 1.00 95.38 455 GLU A C 1
ATOM 3588 O O . GLU A 1 455 ? -16.653 -16.233 28.396 1.00 95.38 455 GLU A O 1
ATOM 3593 N N . LEU A 1 456 ? -16.889 -14.009 28.701 1.00 96.19 456 LEU A N 1
ATOM 3594 C CA . LEU A 1 456 ? -18.237 -13.943 28.161 1.00 96.19 456 LEU A CA 1
ATOM 3595 C C . LEU A 1 456 ? -18.277 -14.365 26.688 1.00 96.19 456 LEU A C 1
ATOM 3597 O O . LEU A 1 456 ? -19.126 -15.179 26.340 1.00 96.19 456 LEU A O 1
ATOM 3601 N N . ASP A 1 457 ? -17.373 -13.874 25.839 1.00 94.06 457 ASP A N 1
ATOM 3602 C CA . ASP A 1 457 ? -17.313 -14.222 24.413 1.00 94.06 457 ASP A CA 1
ATOM 3603 C C . ASP A 1 457 ? -17.136 -15.734 24.201 1.00 94.06 457 ASP A C 1
ATOM 3605 O O . ASP A 1 457 ? -17.900 -16.354 23.459 1.00 94.06 457 ASP A O 1
ATOM 3609 N N . GLN A 1 458 ? -16.225 -16.365 24.950 1.00 93.88 458 GLN A N 1
ATOM 3610 C CA . GLN A 1 458 ? -15.928 -17.799 24.830 1.00 93.88 458 GLN A CA 1
ATOM 3611 C C . GLN A 1 458 ? -17.112 -18.715 25.169 1.00 93.88 458 GLN A C 1
ATOM 3613 O O . GLN A 1 458 ? -17.243 -19.788 24.579 1.00 93.88 458 GLN A O 1
ATOM 3618 N N . ARG A 1 459 ? -17.961 -18.323 26.127 1.00 96.00 459 ARG A N 1
ATOM 3619 C CA . ARG A 1 459 ? -19.087 -19.151 26.603 1.00 96.00 459 ARG A CA 1
ATOM 3620 C C . ARG A 1 459 ? -20.441 -18.775 26.000 1.00 96.00 459 ARG A C 1
ATOM 3622 O O . ARG A 1 459 ? -21.418 -19.498 26.189 1.00 96.00 459 ARG A O 1
ATOM 3629 N N . SER A 1 460 ? -20.516 -17.631 25.329 1.00 95.94 460 SER A N 1
ATOM 3630 C CA . SER A 1 460 ? -21.762 -17.065 24.824 1.00 95.94 460 SER A CA 1
ATOM 3631 C C . SER A 1 460 ? -22.224 -17.699 23.517 1.00 95.94 460 SER A C 1
ATOM 3633 O O . SER A 1 460 ? -21.431 -18.157 22.701 1.00 95.94 460 SER A O 1
ATOM 3635 N N . ALA A 1 461 ? -23.535 -17.656 23.277 1.00 95.69 461 ALA A N 1
ATOM 3636 C CA . ALA A 1 461 ? -24.093 -17.974 21.969 1.00 95.69 461 ALA A CA 1
ATOM 3637 C C . ALA A 1 461 ? -23.688 -16.921 20.921 1.00 95.69 461 ALA A C 1
ATOM 3639 O O . ALA A 1 461 ? -23.475 -15.749 21.245 1.00 95.69 461 ALA A O 1
ATOM 3640 N N . VAL A 1 462 ? -23.667 -17.316 19.648 1.00 94.19 462 VAL A N 1
ATOM 3641 C CA . VAL A 1 462 ? -23.208 -16.469 18.533 1.00 94.19 462 VAL A CA 1
ATOM 3642 C C . VAL A 1 462 ? -23.897 -15.091 18.456 1.00 94.19 462 VAL A C 1
ATOM 3644 O O . VAL A 1 462 ? -23.189 -14.096 18.294 1.00 94.19 462 VAL A O 1
ATOM 3647 N N . PRO A 1 463 ? -25.227 -14.947 18.658 1.00 96.12 463 PRO A N 1
ATOM 3648 C CA . PRO A 1 463 ? -25.859 -13.624 18.687 1.00 96.12 463 PRO A CA 1
ATOM 3649 C C . PRO A 1 463 ? -25.277 -12.680 19.751 1.00 96.12 463 PRO A C 1
ATOM 3651 O O . PRO A 1 463 ? -25.206 -11.471 19.537 1.00 96.12 463 PRO A O 1
ATOM 3654 N N . VAL A 1 464 ? -24.871 -13.221 20.904 1.00 96.62 464 VAL A N 1
ATOM 3655 C CA . VAL A 1 464 ? -24.258 -12.451 21.994 1.00 96.62 464 VAL A CA 1
ATOM 3656 C C . VAL A 1 464 ? -22.812 -12.101 21.637 1.00 96.62 464 VAL A C 1
ATOM 3658 O O . VAL A 1 464 ? -22.438 -10.944 21.804 1.00 96.62 464 VAL A O 1
ATOM 3661 N N . GLN A 1 465 ? -22.040 -13.031 21.062 1.00 95.12 465 GLN A N 1
ATOM 3662 C CA . GLN A 1 465 ? -20.673 -12.774 20.573 1.00 95.12 465 GLN A CA 1
ATOM 3663 C C . GLN A 1 465 ? -20.632 -11.621 19.558 1.00 95.12 465 GLN A C 1
ATOM 3665 O O . GLN A 1 465 ? -19.798 -10.724 19.651 1.00 95.12 465 GLN A O 1
ATOM 3670 N N . ILE A 1 466 ? -21.590 -11.568 18.626 1.00 94.81 466 ILE A N 1
ATOM 3671 C CA . ILE A 1 466 ? -21.698 -10.457 17.665 1.00 94.81 466 ILE A CA 1
ATOM 3672 C C . ILE A 1 466 ? -21.912 -9.115 18.380 1.00 94.81 466 ILE A C 1
ATOM 3674 O O . ILE A 1 466 ? -21.322 -8.100 18.002 1.00 94.81 466 ILE A O 1
ATOM 3678 N N . LEU A 1 467 ? -22.746 -9.097 19.422 1.00 96.94 467 LEU A N 1
ATOM 3679 C CA . LEU A 1 467 ? -22.984 -7.893 20.214 1.00 96.94 467 LEU A CA 1
ATOM 3680 C C . LEU A 1 467 ? -21.783 -7.501 21.080 1.00 96.94 467 LEU A C 1
ATOM 3682 O O . LEU A 1 467 ? -21.572 -6.302 21.261 1.00 96.94 467 LEU A O 1
ATOM 3686 N N . ILE A 1 468 ? -20.993 -8.464 21.564 1.00 96.12 468 ILE A N 1
ATOM 3687 C CA . ILE A 1 468 ? -19.706 -8.208 22.230 1.00 96.12 468 ILE A CA 1
ATOM 3688 C C . ILE A 1 468 ? -18.762 -7.510 21.253 1.00 96.12 468 ILE A C 1
ATOM 3690 O O . ILE A 1 468 ? -18.326 -6.400 21.543 1.00 96.12 468 ILE A O 1
ATOM 3694 N N . ARG A 1 469 ? -18.550 -8.075 20.057 1.00 95.06 469 ARG A N 1
ATOM 3695 C CA . ARG A 1 469 ? -17.685 -7.483 19.019 1.00 95.06 469 ARG A CA 1
ATOM 3696 C C . ARG A 1 469 ? -18.108 -6.065 18.652 1.00 95.06 469 ARG A C 1
ATOM 3698 O O . ARG A 1 469 ? -17.270 -5.173 18.548 1.00 95.06 469 ARG A O 1
ATOM 3705 N N . TRP A 1 470 ? -19.413 -5.837 18.463 1.00 96.50 470 TRP A N 1
ATOM 3706 C CA . TRP A 1 470 ? -19.929 -4.489 18.222 1.00 96.50 470 TRP A CA 1
ATOM 3707 C C . TRP A 1 470 ? -19.637 -3.565 19.408 1.00 96.50 470 TRP A C 1
ATOM 3709 O O . TRP A 1 470 ? -19.133 -2.465 19.200 1.00 96.50 470 TRP A O 1
ATOM 3719 N N . PHE A 1 471 ? -19.923 -4.001 20.639 1.00 97.25 471 PHE A N 1
ATOM 3720 C CA . PHE A 1 471 ? -19.735 -3.196 21.847 1.00 97.25 471 PHE A CA 1
ATOM 3721 C C . PHE A 1 471 ? -18.261 -2.828 22.092 1.00 97.25 471 PHE A C 1
ATOM 3723 O O . PHE A 1 471 ? -17.958 -1.675 22.412 1.00 97.25 471 PHE A O 1
ATOM 3730 N N . GLU A 1 472 ? -17.343 -3.773 21.902 1.00 95.81 472 GLU A N 1
ATOM 3731 C CA . GLU A 1 472 ? -15.899 -3.543 21.989 1.00 95.81 472 GLU A CA 1
ATOM 3732 C C . GLU A 1 472 ? -15.438 -2.553 20.921 1.00 95.81 472 GLU A C 1
ATOM 3734 O O . GLU A 1 472 ? -14.818 -1.545 21.255 1.00 95.81 472 GLU A O 1
ATOM 3739 N N . ALA A 1 473 ? -15.825 -2.761 19.659 1.00 96.00 473 ALA A N 1
ATOM 3740 C CA . ALA A 1 473 ? -15.460 -1.867 18.565 1.00 96.00 473 ALA A CA 1
ATOM 3741 C C . ALA A 1 473 ? -15.952 -0.433 18.783 1.00 96.00 473 ALA A C 1
ATOM 3743 O O . ALA A 1 473 ? -15.203 0.519 18.539 1.00 96.00 473 ALA A O 1
ATOM 3744 N N . VAL A 1 474 ? -17.189 -0.254 19.267 1.00 96.56 474 VAL A N 1
ATOM 3745 C CA . VAL A 1 474 ? -17.703 1.095 19.531 1.00 96.56 474 VAL A CA 1
ATOM 3746 C C . VAL A 1 474 ? -17.021 1.758 20.720 1.00 96.56 474 VAL A C 1
ATOM 3748 O O . VAL A 1 474 ? -16.771 2.959 20.672 1.00 96.56 474 VAL A O 1
ATOM 3751 N N . THR A 1 475 ? -16.681 0.988 21.753 1.00 96.00 475 THR A N 1
ATOM 3752 C CA . THR A 1 475 ? -15.979 1.495 22.937 1.00 96.00 475 THR A CA 1
ATOM 3753 C C . THR A 1 475 ? -14.540 1.877 22.597 1.00 96.00 475 THR A C 1
ATOM 3755 O O . THR A 1 475 ? -14.121 2.979 22.937 1.00 96.00 475 THR A O 1
ATOM 3758 N N . MET A 1 476 ? -13.815 1.040 21.848 1.00 96.00 476 MET A N 1
ATOM 3759 C CA . MET A 1 476 ? -12.472 1.365 21.354 1.00 96.00 476 MET A CA 1
ATOM 3760 C C . MET A 1 476 ? -12.500 2.622 20.482 1.00 96.00 476 MET A C 1
ATOM 3762 O O . MET A 1 476 ? -11.721 3.542 20.704 1.00 96.00 476 MET A O 1
ATOM 3766 N N . THR A 1 477 ? -13.441 2.709 19.537 1.00 96.44 477 THR A N 1
ATOM 3767 C CA . THR A 1 477 ? -13.574 3.885 18.659 1.00 96.44 477 THR A CA 1
ATOM 3768 C C . THR A 1 477 ? -13.894 5.153 19.454 1.00 96.44 477 THR A C 1
ATOM 3770 O O . THR A 1 477 ? -13.322 6.205 19.180 1.00 96.44 477 THR A O 1
ATOM 3773 N N . HIS A 1 478 ? -14.758 5.059 20.471 1.00 95.44 478 HIS A N 1
ATOM 3774 C CA . HIS A 1 478 ? -15.043 6.164 21.388 1.00 95.44 478 HIS A CA 1
ATOM 3775 C C . HIS A 1 478 ? -13.793 6.591 22.165 1.00 95.44 478 HIS A C 1
ATOM 3777 O O . HIS A 1 478 ? -13.465 7.773 22.174 1.00 95.44 478 HIS A O 1
ATOM 3783 N N . ASN A 1 479 ? -13.055 5.648 22.756 1.00 95.12 479 ASN A N 1
ATOM 3784 C CA . ASN A 1 479 ? -11.820 5.931 23.491 1.00 95.12 479 ASN A CA 1
ATOM 3785 C C . ASN A 1 479 ? -10.768 6.607 22.600 1.00 95.12 479 ASN A C 1
ATOM 3787 O O . ASN A 1 479 ? -10.138 7.575 23.020 1.00 95.12 479 ASN A O 1
ATOM 3791 N N . ILE A 1 480 ? -10.618 6.139 21.357 1.00 95.00 480 ILE A N 1
ATOM 3792 C CA . ILE A 1 480 ? -9.733 6.752 20.360 1.00 95.00 480 ILE A CA 1
ATOM 3793 C C . ILE A 1 480 ? -10.195 8.181 20.052 1.00 95.00 480 ILE A C 1
ATOM 3795 O O . ILE A 1 480 ? -9.386 9.102 20.096 1.00 95.00 480 ILE A O 1
ATOM 3799 N N . ALA A 1 481 ? -11.492 8.396 19.809 1.00 94.31 481 ALA A N 1
ATOM 3800 C CA . ALA A 1 481 ? -12.038 9.730 19.557 1.00 94.31 481 ALA A CA 1
ATOM 3801 C C . ALA A 1 481 ? -11.793 10.694 20.733 1.00 94.31 481 ALA A C 1
ATOM 3803 O O . ALA A 1 481 ? -11.440 11.851 20.512 1.00 94.31 481 ALA A O 1
ATOM 3804 N N . LEU A 1 482 ? -11.931 10.218 21.977 1.00 92.06 482 LEU A N 1
ATOM 3805 C CA . LEU A 1 482 ? -11.618 10.994 23.180 1.00 92.06 482 LEU A CA 1
ATOM 3806 C C . LEU A 1 482 ? -10.135 11.356 23.260 1.00 92.06 482 LEU A C 1
ATOM 3808 O O . LEU A 1 482 ? -9.815 12.522 23.471 1.00 92.06 482 LEU A O 1
ATOM 3812 N N . ALA A 1 483 ? -9.246 10.377 23.070 1.00 90.88 483 ALA A N 1
ATOM 3813 C CA . ALA A 1 483 ? -7.803 10.593 23.111 1.00 90.88 483 ALA A CA 1
ATOM 3814 C C . ALA A 1 483 ? -7.365 11.616 22.054 1.00 90.88 483 ALA A C 1
ATOM 3816 O O . ALA A 1 483 ? -6.634 12.551 22.360 1.00 90.88 483 ALA A O 1
ATOM 3817 N N . MET A 1 484 ? -7.899 11.502 20.837 1.00 90.12 484 MET A N 1
ATOM 3818 C CA . MET A 1 484 ? -7.629 12.447 19.755 1.00 90.12 484 MET A CA 1
ATOM 3819 C C . MET A 1 484 ? -8.210 13.835 20.030 1.00 90.12 484 MET A C 1
ATOM 3821 O O . MET A 1 484 ? -7.609 14.836 19.646 1.00 90.12 484 MET A O 1
ATOM 3825 N N . LYS A 1 485 ? -9.386 13.934 20.663 1.00 88.38 485 LYS A N 1
ATOM 3826 C CA . LYS A 1 485 ? -9.957 15.231 21.054 1.00 88.38 485 LYS A CA 1
ATOM 3827 C C . LYS A 1 485 ? -9.099 15.901 22.125 1.00 88.38 485 LYS A C 1
ATOM 3829 O O . LYS A 1 485 ? -8.918 17.112 22.054 1.00 88.38 485 LYS A O 1
ATOM 3834 N N . GLU A 1 486 ? -8.578 15.132 23.078 1.00 86.50 486 GLU A N 1
ATOM 3835 C CA . GLU A 1 486 ? -7.683 15.645 24.118 1.00 86.50 486 GLU A CA 1
ATOM 3836 C C . GLU A 1 486 ? -6.349 16.108 23.520 1.00 86.50 486 GLU A C 1
ATOM 3838 O O . GLU A 1 486 ? -5.908 17.214 23.810 1.00 86.50 486 GLU A O 1
ATOM 3843 N N . GLU A 1 487 ? -5.767 15.334 22.601 1.00 82.94 487 GLU A N 1
ATOM 3844 C CA . GLU A 1 487 ? -4.535 15.702 21.889 1.00 82.94 487 GLU A CA 1
ATOM 3845 C C . GLU A 1 487 ? -4.708 16.957 21.013 1.00 82.94 487 GLU A C 1
ATOM 3847 O O . GLU A 1 487 ? -3.810 17.791 20.915 1.00 82.94 487 GLU A O 1
ATOM 3852 N N . ASN A 1 488 ? -5.883 17.125 20.396 1.00 81.06 488 ASN A N 1
ATOM 3853 C CA . ASN A 1 488 ? -6.213 18.297 19.579 1.00 81.06 488 ASN A CA 1
ATOM 3854 C C . ASN A 1 488 ? -6.790 19.466 20.386 1.00 81.06 488 ASN A C 1
ATOM 3856 O O . ASN A 1 488 ? -7.124 20.504 19.799 1.00 81.06 488 ASN A O 1
ATOM 3860 N N . LYS A 1 489 ? -6.962 19.320 21.703 1.00 81.00 489 LYS A N 1
ATOM 3861 C CA . LYS A 1 489 ? -7.480 20.401 22.533 1.00 81.00 489 LYS A CA 1
ATOM 3862 C C . LYS A 1 489 ? -6.493 21.568 22.429 1.00 81.00 489 LYS A C 1
ATOM 3864 O O . LYS A 1 489 ? -5.304 21.374 22.686 1.00 81.00 489 LYS A O 1
ATOM 3869 N N . PRO A 1 490 ? -6.941 22.773 22.025 1.00 75.44 490 PRO A N 1
ATOM 3870 C CA . PRO A 1 490 ? -6.051 23.917 21.977 1.00 75.44 490 PRO A CA 1
ATOM 3871 C C . PRO A 1 490 ? -5.478 24.108 23.375 1.00 75.44 490 PRO A C 1
ATOM 3873 O O . PRO A 1 490 ? -6.224 24.185 24.354 1.00 75.44 490 PRO A O 1
ATOM 3876 N N . VAL A 1 491 ? -4.152 24.122 23.452 1.00 76.69 491 VAL A N 1
ATOM 3877 C CA . VAL A 1 491 ? -3.444 24.279 24.716 1.00 76.69 491 VAL A CA 1
ATOM 3878 C C . VAL A 1 491 ? -3.906 25.582 25.348 1.00 76.69 491 VAL A C 1
ATOM 3880 O O . VAL A 1 491 ? -3.902 26.625 24.689 1.00 76.69 491 VAL A O 1
ATOM 3883 N N . GLU A 1 492 ? -4.342 25.530 26.605 1.00 79.19 492 GLU A N 1
ATOM 3884 C CA . GLU A 1 492 ? -4.726 26.742 27.319 1.00 79.19 492 GLU A CA 1
ATOM 3885 C C . GLU A 1 492 ? -3.503 27.658 27.426 1.00 79.19 492 GLU A C 1
ATOM 3887 O O . GLU A 1 492 ? -2.512 27.345 28.090 1.00 79.19 492 GLU A O 1
ATOM 3892 N N . ILE A 1 493 ? -3.563 28.791 26.723 1.00 82.12 493 ILE A N 1
ATOM 3893 C CA . ILE A 1 493 ? -2.486 29.776 26.697 1.00 82.12 493 ILE A CA 1
ATOM 3894 C C . ILE A 1 493 ? -2.418 30.423 28.081 1.00 82.12 493 ILE A C 1
ATOM 3896 O O . ILE A 1 493 ? -3.265 31.238 28.454 1.00 82.12 493 ILE A O 1
ATOM 3900 N N . SER A 1 494 ? -1.411 30.035 28.860 1.00 86.38 494 SER A N 1
ATOM 3901 C CA . SER A 1 494 ? -1.105 30.685 30.129 1.00 86.38 494 SER A CA 1
ATOM 3902 C C . SER A 1 494 ? -0.305 31.969 29.867 1.00 86.38 494 SER A C 1
ATOM 3904 O O . SER A 1 494 ? 0.785 31.885 29.295 1.00 86.38 494 SER A O 1
ATOM 3906 N N . PRO A 1 495 ? -0.776 33.148 30.323 1.00 90.19 495 PRO A N 1
ATOM 3907 C CA . PRO A 1 495 ? -0.039 34.404 30.156 1.00 90.19 495 PRO A CA 1
ATOM 3908 C C . PRO A 1 495 ? 1.314 34.396 30.885 1.00 90.19 495 PRO A C 1
ATOM 3910 O O . PRO A 1 495 ? 2.241 35.103 30.489 1.00 90.19 495 PRO A O 1
ATOM 3913 N N . ASP A 1 496 ? 1.455 33.575 31.929 1.00 89.75 496 ASP A N 1
ATOM 3914 C CA . ASP A 1 496 ? 2.731 33.384 32.621 1.00 89.75 496 ASP A CA 1
ATOM 3915 C C . ASP A 1 496 ? 3.716 32.576 31.766 1.00 89.75 496 ASP A C 1
ATOM 3917 O O . ASP A 1 496 ? 4.899 32.919 31.706 1.00 89.75 496 ASP A O 1
ATOM 3921 N N . ALA A 1 497 ? 3.231 31.549 31.058 1.00 91.19 497 ALA A N 1
ATOM 3922 C CA . ALA A 1 497 ? 4.051 30.765 30.138 1.00 91.19 497 ALA A CA 1
ATOM 3923 C C . ALA A 1 497 ? 4.579 31.633 28.987 1.00 91.19 497 ALA A C 1
ATOM 3925 O O . ALA A 1 497 ? 5.768 31.556 28.683 1.00 91.19 497 ALA A O 1
ATOM 3926 N N . ASP A 1 498 ? 3.736 32.502 28.417 1.00 93.69 498 ASP A N 1
ATOM 3927 C CA . ASP A 1 498 ? 4.130 33.470 27.382 1.00 93.69 498 ASP A CA 1
ATOM 3928 C C . ASP A 1 498 ? 5.217 34.425 27.871 1.00 93.69 498 ASP A C 1
ATOM 3930 O O . ASP A 1 498 ? 6.229 34.628 27.204 1.00 93.69 498 ASP A O 1
ATOM 3934 N N . ARG A 1 499 ? 5.039 34.988 29.071 1.00 94.62 499 ARG A N 1
ATOM 3935 C CA . ARG A 1 499 ? 6.004 35.925 29.648 1.00 94.62 499 ARG A CA 1
ATOM 3936 C C . ARG A 1 499 ? 7.372 35.277 29.856 1.00 94.62 499 ARG A C 1
ATOM 3938 O O . ARG A 1 499 ? 8.395 35.932 29.657 1.00 94.62 499 ARG A O 1
ATOM 3945 N N . ILE A 1 500 ? 7.401 34.021 30.300 1.00 92.62 500 ILE A N 1
ATOM 3946 C CA . ILE A 1 500 ? 8.657 33.286 30.483 1.00 92.62 500 ILE A CA 1
ATOM 3947 C C . ILE A 1 500 ? 9.271 32.962 29.122 1.00 92.62 500 ILE A C 1
ATOM 3949 O O . ILE A 1 500 ? 10.467 33.186 28.956 1.00 92.62 500 ILE A O 1
ATOM 3953 N N . PHE A 1 501 ? 8.466 32.535 28.146 1.00 94.81 501 PHE A N 1
ATOM 3954 C CA . PHE A 1 501 ? 8.926 32.309 26.777 1.00 94.81 501 PHE A CA 1
ATOM 3955 C C . PHE A 1 501 ? 9.613 33.558 26.211 1.00 94.81 501 PHE A C 1
ATOM 3957 O O . PHE A 1 501 ? 10.771 33.488 25.818 1.00 94.81 501 PHE A O 1
ATOM 3964 N N . ASP A 1 502 ? 8.958 34.720 26.296 1.00 95.69 502 ASP A N 1
ATOM 3965 C CA . ASP A 1 502 ? 9.487 36.016 25.840 1.00 95.69 502 ASP A CA 1
ATOM 3966 C C . ASP A 1 502 ? 10.758 36.458 26.578 1.00 95.69 502 ASP A C 1
ATOM 3968 O O . ASP A 1 502 ? 11.519 37.290 26.087 1.00 95.69 502 ASP A O 1
ATOM 3972 N N . THR A 1 503 ? 10.968 35.955 27.795 1.00 95.38 503 THR A N 1
ATOM 3973 C CA . THR A 1 503 ? 12.179 36.247 28.569 1.00 95.38 503 THR A CA 1
ATOM 3974 C C . THR A 1 503 ? 13.351 35.376 28.113 1.00 95.38 503 THR A C 1
ATOM 3976 O O . THR A 1 503 ? 14.496 35.823 28.172 1.00 95.38 503 THR A O 1
ATOM 3979 N N . ILE A 1 504 ? 13.074 34.140 27.687 1.00 95.00 504 ILE A N 1
ATOM 3980 C CA . ILE A 1 504 ? 14.084 33.196 27.197 1.00 95.00 504 ILE A CA 1
ATOM 3981 C C . ILE A 1 504 ? 14.439 33.505 25.738 1.00 95.00 504 ILE A C 1
ATOM 3983 O O . ILE A 1 504 ? 15.619 33.505 25.401 1.00 95.00 504 ILE A O 1
ATOM 3987 N N . ASP A 1 505 ? 13.446 33.805 24.900 1.00 96.56 505 ASP A N 1
ATOM 3988 C CA . ASP A 1 505 ? 13.607 34.184 23.491 1.00 96.56 505 ASP A CA 1
ATOM 3989 C C . ASP A 1 505 ? 14.174 35.615 23.371 1.00 96.56 505 ASP A C 1
ATOM 3991 O O . ASP A 1 505 ? 13.473 36.606 23.142 1.00 96.56 505 ASP A O 1
ATOM 3995 N N . VAL A 1 506 ? 15.487 35.737 23.592 1.00 95.81 506 VAL A N 1
ATOM 3996 C CA . VAL A 1 506 ? 16.205 37.020 23.572 1.00 95.81 506 VAL A CA 1
ATOM 3997 C C . VAL A 1 506 ? 16.236 37.614 22.163 1.00 95.81 506 VAL A C 1
ATOM 3999 O O . VAL A 1 506 ? 16.202 38.842 22.012 1.00 95.81 506 VAL A O 1
ATOM 4002 N N . ASN A 1 507 ? 16.325 36.767 21.135 1.00 95.50 507 ASN A N 1
ATOM 4003 C CA . ASN A 1 507 ? 16.446 37.201 19.747 1.00 95.50 507 ASN A CA 1
ATOM 4004 C C . ASN A 1 507 ? 15.079 37.539 19.097 1.00 95.50 507 ASN A C 1
ATOM 4006 O O . ASN A 1 507 ? 15.054 38.249 18.085 1.00 95.50 507 ASN A O 1
ATOM 4010 N N . LYS A 1 508 ? 13.966 37.133 19.729 1.00 95.25 508 LYS A N 1
ATOM 4011 C CA . LYS A 1 508 ? 12.570 37.330 19.307 1.00 95.25 508 LYS A CA 1
ATOM 4012 C C . LYS A 1 508 ? 12.223 36.659 17.980 1.00 95.25 508 LYS A C 1
ATOM 4014 O O . LYS A 1 508 ? 11.387 37.174 17.229 1.00 95.25 508 LYS A O 1
ATOM 4019 N N . ASP A 1 509 ? 12.856 35.535 17.670 1.00 95.31 509 ASP A N 1
ATOM 4020 C CA . ASP A 1 509 ? 12.579 34.737 16.475 1.00 95.31 509 ASP A CA 1
ATOM 4021 C C . ASP A 1 509 ? 11.348 33.828 16.645 1.00 95.31 509 ASP A C 1
ATOM 4023 O O . ASP A 1 509 ? 10.917 33.199 15.676 1.00 95.31 509 ASP A O 1
ATOM 4027 N N . SER A 1 510 ? 10.698 33.871 17.819 1.00 94.69 510 SER A N 1
ATOM 4028 C CA . SER A 1 510 ? 9.547 33.049 18.221 1.00 94.69 510 SER A CA 1
ATOM 4029 C C . SER A 1 510 ? 9.877 31.578 18.480 1.00 94.69 510 SER A C 1
ATOM 4031 O O . SER A 1 510 ? 8.957 30.756 18.577 1.00 94.69 510 SER A O 1
ATOM 4033 N N . TYR A 1 511 ? 11.157 31.255 18.641 1.00 96.44 511 TYR A N 1
ATOM 4034 C CA . TYR A 1 511 ? 11.653 29.952 19.050 1.00 96.44 511 TYR A CA 1
ATOM 4035 C C . TYR A 1 511 ? 12.651 30.115 20.199 1.00 96.44 511 TYR A C 1
ATOM 4037 O O . TYR A 1 511 ? 13.351 31.111 20.312 1.00 96.44 511 TYR A O 1
ATOM 4045 N N . ILE A 1 512 ? 12.738 29.110 21.064 1.00 96.44 512 ILE A N 1
ATOM 4046 C CA . ILE A 1 512 ? 13.786 29.038 22.082 1.00 96.44 512 ILE A CA 1
ATOM 4047 C C . ILE A 1 512 ? 14.863 28.084 21.584 1.00 96.44 512 ILE A C 1
ATOM 4049 O O . ILE A 1 512 ? 14.644 26.873 21.474 1.00 96.44 512 ILE A O 1
ATOM 4053 N N . GLN A 1 513 ? 16.048 28.614 21.316 1.00 95.62 513 GLN A N 1
ATOM 4054 C CA . GLN A 1 513 ? 17.204 27.815 20.933 1.00 95.62 513 GLN A CA 1
ATOM 4055 C C . GLN A 1 513 ? 17.946 27.282 22.167 1.00 95.62 513 GLN A C 1
ATOM 4057 O O . GLN A 1 513 ? 17.878 27.830 23.271 1.00 95.62 513 GLN A O 1
ATOM 4062 N N . ALA A 1 514 ? 18.743 26.225 21.979 1.00 93.25 514 ALA A N 1
ATOM 4063 C CA . ALA A 1 514 ? 19.477 25.583 23.074 1.00 93.25 514 ALA A CA 1
ATOM 4064 C C . ALA A 1 514 ? 20.355 26.551 23.882 1.00 93.25 514 ALA A C 1
ATOM 4066 O O . ALA A 1 514 ? 20.440 26.440 25.103 1.00 93.25 514 ALA A O 1
ATOM 4067 N N . HIS A 1 515 ? 21.007 27.501 23.213 1.00 93.88 515 HIS A N 1
ATOM 4068 C CA . HIS A 1 515 ? 21.901 28.449 23.871 1.00 93.88 515 HIS A CA 1
ATOM 4069 C C . HIS A 1 515 ? 21.146 29.501 24.702 1.00 93.88 515 HIS A C 1
ATOM 4071 O O . HIS A 1 515 ? 21.637 29.895 25.757 1.00 93.88 515 HIS A O 1
ATOM 4077 N N . GLU A 1 516 ? 19.948 29.902 24.273 1.00 95.56 516 GLU A N 1
ATOM 4078 C CA . GLU A 1 516 ? 19.070 30.842 24.982 1.00 95.56 516 GLU A CA 1
ATOM 4079 C C . GLU A 1 516 ? 18.502 30.203 26.247 1.00 95.56 516 GLU A C 1
ATOM 4081 O O . GLU A 1 516 ? 18.610 30.763 27.341 1.00 95.56 516 GLU A O 1
ATOM 4086 N N . LEU A 1 517 ? 18.007 28.968 26.121 1.00 93.12 517 LEU A N 1
ATOM 4087 C CA . LEU A 1 517 ? 17.512 28.195 27.255 1.00 93.12 517 LEU A CA 1
ATOM 4088 C C . LEU A 1 517 ? 18.615 27.931 28.285 1.00 93.12 517 LEU A C 1
ATOM 4090 O O . LEU A 1 517 ? 18.406 28.104 29.486 1.00 93.12 517 LEU A O 1
ATOM 4094 N N . VAL A 1 518 ? 19.810 27.543 27.826 1.00 92.62 518 VAL A N 1
ATOM 4095 C CA . VAL A 1 518 ? 20.973 27.334 28.699 1.00 92.62 518 VAL A CA 1
ATOM 4096 C C . VAL A 1 518 ? 21.359 28.635 29.399 1.00 92.62 518 VAL A C 1
ATOM 4098 O O . VAL A 1 518 ? 21.571 28.605 30.609 1.00 92.62 518 VAL A O 1
ATOM 4101 N N . ALA A 1 519 ? 21.414 29.765 28.687 1.00 92.56 519 ALA A N 1
ATOM 4102 C CA . ALA A 1 519 ? 21.750 31.065 29.270 1.00 92.56 519 ALA A CA 1
ATOM 4103 C C . ALA A 1 519 ? 20.749 31.499 30.350 1.00 92.56 519 ALA A C 1
ATOM 4105 O O . ALA A 1 519 ? 21.167 31.973 31.406 1.00 92.56 519 ALA A O 1
ATOM 4106 N N . TYR A 1 520 ? 19.451 31.287 30.119 1.00 91.19 520 TYR A N 1
ATOM 4107 C CA . TYR A 1 520 ? 18.406 31.580 31.098 1.00 91.19 520 TYR A CA 1
ATOM 4108 C C . TYR A 1 520 ? 18.496 30.674 32.335 1.00 91.19 520 TYR A C 1
ATOM 4110 O O . TYR A 1 520 ? 18.419 31.145 33.469 1.00 91.19 520 TYR A O 1
ATOM 4118 N N . MET A 1 521 ? 18.704 29.369 32.135 1.00 89.56 521 MET A N 1
ATOM 4119 C CA . MET A 1 521 ? 18.708 28.386 33.224 1.00 89.56 521 MET A CA 1
ATOM 4120 C C . MET A 1 521 ? 20.015 28.347 34.027 1.00 89.56 521 MET A C 1
ATOM 4122 O O . MET A 1 521 ? 19.989 27.920 35.179 1.00 89.56 521 MET A O 1
ATOM 4126 N N . LEU A 1 522 ? 21.137 28.800 33.457 1.00 86.88 522 LEU A N 1
ATOM 4127 C CA . LEU A 1 522 ? 22.489 28.710 34.035 1.00 86.88 522 LEU A CA 1
ATOM 4128 C C . LEU A 1 522 ? 22.620 29.320 35.437 1.00 86.88 522 LEU A C 1
ATOM 4130 O O . LEU A 1 522 ? 23.513 28.926 36.188 1.00 86.88 522 LEU A O 1
ATOM 4134 N N . HIS A 1 523 ? 21.759 30.278 35.785 1.00 79.56 523 HIS A N 1
ATOM 4135 C CA . HIS A 1 523 ? 21.767 30.915 37.099 1.00 79.56 523 HIS A CA 1
ATOM 4136 C C . HIS A 1 523 ? 21.321 29.956 38.217 1.00 79.56 523 HIS A C 1
ATOM 4138 O O . HIS A 1 523 ? 21.936 29.920 39.283 1.00 79.56 523 HIS A O 1
ATOM 4144 N N . ASP A 1 524 ? 20.291 29.146 37.960 1.00 83.88 524 ASP A N 1
ATOM 4145 C CA . ASP A 1 524 ? 19.623 28.331 38.985 1.00 83.88 524 ASP A CA 1
ATOM 4146 C C . ASP A 1 524 ? 19.827 26.820 38.786 1.00 83.88 524 ASP A C 1
ATOM 4148 O O . ASP A 1 524 ? 19.694 26.031 39.729 1.00 83.88 524 ASP A O 1
ATOM 4152 N N . TYR A 1 525 ? 20.190 26.406 37.571 1.00 87.00 525 TYR A N 1
ATOM 4153 C CA . TYR A 1 525 ? 20.225 25.015 37.139 1.00 87.00 525 TYR A CA 1
ATOM 4154 C C . TYR A 1 525 ? 21.460 24.702 36.273 1.00 87.00 525 TYR A C 1
ATOM 4156 O O . TYR A 1 525 ? 21.929 25.543 35.507 1.00 87.00 525 TYR A O 1
ATOM 4164 N N . PRO A 1 526 ? 22.003 23.472 36.345 1.00 86.19 526 PRO A N 1
ATOM 4165 C CA . PRO A 1 526 ? 23.074 23.036 35.455 1.00 86.19 526 PRO A CA 1
ATOM 4166 C C . PRO A 1 526 ? 22.594 22.906 34.001 1.00 86.19 526 PRO A C 1
ATOM 4168 O O . PRO A 1 526 ? 21.448 22.540 33.731 1.00 86.19 526 PRO A O 1
ATOM 4171 N N . SER A 1 527 ? 23.510 23.124 33.051 1.00 86.56 527 SER A N 1
ATOM 4172 C CA . SER A 1 527 ? 23.230 23.087 31.604 1.00 86.56 527 SER A CA 1
ATOM 4173 C C . SER A 1 527 ? 22.656 21.753 31.110 1.00 86.56 527 SER A C 1
ATOM 4175 O O . SER A 1 527 ? 21.917 21.715 30.129 1.00 86.56 527 SER A O 1
ATOM 4177 N N . THR A 1 528 ? 22.937 20.651 31.807 1.00 86.94 528 THR A N 1
ATOM 4178 C CA . THR A 1 528 ? 22.398 19.321 31.491 1.00 86.94 528 THR A CA 1
ATOM 4179 C C . THR A 1 528 ? 20.872 19.264 31.557 1.00 86.94 528 THR A C 1
ATOM 4181 O O . THR A 1 528 ? 20.269 18.512 30.792 1.00 86.94 528 THR A O 1
ATOM 4184 N N . ILE A 1 529 ? 20.235 20.065 32.421 1.00 88.06 529 ILE A N 1
ATOM 4185 C CA . ILE A 1 529 ? 18.770 20.132 32.502 1.00 88.06 529 ILE A CA 1
ATOM 4186 C C . ILE A 1 529 ? 18.209 20.868 31.302 1.00 88.06 529 ILE A C 1
ATOM 4188 O O . ILE A 1 529 ? 17.261 20.373 30.713 1.00 88.06 529 ILE A O 1
ATOM 4192 N N . ALA A 1 530 ? 18.804 21.994 30.905 1.00 88.25 530 ALA A N 1
ATOM 4193 C CA . ALA A 1 530 ? 18.352 22.743 29.737 1.00 88.25 530 ALA A CA 1
ATOM 4194 C C . ALA A 1 530 ? 18.365 21.863 28.476 1.00 88.25 530 ALA A C 1
ATOM 4196 O O . ALA A 1 530 ? 17.388 21.829 27.737 1.00 88.25 530 ALA A O 1
ATOM 4197 N N . HIS A 1 531 ? 19.410 21.050 28.282 1.00 88.06 531 HIS A N 1
ATOM 4198 C CA . HIS A 1 531 ? 19.449 20.082 27.181 1.00 88.06 531 HIS A CA 1
ATOM 4199 C C . HIS A 1 531 ? 18.407 18.961 27.309 1.00 88.06 531 HIS A C 1
ATOM 4201 O O . HIS A 1 531 ? 17.849 18.530 26.300 1.00 88.06 531 HIS A O 1
ATOM 4207 N N . ARG A 1 532 ? 18.134 18.476 28.529 1.00 87.94 532 ARG A N 1
ATOM 4208 C CA . ARG A 1 532 ? 17.076 17.481 28.774 1.00 87.94 532 ARG A CA 1
ATOM 4209 C C . ARG A 1 532 ? 15.697 18.071 28.475 1.00 87.94 532 ARG A C 1
ATOM 4211 O O . ARG A 1 532 ? 14.888 17.404 27.841 1.00 87.94 532 ARG A O 1
ATOM 4218 N N . LEU A 1 533 ? 15.459 19.307 28.903 1.00 89.44 533 LEU A N 1
ATOM 4219 C CA . LEU A 1 533 ? 14.215 20.038 28.699 1.00 89.44 533 LEU A CA 1
ATOM 4220 C C . LEU A 1 533 ? 13.992 20.295 27.209 1.00 89.44 533 LEU A C 1
ATOM 4222 O O . LEU A 1 533 ? 12.924 19.977 26.708 1.00 89.44 533 LEU A O 1
ATOM 4226 N N . LEU A 1 534 ? 15.032 20.722 26.486 1.00 90.31 534 LEU A N 1
ATOM 4227 C CA . LEU A 1 534 ? 14.975 20.885 25.037 1.00 90.31 534 LEU A CA 1
ATOM 4228 C C . LEU A 1 534 ? 14.630 19.577 24.333 1.00 90.31 534 LEU A C 1
ATOM 4230 O O . LEU A 1 534 ? 13.647 19.540 23.620 1.00 90.31 534 LEU A O 1
ATOM 4234 N N . ARG A 1 535 ? 15.327 18.474 24.626 1.00 88.62 535 ARG A N 1
ATOM 4235 C CA . ARG A 1 535 ? 15.003 17.160 24.040 1.00 88.62 535 ARG A CA 1
ATOM 4236 C C . ARG A 1 535 ? 13.583 16.669 24.369 1.00 88.62 535 ARG A C 1
ATOM 4238 O O . ARG A 1 535 ? 13.069 15.820 23.656 1.00 88.62 535 ARG A O 1
ATOM 4245 N N . THR A 1 536 ? 13.001 17.117 25.481 1.00 88.88 536 THR A N 1
ATOM 4246 C CA . THR A 1 536 ? 11.665 16.673 25.907 1.00 88.88 536 THR A CA 1
ATOM 4247 C C . THR A 1 536 ? 10.561 17.527 25.287 1.00 88.88 536 THR A C 1
ATOM 4249 O O . THR A 1 536 ? 9.504 16.998 24.970 1.00 88.88 536 THR A O 1
ATOM 4252 N N . LEU A 1 537 ? 10.795 18.835 25.143 1.00 91.19 537 LEU A N 1
ATOM 4253 C CA . LEU A 1 537 ? 9.812 19.780 24.613 1.00 91.19 537 LEU A CA 1
ATOM 4254 C C . LEU A 1 537 ? 9.857 19.918 23.089 1.00 91.19 537 LEU A C 1
ATOM 4256 O O . LEU A 1 537 ? 8.828 20.219 22.503 1.00 91.19 537 LEU A O 1
ATOM 4260 N N . ASP A 1 538 ? 11.018 19.706 22.473 1.00 92.62 538 ASP A N 1
ATOM 4261 C CA . ASP A 1 538 ? 11.213 19.677 21.020 1.00 92.62 538 ASP A CA 1
ATOM 4262 C C . ASP A 1 538 ? 10.609 18.383 20.454 1.00 92.62 538 ASP A C 1
ATOM 4264 O O . ASP A 1 538 ? 11.249 17.326 20.414 1.00 92.62 538 ASP A O 1
ATOM 4268 N N . THR A 1 539 ? 9.320 18.450 20.125 1.00 83.94 539 THR A N 1
ATOM 4269 C CA . THR A 1 539 ? 8.527 17.306 19.665 1.00 83.94 539 THR A CA 1
ATOM 4270 C C . THR A 1 539 ? 8.696 17.045 18.177 1.00 83.94 539 THR A C 1
ATOM 4272 O O . THR A 1 539 ? 8.573 15.893 17.758 1.00 83.94 539 THR A O 1
ATOM 4275 N N . ASP A 1 540 ? 8.988 18.079 17.385 1.00 82.44 540 ASP A N 1
ATOM 4276 C CA . ASP A 1 540 ? 9.236 17.956 15.945 1.00 82.44 540 ASP A CA 1
ATOM 4277 C C . ASP A 1 540 ? 10.719 17.715 15.591 1.00 82.44 540 ASP A C 1
ATOM 4279 O O . ASP A 1 540 ? 11.044 17.431 14.433 1.00 82.44 540 ASP A O 1
ATOM 4283 N N . ALA A 1 541 ? 11.593 17.701 16.603 1.00 83.56 541 ALA A N 1
ATOM 4284 C CA . ALA A 1 541 ? 13.024 17.426 16.521 1.00 83.56 541 ALA A CA 1
ATOM 4285 C C . ALA A 1 541 ? 13.796 18.428 15.645 1.00 83.56 541 ALA A C 1
ATOM 4287 O O . ALA A 1 541 ? 14.837 18.080 15.063 1.00 83.56 541 ALA A O 1
ATOM 4288 N N . ASP A 1 542 ? 13.317 19.669 15.551 1.00 88.69 542 ASP A N 1
ATOM 4289 C CA . ASP A 1 542 ? 13.956 20.734 14.781 1.00 88.69 542 ASP A CA 1
ATOM 4290 C C . ASP A 1 542 ? 15.056 21.490 15.563 1.00 88.69 542 ASP A C 1
ATOM 4292 O O . ASP A 1 542 ? 15.717 22.385 15.021 1.00 88.69 542 ASP A O 1
ATOM 4296 N N . GLN A 1 543 ? 15.349 21.038 16.791 1.00 91.38 543 GLN A N 1
ATOM 4297 C CA . GLN A 1 543 ? 16.379 21.534 17.716 1.00 91.38 543 GLN A CA 1
ATOM 4298 C C . GLN A 1 543 ? 16.096 22.916 18.312 1.00 91.38 543 GLN A C 1
ATOM 4300 O O . GLN A 1 543 ? 17.001 23.546 18.883 1.00 91.38 543 GLN A O 1
ATOM 4305 N N . ARG A 1 544 ? 14.857 23.390 18.227 1.00 94.44 544 ARG A N 1
ATOM 4306 C CA . ARG A 1 544 ? 14.385 24.631 18.845 1.00 94.44 544 ARG A CA 1
ATOM 4307 C C . ARG A 1 544 ? 12.981 24.390 19.403 1.00 94.44 544 ARG A C 1
ATOM 4309 O O . ARG A 1 544 ? 12.282 23.489 18.987 1.00 94.44 544 ARG A O 1
ATOM 4316 N N . ILE A 1 545 ? 12.586 25.156 20.413 1.00 95.44 545 ILE A N 1
ATOM 4317 C CA . ILE A 1 545 ? 11.280 24.971 21.060 1.00 95.44 545 ILE A CA 1
ATOM 4318 C C . ILE A 1 545 ? 10.360 26.076 20.567 1.00 95.44 545 ILE A C 1
ATOM 4320 O O . ILE A 1 545 ? 10.590 27.256 20.846 1.00 95.44 545 ILE A O 1
ATOM 4324 N N . SER A 1 546 ? 9.312 25.710 19.844 1.00 94.25 546 SER A N 1
ATOM 4325 C CA . SER A 1 546 ? 8.276 26.652 19.430 1.00 94.25 546 SER A CA 1
ATOM 4326 C C . SER A 1 546 ? 7.416 27.106 20.618 1.00 94.25 546 SER A C 1
ATOM 4328 O O . SER A 1 546 ? 7.292 26.422 21.639 1.00 94.25 546 SER A O 1
ATOM 4330 N N . ARG A 1 547 ? 6.734 28.252 20.482 1.00 93.06 547 ARG A N 1
ATOM 4331 C CA . ARG A 1 547 ? 5.789 28.733 21.510 1.00 93.06 547 ARG A CA 1
ATOM 4332 C C . ARG A 1 547 ? 4.692 27.707 21.832 1.00 93.06 547 ARG A C 1
ATOM 4334 O O . ARG A 1 547 ? 4.298 27.562 22.985 1.00 93.06 547 ARG A O 1
ATOM 4341 N N . ASN A 1 548 ? 4.227 26.958 20.833 1.00 88.06 548 ASN A N 1
ATOM 4342 C CA . ASN A 1 548 ? 3.202 25.931 21.028 1.00 88.06 548 ASN A CA 1
ATOM 4343 C C . ASN A 1 548 ? 3.715 24.752 21.861 1.00 88.06 548 ASN A C 1
ATOM 4345 O O . ASN A 1 548 ? 3.014 24.290 22.760 1.00 88.06 548 ASN A O 1
ATOM 4349 N N . GLU A 1 549 ? 4.928 24.278 21.587 1.00 90.62 549 GLU A N 1
ATOM 4350 C CA . GLU A 1 549 ? 5.571 23.213 22.365 1.00 90.62 549 GLU A CA 1
ATOM 4351 C C . GLU A 1 549 ? 5.842 23.642 23.800 1.00 90.62 549 GLU A C 1
ATOM 4353 O O . GLU A 1 549 ? 5.596 22.880 24.737 1.00 90.62 549 GLU A O 1
ATOM 4358 N N . TRP A 1 550 ? 6.259 24.894 23.986 1.00 93.62 550 TRP A N 1
ATOM 4359 C CA . TRP A 1 550 ? 6.416 25.481 25.308 1.00 93.62 550 TRP A CA 1
ATOM 4360 C C . TRP A 1 550 ? 5.103 25.485 26.093 1.00 93.62 550 TRP A C 1
ATOM 4362 O O . TRP A 1 550 ? 5.067 25.031 27.237 1.00 93.62 550 TRP A O 1
ATOM 4372 N N . HIS A 1 551 ? 4.007 25.943 25.479 1.00 90.19 551 HIS A N 1
ATOM 4373 C CA . HIS A 1 551 ? 2.700 25.905 26.127 1.00 90.19 551 HIS A CA 1
ATOM 4374 C C . HIS A 1 551 ? 2.251 24.482 26.446 1.00 90.19 551 HIS A C 1
ATOM 4376 O O . HIS A 1 551 ? 1.714 24.281 27.533 1.00 90.19 551 HIS A O 1
ATOM 4382 N N . ARG A 1 552 ? 2.471 23.500 25.555 1.00 85.56 552 ARG A N 1
ATOM 4383 C CA . ARG A 1 552 ? 2.148 22.088 25.846 1.00 85.56 552 ARG A CA 1
ATOM 4384 C C . ARG A 1 552 ? 2.918 21.604 27.064 1.00 85.56 552 ARG A C 1
ATOM 4386 O O . ARG A 1 552 ? 2.313 21.194 28.046 1.00 85.56 552 ARG A O 1
ATOM 4393 N N . GLY A 1 553 ? 4.240 21.770 27.055 1.00 88.19 553 GLY A N 1
ATOM 4394 C CA . GLY A 1 553 ? 5.094 21.390 28.179 1.00 88.19 553 GLY A CA 1
ATOM 4395 C C . GLY A 1 553 ? 4.738 22.086 29.493 1.00 88.19 553 GLY A C 1
ATOM 4396 O O . GLY A 1 553 ? 4.938 21.523 30.573 1.00 88.19 553 GLY A O 1
ATOM 4397 N N . TRP A 1 554 ? 4.209 23.308 29.412 1.00 90.19 554 TRP A N 1
ATOM 4398 C CA . TRP A 1 554 ? 3.705 24.053 30.559 1.00 90.19 554 TRP A CA 1
ATOM 4399 C C . TRP A 1 554 ? 2.373 23.497 31.073 1.00 90.19 554 TRP A C 1
ATOM 4401 O O . TRP A 1 554 ? 2.241 23.245 32.270 1.00 90.19 554 TRP A O 1
ATOM 4411 N N . ALA A 1 555 ? 1.400 23.300 30.181 1.00 85.56 555 ALA A N 1
ATOM 4412 C CA . ALA A 1 555 ? 0.068 22.799 30.510 1.00 85.56 555 ALA A CA 1
ATOM 4413 C C . ALA A 1 555 ? 0.112 21.369 31.067 1.00 85.56 555 ALA A C 1
ATOM 4415 O O . ALA A 1 555 ? -0.559 21.078 32.056 1.00 85.56 555 ALA A O 1
ATOM 4416 N N . ASP A 1 556 ? 0.972 20.521 30.503 1.00 83.38 556 ASP A N 1
ATOM 4417 C CA . ASP A 1 556 ? 1.163 19.132 30.930 1.00 83.38 556 ASP A CA 1
ATOM 4418 C C . ASP A 1 556 ? 1.939 19.020 32.252 1.00 83.38 556 ASP A C 1
ATOM 4420 O O . ASP A 1 556 ? 2.114 17.929 32.792 1.00 83.38 556 ASP A O 1
ATOM 4424 N N . GLY A 1 557 ? 2.455 20.137 32.779 1.00 85.88 557 GLY A N 1
ATOM 4425 C CA . GLY A 1 557 ? 3.279 20.158 33.985 1.00 85.88 557 GLY A CA 1
ATOM 4426 C C . GLY A 1 557 ? 4.689 19.588 33.795 1.00 85.88 557 GLY A C 1
ATOM 4427 O O . GLY A 1 557 ? 5.473 19.615 34.745 1.00 85.88 557 GLY A O 1
ATOM 4428 N N . MET A 1 558 ? 5.060 19.157 32.582 1.00 85.50 558 MET A N 1
ATOM 4429 C CA . MET A 1 558 ? 6.365 18.555 32.272 1.00 85.50 558 MET A CA 1
ATOM 4430 C C . MET A 1 558 ? 7.540 19.437 32.697 1.00 85.50 558 MET A C 1
ATOM 4432 O O . MET A 1 558 ? 8.522 18.939 33.251 1.00 85.50 558 MET A O 1
ATOM 4436 N N . ILE A 1 559 ? 7.442 20.753 32.479 1.00 87.12 559 ILE A N 1
ATOM 4437 C CA . ILE A 1 559 ? 8.487 21.704 32.889 1.00 87.12 559 ILE A CA 1
ATOM 4438 C C . ILE A 1 559 ? 8.667 21.666 34.413 1.00 87.12 559 ILE A C 1
ATOM 4440 O O . ILE A 1 559 ? 9.790 21.589 34.909 1.00 87.12 559 ILE A O 1
ATOM 4444 N N . SER A 1 560 ? 7.566 21.668 35.166 1.00 86.38 560 SER A N 1
ATOM 4445 C CA . SER A 1 560 ? 7.600 21.633 36.633 1.00 86.38 560 SER A CA 1
ATOM 4446 C C . SER A 1 560 ? 8.123 20.297 37.160 1.00 86.38 560 SER A C 1
ATOM 4448 O O . SER A 1 560 ? 8.942 20.278 38.083 1.00 86.38 560 SER A O 1
ATOM 4450 N N . ASP A 1 561 ? 7.703 19.189 36.553 1.00 85.00 561 ASP A N 1
ATOM 4451 C CA . ASP A 1 561 ? 8.108 17.840 36.945 1.00 85.00 561 ASP A CA 1
ATOM 4452 C C . ASP A 1 561 ? 9.597 17.590 36.693 1.00 85.00 561 ASP A C 1
ATOM 4454 O O . ASP A 1 561 ? 10.287 17.082 37.579 1.00 85.00 561 ASP A O 1
ATOM 4458 N N . LEU A 1 562 ? 10.132 18.028 35.548 1.00 83.44 562 LEU A N 1
ATOM 4459 C CA . LEU A 1 562 ? 11.564 17.930 35.243 1.00 83.44 562 LEU A CA 1
ATOM 4460 C C . LEU A 1 562 ? 12.421 18.728 36.234 1.00 83.44 562 LEU A C 1
ATOM 4462 O O . LEU A 1 562 ? 13.454 18.238 36.706 1.00 83.44 562 LEU A O 1
ATOM 4466 N N . LEU A 1 563 ? 11.991 19.944 36.586 1.00 82.81 563 LEU A N 1
ATOM 4467 C CA . LEU A 1 563 ? 12.692 20.772 37.570 1.00 82.81 563 LEU A CA 1
ATOM 4468 C C . LEU A 1 563 ? 12.629 20.149 38.973 1.00 82.81 563 LEU A C 1
ATOM 4470 O O . LEU A 1 563 ? 13.634 20.132 39.692 1.00 82.81 563 LEU A O 1
ATOM 4474 N N . ARG A 1 564 ? 11.481 19.576 39.351 1.00 85.06 564 ARG A N 1
ATOM 4475 C CA . ARG A 1 564 ? 11.287 18.900 40.641 1.00 85.06 564 ARG A CA 1
ATOM 4476 C C . ARG A 1 564 ? 12.094 17.609 40.744 1.00 85.06 564 ARG A C 1
ATOM 4478 O O . ARG A 1 564 ? 12.710 17.362 41.783 1.00 85.06 564 ARG A O 1
ATOM 4485 N N . GLN A 1 565 ? 12.144 16.817 39.674 1.00 83.00 565 GLN A N 1
ATOM 4486 C CA . GLN A 1 565 ? 12.949 15.601 39.609 1.00 83.00 565 GLN A CA 1
ATOM 4487 C C . GLN A 1 565 ? 14.422 15.925 39.873 1.00 83.00 565 GLN A C 1
ATOM 4489 O O . GLN A 1 565 ? 15.041 15.288 40.724 1.00 83.00 565 GLN A O 1
ATOM 4494 N N . HIS A 1 566 ? 14.963 16.974 39.253 1.00 80.69 566 HIS A N 1
ATOM 4495 C CA . HIS A 1 566 ? 16.343 17.381 39.509 1.00 80.69 566 HIS A CA 1
ATOM 4496 C C . HIS A 1 566 ? 16.581 17.858 40.952 1.00 80.69 566 HIS A C 1
ATOM 4498 O O . HIS A 1 566 ? 17.616 17.547 41.543 1.00 80.69 566 HIS A O 1
ATOM 4504 N N . GLN A 1 567 ? 15.640 18.599 41.550 1.00 80.88 567 GLN A N 1
ATOM 4505 C CA . GLN A 1 567 ? 15.746 18.978 42.965 1.00 80.88 567 GLN A CA 1
ATOM 4506 C C . GLN A 1 567 ? 15.814 17.734 43.865 1.00 80.88 567 GLN A C 1
ATOM 4508 O O . GLN A 1 567 ? 16.677 17.664 44.740 1.00 80.88 567 GLN A O 1
ATOM 4513 N N . SER A 1 568 ? 14.988 16.720 43.587 1.00 80.19 568 SER A N 1
ATOM 4514 C CA . SER A 1 568 ? 15.006 15.451 44.325 1.00 80.19 568 SER A CA 1
ATOM 4515 C C . SER A 1 568 ? 16.292 14.639 44.105 1.00 80.19 568 SER A C 1
ATOM 4517 O O . SER A 1 568 ? 16.846 14.104 45.065 1.00 80.19 568 SER A O 1
ATOM 4519 N N . GLU A 1 569 ? 16.831 14.608 42.878 1.00 82.31 569 GLU A N 1
ATOM 4520 C CA . GLU A 1 569 ? 18.115 13.968 42.558 1.00 82.31 569 GLU A CA 1
ATOM 4521 C C . GLU A 1 569 ? 19.250 14.638 43.350 1.00 82.31 569 GLU A C 1
ATOM 4523 O O . GLU A 1 569 ? 20.025 13.955 44.020 1.00 82.31 569 GLU A O 1
ATOM 4528 N N . ARG A 1 570 ? 19.275 15.976 43.404 1.00 79.12 570 ARG A N 1
ATOM 4529 C CA . ARG A 1 570 ? 20.262 16.756 44.170 1.00 79.12 570 ARG A CA 1
ATOM 4530 C C . ARG A 1 570 ? 20.172 16.518 45.681 1.00 79.12 570 ARG A C 1
ATOM 4532 O O . ARG A 1 570 ? 21.204 16.450 46.360 1.00 79.12 570 ARG A O 1
ATOM 4539 N N . GLU A 1 571 ? 18.964 16.392 46.224 1.00 78.88 571 GLU A N 1
ATOM 4540 C CA . GLU A 1 571 ? 18.738 16.026 47.629 1.00 78.88 571 GLU A CA 1
ATOM 4541 C C . GLU A 1 571 ? 19.203 14.593 47.921 1.00 78.88 571 GLU A C 1
ATOM 4543 O O . GLU A 1 571 ? 19.866 14.346 48.934 1.00 78.88 571 GLU A O 1
ATOM 4548 N N . SER A 1 572 ? 18.941 13.662 47.001 1.00 80.19 572 SER A N 1
ATOM 4549 C CA . SER A 1 572 ? 19.387 12.272 47.109 1.00 80.19 572 SER A CA 1
ATOM 4550 C C . SER A 1 572 ? 20.914 12.156 47.047 1.00 80.19 572 SER A C 1
ATOM 4552 O O . SER A 1 572 ? 21.504 11.469 47.881 1.00 80.19 572 SER A O 1
ATOM 4554 N N . ASP A 1 573 ? 21.575 12.913 46.168 1.00 78.12 573 ASP A N 1
ATOM 4555 C CA . ASP A 1 573 ? 23.032 12.943 46.032 1.00 78.12 573 ASP A CA 1
ATOM 4556 C C . ASP A 1 573 ? 23.697 13.595 47.244 1.00 78.12 573 ASP A C 1
ATOM 4558 O O . ASP A 1 573 ? 24.721 13.116 47.738 1.00 78.12 573 ASP A O 1
ATOM 4562 N N . THR A 1 574 ? 23.101 14.650 47.808 1.00 75.69 574 THR A N 1
ATOM 4563 C CA . THR A 1 574 ? 23.589 15.229 49.069 1.00 75.69 574 THR A CA 1
ATOM 4564 C C . THR A 1 574 ? 23.379 14.283 50.248 1.00 75.69 574 THR A C 1
ATOM 4566 O O . THR A 1 574 ? 24.244 14.208 51.127 1.00 75.69 574 THR A O 1
ATOM 4569 N N . GLN A 1 575 ? 22.296 13.506 50.276 1.00 71.12 575 GLN A N 1
ATOM 4570 C CA . GLN A 1 575 ? 22.063 12.485 51.299 1.00 71.12 575 GLN A CA 1
ATOM 4571 C C . GLN A 1 575 ? 23.009 11.281 51.140 1.00 71.12 575 GLN A C 1
ATOM 4573 O O . GLN A 1 575 ? 23.570 10.807 52.133 1.00 71.12 575 GLN A O 1
ATOM 4578 N N . ALA A 1 576 ? 23.264 10.837 49.908 1.00 69.12 576 ALA A N 1
ATOM 4579 C CA . ALA A 1 576 ? 24.227 9.794 49.568 1.00 69.12 576 ALA A CA 1
ATOM 4580 C C . ALA A 1 576 ? 25.663 10.230 49.883 1.00 69.12 576 ALA A C 1
ATOM 4582 O O . ALA A 1 576 ? 26.418 9.464 50.480 1.00 69.12 576 ALA A O 1
ATOM 4583 N N . SER A 1 577 ? 26.022 11.482 49.594 1.00 70.06 577 SER A N 1
ATOM 4584 C CA . SER A 1 577 ? 27.321 12.069 49.939 1.00 70.06 577 SER A CA 1
ATOM 4585 C C . SER A 1 577 ? 27.493 12.221 51.458 1.00 70.06 577 SER A C 1
ATOM 4587 O O . SER A 1 577 ? 28.541 11.881 52.013 1.00 70.06 577 SER A O 1
ATOM 4589 N N . ARG A 1 578 ? 26.429 12.594 52.189 1.00 68.56 578 ARG A N 1
ATOM 4590 C CA . ARG A 1 578 ? 26.406 12.565 53.666 1.00 68.56 578 ARG A CA 1
ATOM 4591 C C . ARG A 1 578 ? 26.592 11.148 54.216 1.00 68.56 578 ARG A C 1
ATOM 4593 O O . ARG A 1 578 ? 27.344 10.970 55.173 1.00 68.56 578 ARG A O 1
ATOM 4600 N N . LEU A 1 579 ? 25.959 10.136 53.620 1.00 65.94 579 LEU A N 1
ATOM 4601 C CA . LEU A 1 579 ? 26.122 8.723 53.991 1.00 65.94 579 LEU A CA 1
ATOM 4602 C C . LEU A 1 579 ? 27.518 8.181 53.647 1.00 65.94 579 LEU A C 1
ATOM 4604 O O . LEU A 1 579 ? 28.094 7.446 54.450 1.00 65.94 579 LEU A O 1
ATOM 4608 N N . ALA A 1 580 ? 28.088 8.563 52.505 1.00 61.56 580 ALA A N 1
ATOM 4609 C CA . ALA A 1 580 ? 29.442 8.202 52.093 1.00 61.56 580 ALA A CA 1
ATOM 4610 C C . ALA A 1 580 ? 30.496 8.823 53.024 1.00 61.56 580 ALA A C 1
ATOM 4612 O O . ALA A 1 580 ? 31.390 8.115 53.490 1.00 61.56 580 ALA A O 1
ATOM 4613 N N . ASN A 1 581 ? 30.329 10.090 53.412 1.00 60.06 581 ASN A N 1
ATOM 4614 C CA . ASN A 1 581 ? 31.177 10.746 54.411 1.00 60.06 581 ASN A CA 1
ATOM 4615 C C . ASN A 1 581 ? 31.032 10.108 55.804 1.00 60.06 581 ASN A C 1
ATOM 4617 O O . ASN A 1 581 ? 32.027 9.923 56.507 1.00 60.06 581 ASN A O 1
ATOM 4621 N N . ARG A 1 582 ? 29.826 9.658 56.184 1.00 56.31 582 ARG A N 1
ATOM 4622 C CA . ARG A 1 582 ? 29.600 8.892 57.427 1.00 56.31 582 ARG A CA 1
ATOM 4623 C C . ARG A 1 582 ? 30.282 7.519 57.394 1.00 56.31 582 ARG A C 1
ATOM 4625 O O . ARG A 1 582 ? 30.864 7.094 58.391 1.00 56.31 582 ARG A O 1
ATOM 4632 N N . ARG A 1 583 ? 30.268 6.846 56.237 1.00 54.41 583 ARG A N 1
ATOM 4633 C CA . ARG A 1 583 ? 30.969 5.571 56.010 1.00 54.41 583 ARG A CA 1
ATOM 4634 C C . ARG A 1 583 ? 32.488 5.738 55.973 1.00 54.41 583 ARG A C 1
ATOM 4636 O O . ARG A 1 583 ? 33.177 4.851 56.462 1.00 54.41 583 ARG A O 1
ATOM 4643 N N . HIS A 1 584 ? 33.019 6.852 55.470 1.00 54.84 584 HIS A N 1
ATOM 4644 C CA . HIS A 1 584 ? 34.454 7.152 55.539 1.00 54.84 584 HIS A CA 1
ATOM 4645 C C . HIS A 1 584 ? 34.921 7.464 56.969 1.00 54.84 584 HIS A C 1
ATOM 4647 O O . HIS A 1 584 ? 35.968 6.959 57.374 1.00 54.84 584 HIS A O 1
ATOM 4653 N N . ALA A 1 585 ? 34.112 8.164 57.773 1.00 52.75 585 ALA A N 1
ATOM 4654 C CA . ALA A 1 585 ? 34.391 8.370 59.197 1.00 52.75 585 ALA A CA 1
ATOM 4655 C C . ALA A 1 585 ? 34.348 7.058 60.012 1.00 52.75 585 ALA A C 1
ATOM 4657 O O . ALA A 1 585 ? 35.174 6.853 60.897 1.00 52.75 585 ALA A O 1
ATOM 4658 N N . GLN A 1 586 ? 33.442 6.125 59.686 1.00 51.66 586 GLN A N 1
ATOM 4659 C CA . GLN A 1 586 ? 33.395 4.800 60.328 1.00 51.66 586 GLN A CA 1
ATOM 4660 C C . GLN A 1 586 ? 34.462 3.818 59.803 1.00 51.66 586 GLN A C 1
ATOM 4662 O O . GLN A 1 586 ? 34.973 3.004 60.575 1.00 51.66 586 GLN A O 1
ATOM 4667 N N . ARG A 1 587 ? 34.868 3.897 58.525 1.00 46.56 587 ARG A N 1
ATOM 4668 C CA . ARG A 1 587 ? 35.925 3.037 57.946 1.00 46.56 587 ARG A CA 1
ATOM 4669 C C . ARG A 1 587 ? 37.314 3.289 58.535 1.00 46.56 587 ARG A C 1
ATOM 4671 O O . ARG A 1 587 ? 38.109 2.351 58.555 1.00 46.56 587 ARG A O 1
ATOM 4678 N N . GLY A 1 588 ? 37.585 4.483 59.070 1.00 48.38 588 GLY A N 1
ATOM 4679 C CA . GLY A 1 588 ? 38.815 4.758 59.824 1.00 48.38 588 GLY A CA 1
ATOM 4680 C C . GLY A 1 588 ? 38.969 3.883 61.078 1.00 48.38 588 GLY A C 1
ATOM 4681 O O . GLY A 1 588 ? 40.074 3.451 61.389 1.00 48.38 588 GLY A O 1
ATOM 4682 N N . GLY A 1 589 ? 37.862 3.538 61.750 1.00 48.00 589 GLY A N 1
ATOM 4683 C CA . GLY A 1 589 ? 37.870 2.635 62.910 1.00 48.00 589 GLY A CA 1
ATOM 4684 C C . GLY A 1 589 ? 37.912 1.146 62.544 1.00 48.00 589 GLY A C 1
ATOM 4685 O O . GLY A 1 589 ? 38.509 0.346 63.262 1.00 48.00 589 GLY A O 1
ATOM 4686 N N . VAL A 1 590 ? 37.322 0.761 61.406 1.00 48.28 590 VAL A N 1
ATOM 4687 C CA . VAL A 1 590 ? 37.244 -0.650 60.986 1.00 48.28 590 VAL A CA 1
ATOM 4688 C C . VAL A 1 590 ? 38.558 -1.141 60.370 1.00 48.28 590 VAL A C 1
ATOM 4690 O O . VAL A 1 590 ? 38.957 -2.262 60.670 1.00 48.28 590 VAL A O 1
ATOM 4693 N N . MET A 1 591 ? 39.295 -0.317 59.609 1.00 47.66 591 MET A N 1
ATOM 4694 C CA . MET A 1 591 ? 40.608 -0.727 59.075 1.00 47.66 591 MET A CA 1
ATOM 4695 C C . MET A 1 591 ? 41.639 -1.028 60.175 1.00 47.66 591 MET A C 1
ATOM 4697 O O . MET A 1 591 ? 42.413 -1.971 60.028 1.00 47.66 591 MET A O 1
ATOM 4701 N N . ALA A 1 592 ? 41.621 -0.304 61.301 1.00 50.06 592 ALA A N 1
ATOM 4702 C CA . ALA A 1 592 ? 42.496 -0.598 62.441 1.00 50.06 592 ALA A CA 1
ATOM 4703 C C . ALA A 1 592 ? 42.195 -1.978 63.062 1.00 50.06 592 ALA A C 1
ATOM 4705 O O . ALA A 1 592 ? 43.110 -2.709 63.442 1.00 50.06 592 ALA A O 1
ATOM 4706 N N . LEU A 1 593 ? 40.916 -2.368 63.100 1.00 49.00 593 LEU A N 1
ATOM 4707 C CA . LEU A 1 593 ? 40.479 -3.672 63.598 1.00 49.00 593 LEU A CA 1
ATOM 4708 C C . LEU A 1 593 ? 40.783 -4.805 62.605 1.00 49.00 593 LEU A C 1
ATOM 4710 O O . LEU A 1 593 ? 41.225 -5.869 63.028 1.00 49.00 593 LEU A O 1
ATOM 4714 N N . THR A 1 594 ? 40.620 -4.573 61.296 1.00 50.78 594 THR A N 1
ATOM 4715 C CA . THR A 1 594 ? 40.910 -5.575 60.253 1.00 50.78 594 THR A CA 1
ATOM 4716 C C . THR A 1 594 ? 42.408 -5.840 60.103 1.00 50.78 594 THR A C 1
ATOM 4718 O O . THR A 1 594 ? 42.807 -6.985 59.894 1.00 50.78 594 THR A O 1
ATOM 4721 N N . VAL A 1 595 ? 43.262 -4.825 60.268 1.00 54.00 595 VAL A N 1
ATOM 4722 C CA . VAL A 1 595 ? 44.720 -5.027 60.310 1.00 54.00 595 VAL A CA 1
ATOM 4723 C C . VAL A 1 595 ? 45.106 -5.829 61.559 1.00 54.00 595 VAL A C 1
ATOM 4725 O O . VAL A 1 595 ? 45.853 -6.799 61.446 1.00 54.00 595 VAL A O 1
ATOM 4728 N N . ALA A 1 596 ? 44.528 -5.526 62.727 1.00 52.50 596 ALA A N 1
ATOM 4729 C CA . ALA A 1 596 ? 44.800 -6.272 63.958 1.00 52.50 596 ALA A CA 1
ATOM 4730 C C . ALA A 1 596 ? 44.343 -7.746 63.902 1.00 52.50 596 ALA A C 1
ATOM 4732 O O . ALA A 1 596 ? 45.028 -8.623 64.432 1.00 52.50 596 ALA A O 1
ATOM 4733 N N . THR A 1 597 ? 43.220 -8.052 63.242 1.00 56.06 597 THR A N 1
ATOM 4734 C CA . THR A 1 597 ? 42.765 -9.441 63.048 1.00 56.06 597 THR A CA 1
ATOM 4735 C C . THR A 1 597 ? 43.573 -10.175 61.980 1.00 56.06 597 THR A C 1
ATOM 4737 O O . THR A 1 597 ? 43.877 -11.349 62.165 1.00 56.06 597 THR A O 1
ATOM 4740 N N . SER A 1 598 ? 43.999 -9.489 60.914 1.00 59.09 598 SER A N 1
ATOM 4741 C CA . SER A 1 598 ? 44.826 -10.090 59.855 1.00 59.09 598 SER A CA 1
ATOM 4742 C C . SER A 1 598 ? 46.229 -10.452 60.351 1.00 59.09 598 SER A C 1
ATOM 4744 O O . SER A 1 598 ? 46.760 -11.496 59.976 1.00 59.09 598 SER A O 1
ATOM 4746 N N . VAL A 1 599 ? 46.810 -9.638 61.243 1.00 61.53 599 VAL A N 1
ATOM 4747 C CA . VAL A 1 599 ? 48.088 -9.951 61.910 1.00 61.53 599 VAL A CA 1
ATOM 4748 C C . VAL A 1 599 ? 47.942 -11.185 62.808 1.00 61.53 599 VAL A C 1
ATOM 4750 O O . VAL A 1 599 ? 48.754 -12.101 62.712 1.00 61.53 599 VAL A O 1
ATOM 4753 N N . ARG A 1 600 ? 46.856 -11.288 63.590 1.00 63.25 600 ARG A N 1
ATOM 4754 C CA . ARG A 1 600 ? 46.586 -12.475 64.427 1.00 63.25 600 ARG A CA 1
ATOM 4755 C C . ARG A 1 600 ? 46.338 -13.746 63.613 1.00 63.25 600 ARG A C 1
ATOM 4757 O O . ARG A 1 600 ? 46.781 -14.820 64.011 1.00 63.25 600 ARG A O 1
ATOM 4764 N N . GLU A 1 601 ? 45.643 -13.652 62.481 1.00 64.94 601 GLU A N 1
ATOM 4765 C CA . GLU A 1 601 ? 45.427 -14.802 61.595 1.00 64.94 601 GLU A CA 1
ATOM 4766 C C . GLU A 1 601 ? 46.707 -15.242 60.882 1.00 64.94 601 GLU A C 1
ATOM 4768 O O . GLU A 1 601 ? 46.905 -16.441 60.669 1.00 64.94 601 GLU A O 1
ATOM 4773 N N . TYR A 1 602 ? 47.587 -14.301 60.533 1.00 68.81 602 TYR A N 1
ATOM 4774 C CA . TYR A 1 602 ? 48.895 -14.623 59.975 1.00 68.81 602 TYR A CA 1
ATOM 4775 C C . TYR A 1 602 ? 49.777 -15.330 61.011 1.00 68.81 602 TYR A C 1
ATOM 4777 O O . TYR A 1 602 ? 50.305 -16.398 60.713 1.00 68.81 602 TYR A O 1
ATOM 4785 N N . GLU A 1 603 ? 49.837 -14.817 62.245 1.00 70.56 603 GLU A N 1
ATOM 4786 C CA . GLU A 1 603 ? 50.561 -15.441 63.364 1.00 70.56 603 GLU A CA 1
ATOM 4787 C C . GLU A 1 603 ? 50.019 -16.837 63.719 1.00 70.56 603 GLU A C 1
ATOM 4789 O O . GLU A 1 603 ? 50.783 -17.761 64.002 1.00 70.56 603 GLU A O 1
ATOM 4794 N N . ALA A 1 604 ? 48.700 -17.039 63.655 1.00 69.88 604 ALA A N 1
ATOM 4795 C CA . ALA A 1 604 ? 48.091 -18.352 63.873 1.00 69.88 604 ALA A CA 1
ATOM 4796 C C . ALA A 1 604 ? 48.404 -19.343 62.736 1.00 69.88 604 ALA A C 1
ATOM 4798 O O . ALA A 1 604 ? 48.575 -20.543 62.979 1.00 69.88 604 ALA A O 1
ATOM 4799 N N . LYS A 1 605 ? 48.495 -18.862 61.489 1.00 72.62 605 LYS A N 1
ATOM 4800 C CA . LYS A 1 605 ? 48.853 -19.690 60.327 1.00 72.62 605 LYS A CA 1
ATOM 4801 C C . LYS A 1 605 ? 50.322 -20.095 60.350 1.00 72.62 605 LYS A C 1
ATOM 4803 O O . LYS A 1 605 ? 50.593 -21.271 60.108 1.00 72.62 605 LYS A O 1
ATOM 4808 N N . THR A 1 606 ? 51.244 -19.197 60.697 1.00 72.19 606 THR A N 1
ATOM 4809 C CA . THR A 1 606 ? 52.666 -19.547 60.866 1.00 72.19 606 THR A CA 1
ATOM 4810 C C . THR A 1 606 ? 52.864 -20.550 61.998 1.00 72.19 606 THR A C 1
ATOM 4812 O O . THR A 1 606 ? 53.538 -21.556 61.787 1.00 72.19 606 THR A O 1
ATOM 4815 N N . ARG A 1 607 ? 52.180 -20.390 63.138 1.00 72.81 607 ARG A N 1
ATOM 4816 C CA . ARG A 1 607 ? 52.258 -21.347 64.259 1.00 72.81 607 ARG A CA 1
ATOM 4817 C C . ARG A 1 607 ? 51.760 -22.750 63.886 1.00 72.81 607 ARG A C 1
ATOM 4819 O O . ARG A 1 607 ? 52.426 -23.744 64.161 1.00 72.81 607 ARG A O 1
ATOM 4826 N N . ASN A 1 608 ? 50.638 -22.839 63.167 1.00 70.56 608 ASN A N 1
ATOM 4827 C CA . ASN A 1 608 ? 50.119 -24.112 62.650 1.00 70.56 608 ASN A CA 1
ATOM 4828 C C . ASN A 1 608 ? 51.039 -24.751 61.596 1.00 70.56 608 ASN A C 1
ATOM 4830 O O . ASN A 1 608 ? 51.071 -25.976 61.445 1.00 70.56 608 ASN A O 1
ATOM 4834 N N . GLN A 1 609 ? 51.772 -23.943 60.829 1.00 73.19 609 GLN A N 1
ATOM 4835 C CA . GLN A 1 609 ? 52.719 -24.437 59.835 1.00 73.19 609 GLN A CA 1
ATOM 4836 C C . GLN A 1 609 ? 53.996 -24.965 60.505 1.00 73.19 609 GLN A C 1
ATOM 4838 O O . GLN A 1 609 ? 54.507 -26.012 60.103 1.00 73.19 609 GLN A O 1
ATOM 4843 N N . GLU A 1 610 ? 54.459 -24.320 61.576 1.00 74.88 610 GLU A N 1
ATOM 4844 C CA . GLU A 1 610 ? 55.556 -24.803 62.423 1.00 74.88 610 GLU A CA 1
ATOM 4845 C C . GLU A 1 610 ? 55.196 -26.115 63.140 1.00 74.88 610 GLU A C 1
ATOM 4847 O O . GLU A 1 610 ? 55.975 -27.071 63.090 1.00 74.88 610 GLU A O 1
ATOM 4852 N N . GLU A 1 611 ? 53.986 -26.237 63.696 1.00 74.31 611 GLU A N 1
ATOM 4853 C CA . GLU A 1 611 ? 53.516 -27.480 64.329 1.00 74.31 611 GLU A CA 1
ATOM 4854 C C . GLU A 1 611 ? 53.408 -28.644 63.333 1.00 74.31 611 GLU A C 1
ATOM 4856 O O . GLU A 1 611 ? 53.839 -29.766 63.631 1.00 74.31 611 GLU A O 1
ATOM 4861 N N . LYS A 1 612 ? 52.913 -28.385 62.114 1.00 74.38 612 LYS A N 1
ATOM 4862 C CA . LYS A 1 612 ? 52.870 -29.382 61.027 1.00 74.38 612 LYS A CA 1
ATOM 4863 C C . LYS A 1 612 ? 54.264 -29.789 60.550 1.00 74.38 612 LYS A C 1
ATOM 4865 O O . LYS A 1 612 ? 54.477 -30.943 60.176 1.00 74.38 612 LYS A O 1
ATOM 4870 N N . SER A 1 613 ? 55.226 -28.869 60.584 1.00 73.44 613 SER A N 1
ATOM 4871 C CA . SER A 1 613 ? 56.630 -29.143 60.253 1.00 73.44 613 SER A CA 1
ATOM 4872 C C . SER A 1 613 ? 57.297 -30.023 61.314 1.00 73.44 613 SER A C 1
ATOM 4874 O O . SER A 1 613 ? 58.030 -30.958 60.976 1.00 73.44 613 SER A O 1
ATOM 4876 N N . ALA A 1 614 ? 57.000 -29.772 62.592 1.00 70.44 614 ALA A N 1
ATOM 4877 C CA . ALA A 1 614 ? 57.491 -30.561 63.719 1.00 70.44 614 ALA A CA 1
ATOM 4878 C C . ALA A 1 614 ? 56.914 -31.990 63.723 1.00 70.44 614 ALA A C 1
ATOM 4880 O O . ALA A 1 614 ? 57.659 -32.958 63.888 1.00 70.44 614 ALA A O 1
ATOM 4881 N N . THR A 1 615 ? 55.615 -32.152 63.444 1.00 69.69 615 THR A N 1
ATOM 4882 C CA . THR A 1 615 ? 54.983 -33.484 63.343 1.00 69.69 615 THR A CA 1
ATOM 4883 C C . THR A 1 615 ? 55.478 -34.280 62.139 1.00 69.69 615 THR A C 1
ATOM 4885 O O . THR A 1 615 ? 55.691 -35.488 62.265 1.00 69.69 615 THR A O 1
ATOM 4888 N N . LYS A 1 616 ? 55.751 -33.628 60.998 1.00 69.69 616 LYS A N 1
ATOM 4889 C CA . LYS A 1 616 ? 56.373 -34.304 59.848 1.00 69.69 616 LYS A CA 1
ATOM 4890 C C . LYS A 1 616 ? 57.772 -34.816 60.185 1.00 69.69 616 LYS A C 1
ATOM 4892 O O . LYS A 1 616 ? 58.054 -35.966 59.877 1.00 69.69 616 LYS A O 1
ATOM 4897 N N . ARG A 1 617 ? 58.613 -34.028 60.873 1.00 67.94 617 ARG A N 1
ATOM 4898 C CA . ARG A 1 617 ? 59.952 -34.477 61.315 1.00 67.94 617 ARG A CA 1
ATOM 4899 C C . ARG A 1 617 ? 59.887 -35.672 62.275 1.00 67.94 617 ARG A C 1
ATOM 4901 O O . ARG A 1 617 ? 60.636 -36.627 62.088 1.00 67.94 617 ARG A O 1
ATOM 4908 N N . ALA A 1 618 ? 58.940 -35.681 63.215 1.00 64.56 618 ALA A N 1
ATOM 4909 C CA . ALA A 1 618 ? 58.752 -36.802 64.141 1.00 64.56 618 ALA A CA 1
ATOM 4910 C C . ALA A 1 618 ? 58.274 -38.101 63.449 1.00 64.56 618 ALA A C 1
ATOM 4912 O O . ALA A 1 618 ? 58.585 -39.205 63.903 1.00 64.56 618 ALA A O 1
ATOM 4913 N N . GLN A 1 619 ? 57.534 -37.999 62.338 1.00 64.44 619 GLN A N 1
ATOM 4914 C CA . GLN A 1 619 ? 57.105 -39.164 61.554 1.00 64.44 619 GLN A CA 1
ATOM 4915 C C . GLN A 1 619 ? 58.215 -39.711 60.644 1.00 64.44 619 GLN A C 1
ATOM 4917 O O . GLN A 1 619 ? 58.309 -40.930 60.482 1.00 64.44 619 GLN A O 1
ATOM 4922 N N . THR A 1 620 ? 59.110 -38.867 60.118 1.00 63.38 620 THR A N 1
ATOM 4923 C CA . THR A 1 620 ? 60.268 -39.338 59.335 1.00 63.38 620 THR A CA 1
ATOM 4924 C C . THR A 1 620 ? 61.308 -40.063 60.196 1.00 63.38 620 THR A C 1
ATOM 4926 O O . THR A 1 620 ? 61.953 -40.993 59.711 1.00 63.38 620 THR A O 1
ATOM 4929 N N . GLU A 1 621 ? 61.444 -39.712 61.478 1.00 60.47 621 GLU A N 1
ATOM 4930 C CA . GLU A 1 621 ? 62.327 -40.430 62.415 1.00 60.47 621 GLU A CA 1
ATOM 4931 C C . GLU A 1 621 ? 61.756 -41.790 62.858 1.00 60.47 621 GLU A C 1
ATOM 4933 O O . GLU A 1 621 ? 62.511 -42.753 63.002 1.00 60.47 621 GLU A O 1
ATOM 4938 N N . LYS A 1 622 ? 60.425 -41.936 62.957 1.00 58.62 622 LYS A N 1
ATOM 4939 C CA . LYS A 1 622 ? 59.774 -43.239 63.218 1.00 58.62 622 LYS A CA 1
ATOM 4940 C C . LYS A 1 622 ? 59.732 -44.173 61.998 1.00 58.62 622 LYS A C 1
ATOM 4942 O O . LYS A 1 622 ? 59.554 -45.377 62.164 1.00 58.62 622 LYS A O 1
ATOM 4947 N N . GLY A 1 623 ? 59.925 -43.651 60.784 1.00 55.00 623 GLY A N 1
ATOM 4948 C CA . GLY A 1 623 ? 60.007 -44.445 59.549 1.00 55.00 623 GLY A CA 1
ATOM 4949 C C . GLY A 1 623 ? 61.366 -45.118 59.312 1.00 55.00 623 GLY A C 1
ATOM 4950 O O . GLY A 1 623 ? 61.429 -46.137 58.630 1.00 55.00 623 GLY A O 1
ATOM 4951 N N . LYS A 1 624 ? 62.455 -44.606 59.906 1.00 55.47 624 LYS A N 1
ATOM 4952 C CA . LYS A 1 624 ? 63.811 -45.173 59.751 1.00 55.47 624 LYS A CA 1
ATOM 4953 C C . LYS A 1 624 ? 64.133 -46.332 60.704 1.00 55.47 624 LYS A C 1
ATOM 4955 O O . LYS A 1 624 ? 65.144 -46.995 60.516 1.00 55.47 624 LYS A O 1
ATOM 4960 N N . THR A 1 625 ? 63.272 -46.632 61.677 1.00 55.59 625 THR A N 1
ATOM 4961 C CA . THR A 1 625 ? 63.477 -47.709 62.669 1.00 55.59 625 THR A CA 1
ATOM 4962 C C . THR A 1 625 ? 62.737 -49.019 62.358 1.00 55.59 625 THR A C 1
ATOM 4964 O O . THR A 1 625 ? 62.836 -49.962 63.134 1.00 55.59 625 THR A O 1
ATOM 4967 N N . LYS A 1 626 ? 62.034 -49.132 61.218 1.00 54.66 626 LYS A N 1
ATOM 4968 C CA . LYS A 1 626 ? 61.293 -50.354 60.821 1.00 54.66 626 LYS A CA 1
ATOM 4969 C C . LYS A 1 626 ? 61.785 -51.053 59.541 1.00 54.66 626 LYS A C 1
ATOM 4971 O O . LYS A 1 626 ? 61.102 -51.941 59.046 1.00 54.66 626 LYS A O 1
ATOM 4976 N N . ALA A 1 627 ? 62.973 -50.708 59.038 1.00 55.69 627 ALA A N 1
ATOM 4977 C CA . ALA A 1 627 ? 63.585 -51.342 57.859 1.00 55.69 627 ALA A CA 1
ATOM 4978 C C . ALA A 1 627 ? 64.972 -51.962 58.143 1.00 55.69 627 ALA A C 1
ATOM 4980 O O . ALA A 1 627 ? 65.860 -51.920 57.300 1.00 55.69 627 ALA A O 1
ATOM 4981 N N . SER A 1 628 ? 65.171 -52.525 59.339 1.00 52.75 628 SER A N 1
ATOM 4982 C CA . SER A 1 628 ? 66.342 -53.352 59.663 1.00 52.75 628 SER A CA 1
ATOM 4983 C C . SER A 1 628 ? 65.996 -54.303 60.808 1.00 52.75 628 SER A C 1
ATOM 4985 O O . SER A 1 628 ? 66.096 -53.925 61.973 1.00 52.75 628 SER A O 1
ATOM 4987 N N . GLY A 1 629 ? 65.554 -55.520 60.484 1.00 43.69 629 GLY A N 1
ATOM 4988 C CA . GLY A 1 629 ? 65.338 -56.566 61.486 1.00 43.69 629 GLY A CA 1
ATOM 4989 C C . GLY A 1 629 ? 64.339 -57.639 61.069 1.00 43.69 629 GLY A C 1
ATOM 4990 O O . GLY A 1 629 ? 63.277 -57.718 61.669 1.00 43.69 629 GLY A O 1
ATOM 4991 N N . TYR A 1 630 ? 64.670 -58.416 60.036 1.00 43.31 630 TYR A N 1
ATOM 4992 C CA . TYR A 1 630 ? 64.353 -59.847 59.926 1.00 43.31 630 TYR A CA 1
ATOM 4993 C C . TYR A 1 630 ? 65.339 -60.458 58.918 1.00 43.31 630 TYR A C 1
ATOM 4995 O O . TYR A 1 630 ? 65.061 -60.569 57.726 1.00 43.31 630 TYR A O 1
ATOM 5003 N N . HIS A 1 631 ? 66.532 -60.758 59.427 1.00 41.91 631 HIS A N 1
ATOM 5004 C CA . HIS A 1 631 ? 67.187 -62.043 59.229 1.00 41.91 631 HIS A CA 1
ATOM 5005 C C . HIS A 1 631 ? 67.520 -62.580 60.616 1.00 41.91 631 HIS A C 1
ATOM 5007 O O . HIS A 1 631 ? 67.926 -61.742 61.457 1.00 41.91 631 HIS A O 1
#

pLDDT: mean 89.23, std 11.43, range [41.91, 98.25]

Foldseek 3Di:
DVVVVVVVVVVVVVVVVVVVVVVVVVVVVVVVVVVVVVVVVVVLLVVLQVVVVVLVVQLVVLLVVLLCLLVVVDPVFDNALLRSQVSLQVSLCSSPVVLPPWWKWKKFDALPDNQWIATCDTDPQNPDDHGDIQGVPDPDPVSVQQVVCLVVVDWDAQAQSQDQVSQAVDKTKHFQAAPVSHGGIIMITDNNGGHVVSRNVSSPSVNHSSLVSLLLVLLVLLLVQLQVLVVVVCVVVVFDKDKDKFFQDDDDPPPLLPPPLLLFFLAPQQGSVDNQKGWQFAAAPVRRTGTIIIIGGDPPGHCALVNLLSRQLVSVQSNVLSHVSNVDDPSHDGQSNHNVSSVVSSVVSSLVVLVVSLVSSLVSLVSNPLVVLLVVVLPDDQVRDDPLLLLLLLLLCLLLPDPDSDGPVSSSVVSVPSVSSSVSLSVRDQQDCPDPNVVSNVVSCVSNVPHDLVVCLVPDDSSSVSSSSSVVSSNSSSVSSPVSCVVPPQQPDDPVLVVVQPQLPPVPPQWRALVSQQVVCVVPDHSVLSVVVQVVLVPVPPRIHHSRSSSVCVSVCVVVVSVVVVVVVVVVVVVVVVVVVVVVVVVVVVVVVVVVVVVVVVVVVVVVVVVVVVVVVVVVVVVVPPPDDDD

Organism: NCBI:txid156173

Secondary structure (DSSP, 8-state):
-HHHHHHHHHHHHHHHHHHHHHHHHHHHHHHHHHHHHHHHHHHHHHHHHHHHHHHHHHHHHHHHHHHHHHTT--SSS-SSHHHHHHHHHHHHHHH-TTSPSP-EEEEEEETTEEEEEEEEEE-GGGS--TT-EEETT---HHHHHHHHHHHH---B-S-TT--HHHHHH--EEEEEE-TTS-EEEEEEE-SSPPPHHHHHHHHHHHHHHHHHHHHHHHHHHHHHHHHHHHHHHHHHTT--EEEEEEETPPPPP---SSS-GGG--SSTTB-SS-TTEEEEEEE-TT--EEEEEEEEE-TT----HHHHHHHHHHHHHHHHHHHHHHTPPTTSPPTT-SHHHHHHHHHHHHTTHHHHHHHHHHHHHHS--HHHHHHHHHHS-TTTS-HHHHHHHHHHHHHTT-----SHHHHHHHHTTHHHHHHHHHT--SS--SSTTHHHHHHHHHHHTT--HHHHHHHS-HHHHHHHHHHHHHHHHHHHHHHHHHHTSPP---HHHHHHHHHH-SS-SSEEEHHHHHHHHTTTS-HHHHHHHHHHH-SS-SSEEEHHHHHHHHHTSHHHHHHHHHHHHHHHHHHHHHHHHHHHHHHHHHHHHHHHHHHHHHHHHHHHHHHHHHHHHHHHHHHTTSSS---

Mean predicted aligned error: 11.37 Å